Protein AF-0000000080758289 (afdb_homodimer)

Radius of gyration: 27.67 Å; Cα contacts (8 Å, |Δi|>4): 571; chains: 2; bounding box: 53×86×57 Å

Secondary structure (DSSP, 8-state):
-HHHHHHHHHHHHHHHTTTSGGGHHHHHHHHHHHHHHHHHHHIIIIITHHHHHHHHSSSS------SSHHHHHHHHHHHHHHHHHHHHHHHHHTTSTTHHHHHHHHHHHHHHHHHH-GGGGGGHHHHHHHHHHHHHHHHHT-HHHHHHHHHHHHHHHHHHHHIIIIIIIIIHHHHHHH--STT------HHHHHHHHHH---HHHHHHHHHHHHHHHHHHHHHHHHHGGG-/-HHHHHHHHHHHHHHHTTTSGGGHHHHHHHHHHHHHHHHHHHIIIIIHHHHHHHHHSSSS------SSHHHHHHHHHHHHHHHHHHHHHHHHHTTSTTHHHHHHHHHHHHHHHHHH-GGGGGGHHHHHHHHHHHHHHHHHT-HHHHHHHHHHHHHHHHHHHHIIIIIIIIIHHHHHHH--STT------HHHHHHHHHH---HHHHHHHHHHHHHHHHHHHHHHHHHGGG-

Sequence (462 aa):
MKTIGKYLAILIAVVLLWNQVILKPFRVLSMLFHKMGHAVVAFLFGYGSNAFEAAFGSMGDSMVGAQGWFPSFMISSGGYLGSILFFALIMFLKKTNAKKYLLGSLAIIYLFISISVPALRGTVLYAAVFTAIAILLYMIQRGGVEEIAIDVVAMSSVAYIIYETLVDTVLFKINQQFSIIKGWNTGIPLDMARLKNITGLPELLWAVVWIVIAVLVINAVVLKMGGTGKRMKTIGKYLAILIAVVLLWNQVILKPFRVLSMLFHKMGHAVVAFLFGYGSNAFEAAFGSMGDSMVGAQGWFPSFMISSGGYLGSILFFALIMFLKKTNAKKYLLGSLAIIYLFISISVPALRGTVLYAAVFTAIAILLYMIQRGGVEEIAIDVVAMSSVAYIIYETLVDTVLFKINQQFSIIKGWNTGIPLDMARLKNITGLPELLWAVVWIVIAVLVINAVVLKMGGTGKR

InterPro domains:
  IPR049500 Peptidase M50B-like [PF13398] (8-220)

Foldseek 3Di:
DVLLVVLVVLLVVCLVCVPPPVCLLLLLLLLVLLLVQLLVLLVVVPPNPQSNCQSLVASARGGDPDDDLPSLLRSLCSSLVSLLVLLLVLLVCCPDPCVLVRQQVSLVVLQCSLVVHPNNVVCNVSSVVSNVVNVVCVVVVDPVVSSVVSSSSSSSSLSNLCCLLVPVPVVVVVCVVVVPDPPPDPDHGPSLVSNCVSPVDHSNVVSVVSVVVSVVSSCVSSVVVVVVVVD/DVLLVVLVVLLVVCLVCVPPPVCLLLLLLLLVLLLVQLLVLLVVVPPNPQSNCQSLVASARGGDPDPDLPSLLRSLCSSLVSLLVLLLVLLVCCPDPCVLVRQQVSLVVLQCSLVVHPNNVVCNVSSVVSNVVNVVCVVVVDPVVSSVVSSSSSSSSLSNLCCLLVPVPVVVVVCVVVVPDPPPDPDHGPSLVSNCVSPVDHSNVVSVVSVVVSVVSSCVSSVVVVVVVVD

Organism: Acetivibrio thermocellus (strain ATCC 27405 / DSM 1237 / JCM 9322 / NBRC 103400 / NCIMB 10682 / NRRL B-4536 / VPI 7372) (NCBI:txid203119)

Solvent-accessible surface area (backbone atoms only — not comparable to full-atom values): 23716 Å² total; per-residue (Å²): 115,70,60,57,52,51,53,50,52,50,39,52,50,48,55,75,36,50,86,37,76,88,33,40,38,48,47,52,50,23,48,51,39,18,33,46,16,24,16,52,43,30,30,76,75,66,46,50,72,52,11,47,48,31,21,51,58,37,85,54,89,46,63,65,88,55,76,57,66,66,56,37,50,48,26,53,47,14,22,59,50,20,13,49,47,51,22,51,50,48,58,53,38,54,75,44,89,50,36,73,44,46,57,48,52,50,27,44,52,46,37,50,50,16,65,72,33,77,49,31,45,87,42,36,65,36,27,48,53,47,31,42,51,40,43,51,44,60,56,67,65,46,67,69,62,48,49,50,53,51,48,50,52,25,39,33,17,45,36,51,51,41,43,50,23,47,50,40,37,46,49,43,51,50,28,66,73,65,59,71,61,84,82,77,75,84,62,70,51,63,54,45,54,47,49,19,70,72,69,72,45,62,47,61,59,55,26,52,50,52,45,52,49,52,52,51,49,49,50,54,53,50,53,56,61,57,60,64,70,80,108,113,71,60,57,52,50,55,49,51,50,38,52,50,46,55,75,35,49,86,36,77,87,33,40,38,48,48,54,51,24,49,50,38,19,34,47,16,24,16,51,43,30,30,75,74,66,48,49,72,52,13,47,49,30,21,50,58,37,86,53,90,45,62,66,87,53,76,57,67,65,56,37,50,48,27,53,47,14,23,60,51,21,12,48,48,51,22,52,50,47,59,54,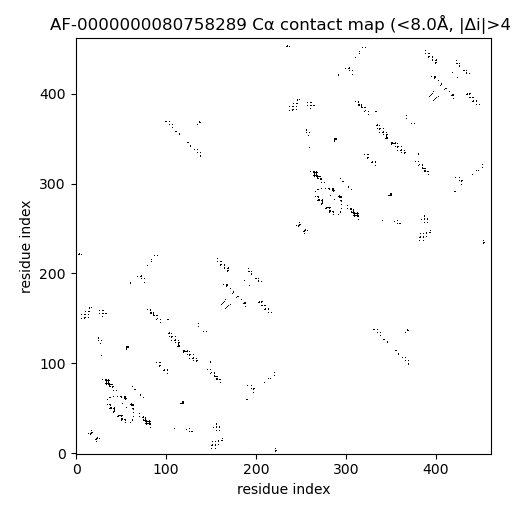38,56,76,42,88,50,36,74,45,46,58,47,51,50,27,44,51,46,38,50,50,17,65,72,33,76,49,33,47,86,43,36,64,35,27,47,51,48,31,43,52,41,44,52,45,59,56,67,65,46,69,69,61,48,51,51,52,51,48,49,53,26,38,33,18,46,36,50,50,42,43,49,21,47,50,41,36,45,51,40,50,51,29,68,74,66,58,70,61,82,82,78,75,82,62,71,51,62,53,43,54,48,49,20,70,72,69,72,45,62,47,62,59,55,26,51,51,53,45,51,50,50,51,51,50,49,51,55,54,51,52,56,62,56,60,64,71,79,110

pLDDT: mean 92.79, std 9.59, range [31.06, 98.81]

Structure (mmCIF, N/CA/C/O backbone):
data_AF-0000000080758289-model_v1
#
loop_
_entity.id
_entity.type
_entity.pdbx_description
1 polymer 'M50 family peptidase'
#
loop_
_atom_site.group_PDB
_atom_site.id
_atom_site.type_symbol
_atom_site.label_atom_id
_atom_site.label_alt_id
_atom_site.label_comp_id
_atom_site.label_asym_id
_atom_site.label_entity_id
_atom_site.label_seq_id
_atom_site.pdbx_PDB_ins_code
_atom_site.Cartn_x
_atom_site.Cartn_y
_atom_site.Cartn_z
_atom_site.occupancy
_atom_site.B_iso_or_equiv
_atom_site.auth_seq_id
_atom_site.auth_comp_id
_atom_site.auth_asym_id
_atom_site.auth_atom_id
_atom_site.pdbx_PDB_model_num
ATOM 1 N N . MET A 1 1 ? 26 -28.188 -3.705 1 53.75 1 MET A N 1
ATOM 2 C CA . MET A 1 1 ? 25.219 -28.922 -2.703 1 53.75 1 MET A CA 1
ATOM 3 C C . MET A 1 1 ? 24.625 -27.953 -1.674 1 53.75 1 MET A C 1
ATOM 5 O O . MET A 1 1 ? 23.453 -28.062 -1.32 1 53.75 1 MET A O 1
ATOM 9 N N . LYS A 1 2 ? 25.297 -26.797 -1.324 1 68.62 2 LYS A N 1
ATOM 10 C CA . LYS A 1 2 ? 24.875 -25.859 -0.283 1 68.62 2 LYS A CA 1
ATOM 11 C C . LYS A 1 2 ? 23.734 -24.984 -0.771 1 68.62 2 LYS A C 1
ATOM 13 O O . LYS A 1 2 ? 22.781 -24.703 -0.024 1 68.62 2 LYS A O 1
ATOM 18 N N . THR A 1 3 ? 23.75 -24.844 -2.027 1 80.5 3 THR A N 1
ATOM 19 C CA . THR A 1 3 ? 22.75 -23.953 -2.59 1 80.5 3 THR A CA 1
ATOM 20 C C . THR A 1 3 ? 21.391 -24.656 -2.691 1 80.5 3 THR A C 1
ATOM 22 O O . THR A 1 3 ? 20.359 -24.078 -2.344 1 80.5 3 THR A O 1
ATOM 25 N N . ILE A 1 4 ? 21.469 -25.906 -3.043 1 85.06 4 ILE A N 1
ATOM 26 C CA . ILE A 1 4 ? 20.25 -26.672 -3.17 1 85.06 4 ILE A CA 1
ATOM 27 C C . ILE A 1 4 ? 19.609 -26.844 -1.797 1 85.06 4 ILE A C 1
ATOM 29 O O . ILE A 1 4 ? 18.375 -26.781 -1.666 1 85.06 4 ILE A O 1
ATOM 33 N N . GLY A 1 5 ? 20.406 -27.078 -0.833 1 89.88 5 GLY A N 1
ATOM 34 C CA . GLY A 1 5 ? 19.906 -27.234 0.523 1 89.88 5 GLY A CA 1
ATOM 35 C C . GLY A 1 5 ? 19.156 -26.016 1.03 1 89.88 5 GLY A C 1
ATOM 36 O O . GLY A 1 5 ? 18.109 -26.141 1.671 1 89.88 5 GLY A O 1
ATOM 37 N N . LYS A 1 6 ? 19.688 -24.891 0.689 1 92.06 6 LYS A N 1
ATOM 38 C CA . LYS A 1 6 ? 19.047 -23.641 1.102 1 92.06 6 LYS A CA 1
ATOM 39 C C . LYS A 1 6 ? 17.656 -23.5 0.482 1 92.06 6 LYS A C 1
ATOM 41 O O . LYS A 1 6 ? 16.688 -23.172 1.178 1 92.06 6 LYS A O 1
ATOM 46 N N . TYR A 1 7 ? 17.547 -23.719 -0.762 1 93.88 7 TYR A N 1
ATOM 47 C CA . TYR A 1 7 ? 16.281 -23.547 -1.47 1 93.88 7 TYR A CA 1
ATOM 48 C C . TYR A 1 7 ? 15.273 -24.609 -1.053 1 93.88 7 TYR A C 1
ATOM 50 O O . TYR A 1 7 ? 14.078 -24.328 -0.951 1 93.88 7 TYR A O 1
ATOM 58 N N . LEU A 1 8 ? 15.789 -25.797 -0.771 1 92.94 8 LEU A N 1
ATOM 59 C CA . LEU A 1 8 ? 14.914 -26.844 -0.279 1 92.94 8 LEU A CA 1
ATOM 60 C C . LEU A 1 8 ? 14.383 -26.516 1.11 1 92.94 8 LEU A C 1
ATOM 62 O O . LEU A 1 8 ? 13.211 -26.766 1.411 1 92.94 8 LEU A O 1
ATOM 66 N N . ALA A 1 9 ? 15.234 -26.016 1.931 1 96 9 ALA A N 1
ATOM 67 C CA . ALA A 1 9 ? 14.82 -25.609 3.268 1 96 9 ALA A CA 1
ATOM 68 C C . ALA A 1 9 ? 13.742 -24.531 3.195 1 96 9 ALA A C 1
ATOM 70 O O . ALA A 1 9 ? 12.75 -24.578 3.932 1 96 9 ALA A O 1
ATOM 71 N N . ILE A 1 10 ? 13.914 -23.562 2.293 1 96.88 10 ILE A N 1
ATOM 72 C CA . ILE A 1 10 ? 12.93 -22.5 2.129 1 96.88 10 ILE A CA 1
ATOM 73 C C . ILE A 1 10 ? 11.617 -23.078 1.619 1 96.88 10 ILE A C 1
ATOM 75 O O . ILE A 1 10 ? 10.547 -22.734 2.121 1 96.88 10 ILE A O 1
ATOM 79 N N . LEU A 1 11 ? 11.727 -23.969 0.677 1 96.5 11 LEU A N 1
ATOM 80 C CA . LEU A 1 11 ? 10.531 -24.578 0.118 1 96.5 11 LEU A CA 1
ATOM 81 C C . LEU A 1 11 ? 9.758 -25.344 1.192 1 96.5 11 LEU A C 1
ATOM 83 O O . LEU A 1 11 ? 8.539 -25.188 1.31 1 96.5 11 LEU A O 1
ATOM 87 N N . ILE A 1 12 ? 10.445 -26.125 1.971 1 96.19 12 ILE A N 1
ATOM 88 C CA . ILE A 1 12 ? 9.82 -26.922 3.023 1 96.19 12 ILE A CA 1
ATOM 89 C C . ILE A 1 12 ? 9.18 -26 4.055 1 96.19 12 ILE A C 1
ATOM 91 O O . ILE A 1 12 ? 8.039 -26.219 4.473 1 96.19 12 ILE A O 1
ATOM 95 N N . ALA A 1 13 ? 9.875 -24.953 4.441 1 97.5 13 ALA A N 1
ATOM 96 C CA . ALA A 1 13 ? 9.336 -24 5.406 1 97.5 13 ALA A CA 1
ATOM 97 C C . ALA A 1 13 ? 8.07 -23.328 4.867 1 97.5 13 ALA A C 1
ATOM 99 O O . ALA A 1 13 ? 7.082 -23.188 5.59 1 97.5 13 ALA A O 1
ATOM 100 N N . VAL A 1 14 ? 8.078 -22.938 3.592 1 97.88 14 VAL A N 1
ATOM 101 C CA . VAL A 1 14 ? 6.949 -22.25 2.965 1 97.88 14 VAL A CA 1
ATOM 102 C C . VAL A 1 14 ? 5.742 -23.188 2.91 1 97.88 14 VAL A C 1
ATOM 104 O O . VAL A 1 14 ? 4.625 -22.797 3.246 1 97.88 14 VAL A O 1
ATOM 107 N N . VAL A 1 15 ? 5.969 -24.453 2.576 1 96.25 15 VAL A N 1
ATOM 108 C CA . VAL A 1 15 ? 4.875 -25.406 2.471 1 96.25 15 VAL A CA 1
ATOM 109 C C . VAL A 1 15 ? 4.312 -25.703 3.859 1 96.25 15 VAL A C 1
ATOM 111 O O . VAL A 1 15 ? 3.094 -25.75 4.043 1 96.25 15 VAL A O 1
ATOM 114 N N . LEU A 1 16 ? 5.156 -25.797 4.867 1 95.62 16 LEU A N 1
ATOM 115 C CA . LEU A 1 16 ? 4.727 -26.125 6.223 1 95.62 16 LEU A CA 1
ATOM 116 C C . LEU A 1 16 ? 3.945 -24.953 6.828 1 95.62 16 LEU A C 1
ATOM 118 O O . LEU A 1 16 ? 3 -25.172 7.594 1 95.62 16 LEU A O 1
ATOM 122 N N . LEU A 1 17 ? 4.305 -23.75 6.441 1 96.94 17 LEU A N 1
ATOM 123 C CA . LEU A 1 17 ? 3.688 -22.562 7.023 1 96.94 17 LEU A CA 1
ATOM 124 C C . LEU A 1 17 ? 2.627 -22 6.09 1 96.94 17 LEU A C 1
ATOM 126 O O . LEU A 1 17 ? 2.174 -20.859 6.281 1 96.94 17 LEU A O 1
ATOM 130 N N . TRP A 1 18 ? 2.24 -22.75 5.145 1 95.94 18 TRP A N 1
ATOM 131 C CA . TRP A 1 18 ? 1.401 -22.266 4.051 1 95.94 18 TRP A CA 1
ATOM 132 C C . TRP A 1 18 ? 0.104 -21.672 4.586 1 95.94 18 TRP A C 1
ATOM 134 O O . TRP A 1 18 ? -0.395 -20.688 4.055 1 95.94 18 TRP A O 1
ATOM 144 N N . ASN A 1 19 ? -0.439 -22.234 5.688 1 94 19 ASN A N 1
ATOM 145 C CA . ASN A 1 19 ? -1.738 -21.797 6.199 1 94 19 ASN A CA 1
ATOM 146 C C . ASN A 1 19 ? -1.593 -20.875 7.395 1 94 19 ASN A C 1
ATOM 148 O O . ASN A 1 19 ? -2.59 -20.438 7.977 1 94 19 ASN A O 1
ATOM 152 N N . GLN A 1 20 ? -0.356 -20.531 7.707 1 96.31 20 GLN A N 1
ATOM 153 C CA . GLN A 1 20 ? -0.116 -19.594 8.797 1 96.31 20 GLN A CA 1
ATOM 154 C C . GLN A 1 20 ? -0.242 -18.156 8.312 1 96.31 20 GLN A C 1
ATOM 156 O O . GLN A 1 20 ? 0.026 -17.859 7.145 1 96.31 20 GLN A O 1
ATOM 161 N N . VAL A 1 21 ? -0.592 -17.312 9.211 1 95.75 21 VAL A N 1
ATOM 162 C CA . VAL A 1 21 ? -0.869 -15.914 8.914 1 95.75 21 VAL A CA 1
ATOM 163 C C . VAL A 1 21 ? 0.384 -15.242 8.352 1 95.75 21 VAL A C 1
ATOM 165 O O . VAL A 1 21 ? 0.295 -14.398 7.453 1 95.75 21 VAL A O 1
ATOM 168 N N . ILE A 1 22 ? 1.494 -15.625 8.766 1 95 22 ILE A N 1
ATOM 169 C CA . ILE A 1 22 ? 2.756 -14.992 8.398 1 95 22 ILE A CA 1
ATOM 170 C C . ILE A 1 22 ? 3.023 -15.203 6.914 1 95 22 ILE A C 1
ATOM 172 O O . ILE A 1 22 ? 3.641 -14.352 6.266 1 95 22 ILE A O 1
ATOM 176 N N . LEU A 1 23 ? 2.496 -16.266 6.289 1 97.56 23 LEU A N 1
ATOM 177 C CA . LEU A 1 23 ? 2.789 -16.578 4.891 1 97.56 23 LEU A CA 1
ATOM 178 C C . LEU A 1 23 ? 1.652 -16.109 3.984 1 97.56 23 LEU A C 1
ATOM 180 O O . LEU A 1 23 ? 1.769 -16.172 2.76 1 97.56 23 LEU A O 1
ATOM 184 N N . LYS A 1 24 ? 0.592 -15.594 4.574 1 97.62 24 LYS A N 1
ATOM 185 C CA . LYS A 1 24 ? -0.604 -15.242 3.812 1 97.62 24 LYS A CA 1
ATOM 186 C C . LYS A 1 24 ? -0.288 -14.211 2.736 1 97.62 24 LYS A C 1
ATOM 188 O O . LYS A 1 24 ? -0.775 -14.312 1.609 1 97.62 24 LYS A O 1
ATOM 193 N N . PRO A 1 25 ? 0.542 -13.156 3.059 1 98.25 25 PRO A N 1
ATOM 194 C CA . PRO A 1 25 ? 0.876 -12.203 1.998 1 98.25 25 PRO A CA 1
ATOM 195 C C . PRO A 1 25 ? 1.569 -12.859 0.808 1 98.25 25 PRO A C 1
ATOM 197 O O . PRO A 1 25 ? 1.317 -12.492 -0.342 1 98.25 25 PRO A O 1
ATOM 200 N N . PHE A 1 26 ? 2.354 -13.852 1.006 1 98.62 26 PHE A N 1
ATOM 201 C CA . PHE A 1 26 ? 3.094 -14.539 -0.049 1 98.62 26 PHE A CA 1
ATOM 202 C C . PHE A 1 26 ? 2.209 -15.555 -0.764 1 98.62 26 PHE A C 1
ATOM 204 O O . PHE A 1 26 ? 2.311 -15.727 -1.979 1 98.62 26 PHE A O 1
ATOM 211 N N . ARG A 1 27 ? 1.371 -16.141 0.026 1 97.88 27 ARG A N 1
ATOM 212 C CA . ARG A 1 27 ? 0.43 -17.094 -0.556 1 97.88 27 ARG A CA 1
ATOM 213 C C . ARG A 1 27 ? -0.522 -16.391 -1.524 1 97.88 27 ARG A C 1
ATOM 215 O O . ARG A 1 27 ? -0.777 -16.906 -2.621 1 97.88 27 ARG A O 1
ATOM 222 N N . VAL A 1 28 ? -1.033 -15.281 -1.104 1 97.94 28 VAL A N 1
ATOM 223 C CA . VAL A 1 28 ? -1.97 -14.523 -1.933 1 97.94 28 VAL A CA 1
ATOM 224 C C . VAL A 1 28 ? -1.263 -14.031 -3.191 1 97.94 28 VAL A C 1
ATOM 226 O O . VAL A 1 28 ? -1.826 -14.078 -4.289 1 97.94 28 VAL A O 1
ATOM 229 N N . LEU A 1 29 ? -0.041 -13.578 -3.033 1 98.44 29 LEU A N 1
ATOM 230 C CA . LEU A 1 29 ? 0.733 -13.148 -4.191 1 98.44 29 LEU A CA 1
ATOM 231 C C . LEU A 1 29 ? 0.931 -14.305 -5.168 1 98.44 29 LEU A C 1
ATOM 233 O O . LEU A 1 29 ? 0.783 -14.133 -6.379 1 98.44 29 LEU A O 1
ATOM 237 N N . SER A 1 30 ? 1.23 -15.469 -4.699 1 98.25 30 SER A N 1
ATOM 238 C CA . SER A 1 30 ? 1.418 -16.656 -5.527 1 98.25 30 SER A CA 1
ATOM 239 C C . SER A 1 30 ? 0.126 -17.047 -6.242 1 98.25 30 SER A C 1
ATOM 241 O O . SER A 1 30 ? 0.156 -17.5 -7.383 1 98.25 30 SER A O 1
ATOM 243 N N . MET A 1 31 ? -0.974 -16.906 -5.488 1 97.19 31 MET A N 1
ATOM 244 C CA . MET A 1 31 ? -2.277 -17.141 -6.105 1 97.19 31 MET A CA 1
ATOM 245 C C . MET A 1 31 ? -2.486 -16.203 -7.297 1 97.19 31 MET A C 1
ATOM 247 O O . MET A 1 31 ? -2.998 -16.625 -8.336 1 97.19 31 MET A O 1
ATOM 251 N N . LEU A 1 32 ? -2.066 -14.984 -7.172 1 97.44 32 LEU A N 1
ATOM 252 C CA . LEU A 1 32 ? -2.197 -14.023 -8.266 1 97.44 32 LEU A CA 1
ATOM 253 C C . LEU A 1 32 ? -1.358 -14.453 -9.461 1 97.44 32 LEU A C 1
ATOM 255 O O . LEU A 1 32 ? -1.785 -14.297 -10.609 1 97.44 32 LEU A O 1
ATOM 259 N N . PHE A 1 33 ? -0.165 -14.969 -9.195 1 98 33 PHE A N 1
ATOM 260 C CA . PHE A 1 33 ? 0.671 -15.5 -10.266 1 98 33 PHE A CA 1
ATOM 261 C C . PHE A 1 33 ? -0.037 -16.625 -10.992 1 98 33 PHE A C 1
ATOM 263 O O . PHE A 1 33 ? -0.036 -16.688 -12.227 1 98 33 PHE A O 1
ATOM 270 N N . HIS A 1 34 ? -0.651 -17.5 -10.25 1 97.69 34 HIS A N 1
ATOM 271 C CA . HIS A 1 34 ? -1.398 -18.641 -10.766 1 97.69 34 HIS A CA 1
ATOM 272 C C . HIS A 1 34 ? -2.562 -18.172 -11.641 1 97.69 34 HIS A C 1
ATOM 274 O O . HIS A 1 34 ? -2.715 -18.641 -12.773 1 97.69 34 HIS A O 1
ATOM 280 N N . LYS A 1 35 ? -3.275 -17.219 -11.156 1 96.81 35 LYS A N 1
ATOM 281 C CA . LYS A 1 35 ? -4.422 -16.688 -11.883 1 96.81 35 LYS A CA 1
ATOM 282 C C . LYS A 1 35 ? -3.98 -15.984 -13.164 1 96.81 35 LYS A C 1
ATOM 284 O O . LYS A 1 35 ? -4.648 -16.078 -14.195 1 96.81 35 LYS A O 1
ATOM 289 N N . MET A 1 36 ? -2.875 -15.297 -13.016 1 96.81 36 MET A N 1
ATOM 290 C CA . MET A 1 36 ? -2.324 -14.641 -14.203 1 96.81 36 MET A CA 1
ATOM 291 C C . MET A 1 36 ? -2 -15.656 -15.289 1 96.81 36 MET A C 1
ATOM 293 O O . MET A 1 36 ? -2.184 -15.383 -16.469 1 96.81 36 MET A O 1
ATOM 297 N N . GLY A 1 37 ? -1.543 -16.766 -14.906 1 97.06 37 GLY A N 1
ATOM 298 C CA . GLY A 1 37 ? -1.274 -17.828 -15.852 1 97.06 37 GLY A CA 1
ATOM 299 C C . GLY A 1 37 ? -2.508 -18.281 -16.609 1 97.06 37 GLY A C 1
ATOM 300 O O . GLY A 1 37 ? -2.479 -18.406 -17.844 1 97.06 37 GLY A O 1
ATOM 301 N N . HIS A 1 38 ? -3.621 -18.531 -15.859 1 96.75 38 HIS A N 1
ATOM 302 C CA . HIS A 1 38 ? -4.879 -18.859 -16.531 1 96.75 38 HIS A CA 1
ATOM 303 C C . HIS A 1 38 ? -5.262 -17.781 -17.531 1 96.75 38 HIS A C 1
ATOM 305 O O . HIS A 1 38 ? -5.625 -18.078 -18.672 1 96.75 38 HIS A O 1
ATOM 311 N N . ALA A 1 39 ? -5.18 -16.531 -17.125 1 96.62 39 ALA A N 1
ATOM 312 C CA . ALA A 1 39 ? -5.633 -15.391 -17.922 1 96.62 39 ALA A CA 1
ATOM 313 C C . ALA A 1 39 ? -4.812 -15.25 -19.188 1 96.62 39 ALA A C 1
ATOM 315 O O . ALA A 1 39 ? -5.363 -15.031 -20.281 1 96.62 39 ALA A O 1
ATOM 316 N N . VAL A 1 40 ? -3.531 -15.383 -19.047 1 97.06 40 VAL A N 1
ATOM 317 C CA . VAL A 1 40 ? -2.645 -15.195 -20.188 1 97.06 40 VAL A CA 1
ATOM 318 C C . VAL A 1 40 ? -2.891 -16.297 -21.219 1 97.06 40 VAL A C 1
ATOM 320 O O . VAL A 1 40 ? -2.992 -16.031 -22.406 1 97.06 40 VAL A O 1
ATOM 323 N N . VAL A 1 41 ? -2.963 -17.547 -20.75 1 97 41 VAL A N 1
ATOM 324 C CA . VAL A 1 41 ? -3.211 -18.656 -21.672 1 97 41 VAL A CA 1
ATOM 325 C C . VAL A 1 41 ? -4.57 -18.469 -22.344 1 97 41 VAL A C 1
ATOM 327 O O . VAL A 1 41 ? -4.699 -18.641 -23.547 1 97 41 VAL A O 1
ATOM 330 N N . ALA A 1 42 ? -5.609 -18.094 -21.594 1 96.81 42 ALA A N 1
ATOM 331 C CA . ALA A 1 42 ? -6.93 -17.828 -22.156 1 96.81 42 ALA A CA 1
ATOM 332 C C . ALA A 1 42 ? -6.871 -16.703 -23.172 1 96.81 42 ALA A C 1
ATOM 334 O O . ALA A 1 42 ? -7.512 -16.766 -24.234 1 96.81 42 ALA A O 1
ATOM 335 N N . PHE A 1 43 ? -6.117 -15.703 -22.875 1 96.81 43 PHE A N 1
ATOM 336 C CA . PHE A 1 43 ? -5.953 -14.57 -23.781 1 96.81 43 PHE A CA 1
ATOM 337 C C . PHE A 1 43 ? -5.324 -15.016 -25.094 1 96.81 43 PHE A C 1
ATOM 339 O O . PHE A 1 43 ? -5.762 -14.602 -26.172 1 96.81 43 PHE A O 1
ATOM 346 N N . LEU A 1 44 ? -4.32 -15.844 -25.031 1 95.94 44 LEU A N 1
ATOM 347 C CA . LEU A 1 44 ? -3.617 -16.328 -26.203 1 95.94 44 LEU A CA 1
ATOM 348 C C . LEU A 1 44 ? -4.535 -17.203 -27.062 1 95.94 44 LEU A C 1
ATOM 350 O O . LEU A 1 44 ? -4.34 -17.297 -28.281 1 95.94 44 LEU A O 1
ATOM 354 N N . PHE A 1 45 ? -5.59 -17.766 -26.5 1 95.81 45 PHE A N 1
ATOM 355 C CA . PHE A 1 45 ? -6.523 -18.609 -27.234 1 95.81 45 PHE A CA 1
ATOM 356 C C . PHE A 1 45 ? -7.711 -17.797 -27.734 1 95.81 45 PHE A C 1
ATOM 358 O O . PHE A 1 45 ? -8.695 -18.359 -28.219 1 95.81 45 PHE A O 1
ATOM 365 N N . GLY A 1 46 ? -7.691 -16.422 -27.453 1 94.38 46 GLY A N 1
ATOM 366 C CA . GLY A 1 46 ? -8.617 -15.555 -28.156 1 94.38 46 GLY A CA 1
ATOM 367 C C . GLY A 1 46 ? -9.727 -15.016 -27.266 1 94.38 46 GLY A C 1
ATOM 368 O O . GLY A 1 46 ? -10.688 -14.422 -27.75 1 94.38 46 GLY A O 1
ATOM 369 N N . TYR A 1 47 ? -9.625 -15.156 -26 1 94.94 47 TYR A N 1
ATOM 370 C CA . TYR A 1 47 ? -10.727 -14.734 -25.141 1 94.94 47 TYR A CA 1
ATOM 371 C C . TYR A 1 47 ? -10.547 -13.289 -24.703 1 94.94 47 TYR A C 1
ATOM 373 O O . TYR A 1 47 ? -11.383 -12.75 -23.969 1 94.94 47 TYR A O 1
ATOM 381 N N . GLY A 1 48 ? -9.484 -12.641 -25.125 1 93.06 48 GLY A N 1
ATOM 382 C CA . GLY A 1 48 ? -9.289 -11.211 -24.938 1 93.06 48 GLY A CA 1
ATOM 383 C C . GLY A 1 48 ? -9.383 -10.789 -23.484 1 93.06 48 GLY A C 1
ATOM 384 O O . GLY A 1 48 ? -8.805 -11.43 -22.609 1 93.06 48 GLY A O 1
ATOM 385 N N . SER A 1 49 ? -10.133 -9.641 -23.25 1 89.06 49 SER A N 1
ATOM 386 C CA . SER A 1 49 ? -10.25 -9.07 -21.922 1 89.06 49 SER A CA 1
ATOM 387 C C . SER A 1 49 ? -11.07 -9.969 -21 1 89.06 49 SER A C 1
ATOM 389 O O . SER A 1 49 ? -10.891 -9.945 -19.781 1 89.06 49 SER A O 1
ATOM 391 N N . ASN A 1 50 ? -11.867 -10.789 -21.531 1 91.94 50 ASN A N 1
ATOM 392 C CA . ASN A 1 50 ? -12.672 -11.727 -20.75 1 91.94 50 ASN A CA 1
ATOM 393 C C . ASN A 1 50 ? -11.805 -12.711 -19.984 1 91.94 50 ASN A C 1
ATOM 395 O O . ASN A 1 50 ? -12.203 -13.195 -18.922 1 91.94 50 ASN A O 1
ATOM 399 N N . ALA A 1 51 ? -10.609 -12.969 -20.531 1 94 51 ALA A N 1
ATOM 400 C CA . ALA A 1 51 ? -9.664 -13.875 -19.875 1 94 51 ALA A CA 1
ATOM 401 C C . ALA A 1 51 ? -9.25 -13.336 -18.516 1 94 51 ALA A C 1
ATOM 403 O O . ALA A 1 51 ? -9.266 -14.07 -17.516 1 94 51 ALA A O 1
ATOM 404 N N . PHE A 1 52 ? -9.078 -12.047 -18.469 1 94.31 52 PHE A N 1
ATOM 405 C CA . PHE A 1 52 ? -8.617 -11.43 -17.219 1 94.31 52 PHE A CA 1
ATOM 406 C C . PHE A 1 52 ? -9.781 -11.219 -16.266 1 94.31 52 PHE A C 1
ATOM 408 O O . PHE A 1 52 ? -9.648 -11.445 -15.055 1 94.31 52 PHE A O 1
ATOM 415 N N . GLU A 1 53 ? -10.867 -10.875 -16.812 1 94.19 53 GLU A N 1
ATOM 416 C CA . GLU A 1 53 ? -12.055 -10.664 -15.984 1 94.19 53 GLU A CA 1
ATOM 417 C C . GLU A 1 53 ? -12.492 -11.961 -15.312 1 94.19 53 GLU A C 1
ATOM 419 O O . GLU A 1 53 ? -12.883 -11.953 -14.141 1 94.19 53 GLU A O 1
ATOM 424 N N . ALA A 1 54 ? -12.406 -12.977 -16.047 1 93.06 54 ALA A N 1
ATOM 425 C CA . ALA A 1 54 ? -12.805 -14.273 -15.508 1 93.06 54 ALA A CA 1
ATOM 426 C C . ALA A 1 54 ? -11.82 -14.758 -14.438 1 93.06 54 ALA A C 1
ATOM 428 O O . ALA A 1 54 ? -12.227 -15.188 -13.359 1 93.06 54 ALA A O 1
ATOM 429 N N . ALA A 1 55 ? -10.578 -14.641 -14.68 1 93.56 55 ALA A N 1
ATOM 430 C CA . ALA A 1 55 ? -9.547 -15.164 -13.789 1 93.56 55 ALA A CA 1
ATOM 431 C C . ALA A 1 55 ? -9.484 -14.359 -12.492 1 93.56 55 ALA A C 1
ATOM 433 O O . ALA A 1 55 ? -9.266 -14.93 -11.414 1 93.56 55 ALA A O 1
ATOM 434 N N . PHE A 1 56 ? -9.75 -13.031 -12.594 1 94.06 56 PHE A N 1
ATOM 435 C CA . PHE A 1 56 ? -9.57 -12.164 -11.438 1 94.06 56 PHE A CA 1
ATOM 436 C C . PHE A 1 56 ? -10.922 -11.727 -10.875 1 94.06 56 PHE A C 1
ATOM 438 O O . PHE A 1 56 ? -10.984 -10.961 -9.914 1 94.06 56 PHE A O 1
ATOM 445 N N . GLY A 1 57 ? -11.984 -12.242 -11.5 1 91.5 57 GLY A N 1
ATOM 446 C CA . GLY A 1 57 ? -13.32 -11.828 -11.109 1 91.5 57 GLY A CA 1
ATOM 447 C C . GLY A 1 57 ? -13.773 -12.445 -9.797 1 91.5 57 GLY A C 1
ATOM 448 O O . GLY A 1 57 ? -14.852 -12.133 -9.297 1 91.5 57 GLY A O 1
ATOM 449 N N . SER A 1 58 ? -12.969 -13.352 -9.25 1 88.44 58 SER A N 1
ATOM 450 C CA . SER A 1 58 ? -13.258 -13.977 -7.965 1 88.44 58 SER A CA 1
ATOM 451 C C . SER A 1 58 ? -11.977 -14.43 -7.27 1 88.44 58 SER A C 1
ATOM 453 O O . SER A 1 58 ? -10.906 -14.477 -7.891 1 88.44 58 SER A O 1
ATOM 455 N N . MET A 1 59 ? -12.133 -14.695 -5.992 1 85.62 59 MET A N 1
ATOM 456 C CA . MET A 1 59 ? -10.992 -15.227 -5.25 1 85.62 59 MET A CA 1
ATOM 457 C C . MET A 1 59 ? -10.75 -16.688 -5.605 1 85.62 59 MET A C 1
ATOM 459 O O . MET A 1 59 ? -9.648 -17.203 -5.402 1 85.62 59 MET A O 1
ATOM 463 N N . GLY A 1 60 ? -11.789 -17.266 -6.164 1 82.31 60 GLY A N 1
ATOM 464 C CA . GLY A 1 60 ? -11.664 -18.656 -6.586 1 82.31 60 GLY A CA 1
ATOM 465 C C . GLY A 1 60 ? -11.078 -18.797 -7.98 1 82.31 60 GLY A C 1
ATOM 466 O O . GLY A 1 60 ? -10.75 -17.812 -8.633 1 82.31 60 GLY A O 1
ATOM 467 N N . ASP A 1 61 ? -10.797 -20 -8.414 1 79.5 61 ASP A N 1
ATOM 468 C CA . ASP A 1 61 ? -10.18 -20.281 -9.703 1 79.5 61 ASP A CA 1
ATOM 469 C C . ASP A 1 61 ? -11.227 -20.375 -10.812 1 79.5 61 ASP A C 1
ATOM 471 O O . ASP A 1 61 ? -11.383 -21.406 -11.445 1 79.5 61 ASP A O 1
ATOM 475 N N . SER A 1 62 ? -11.945 -19.219 -11.07 1 80.81 62 SER A N 1
ATOM 476 C CA . SER A 1 62 ? -12.875 -19.125 -12.188 1 80.81 62 SER A CA 1
ATOM 477 C C . SER A 1 62 ? -12.148 -18.812 -13.492 1 80.81 62 SER A C 1
ATOM 479 O O . SER A 1 62 ? -11.133 -18.109 -13.492 1 80.81 62 SER A O 1
ATOM 481 N N . MET A 1 63 ? -12.57 -19.406 -14.562 1 85.81 63 MET A N 1
ATOM 482 C CA . MET A 1 63 ? -11.953 -19.188 -15.867 1 85.81 63 MET A CA 1
ATOM 483 C C . MET A 1 63 ? -13.008 -19.125 -16.969 1 85.81 63 MET A C 1
ATOM 485 O O . MET A 1 63 ? -14.18 -19.406 -16.719 1 85.81 63 MET A O 1
ATOM 489 N N . VAL A 1 64 ? -12.539 -18.703 -18.031 1 88.69 64 VAL A N 1
ATOM 490 C CA . VAL A 1 64 ? -13.406 -18.656 -19.203 1 88.69 64 VAL A CA 1
ATOM 491 C C . VAL A 1 64 ? -13.82 -20.078 -19.609 1 88.69 64 VAL A C 1
ATOM 493 O O . VAL A 1 64 ? -13.055 -21.016 -19.438 1 88.69 64 VAL A O 1
ATOM 496 N N . GLY A 1 65 ? -15.117 -20.219 -20.047 1 88.31 65 GLY A N 1
ATOM 497 C CA . GLY A 1 65 ? -15.555 -21.469 -20.641 1 88.31 65 GLY A CA 1
ATOM 498 C C . GLY A 1 65 ? -15.008 -21.672 -22.047 1 88.31 65 GLY A C 1
ATOM 499 O O . GLY A 1 65 ? -15.594 -21.203 -23.016 1 88.31 65 GLY A O 1
ATOM 500 N N . ALA A 1 66 ? -13.875 -22.328 -22.031 1 87.81 66 ALA A N 1
ATOM 501 C CA . ALA A 1 66 ? -13.219 -22.531 -23.328 1 87.81 66 ALA A CA 1
ATOM 502 C C . ALA A 1 66 ? -13.953 -23.562 -24.172 1 87.81 66 ALA A C 1
ATOM 504 O O . ALA A 1 66 ? -14.5 -24.531 -23.641 1 87.81 66 ALA A O 1
ATOM 505 N N . GLN A 1 67 ? -13.945 -23.188 -25.438 1 88.56 67 GLN A N 1
ATOM 506 C CA . GLN A 1 67 ? -14.508 -24.141 -26.391 1 88.56 67 GLN A CA 1
ATOM 507 C C . GLN A 1 67 ? -13.445 -25.094 -26.906 1 88.56 67 GLN A C 1
ATOM 509 O O . GLN A 1 67 ? -12.391 -24.672 -27.375 1 88.56 67 GLN A O 1
ATOM 514 N N . GLY A 1 68 ? -13.773 -26.391 -26.734 1 92.12 68 GLY A N 1
ATOM 515 C CA . GLY A 1 68 ? -12.859 -27.391 -27.25 1 92.12 68 GLY A CA 1
ATOM 516 C C . GLY A 1 68 ? -11.953 -27.984 -26.188 1 92.12 68 GLY A C 1
ATOM 517 O O . GLY A 1 68 ? -11.719 -27.359 -25.141 1 92.12 68 GLY A O 1
ATOM 518 N N . TRP A 1 69 ? -11.477 -29.109 -26.5 1 93.75 69 TRP A N 1
ATOM 519 C CA . TRP A 1 69 ? -10.664 -29.891 -25.578 1 93.75 69 TRP A CA 1
ATOM 520 C C . TRP A 1 69 ? -9.312 -29.234 -25.344 1 93.75 69 TRP A C 1
ATOM 522 O O . TRP A 1 69 ? -8.914 -29 -24.203 1 93.75 69 TRP A O 1
ATOM 532 N N . PHE A 1 70 ? -8.664 -28.859 -26.391 1 95.62 70 PHE A N 1
ATOM 533 C CA . PHE A 1 70 ? -7.289 -28.391 -26.312 1 95.62 70 PHE A CA 1
ATOM 534 C C . PHE A 1 70 ? -7.219 -27.047 -25.594 1 95.62 70 PHE A C 1
ATOM 536 O O . PHE A 1 70 ? -6.469 -26.891 -24.641 1 95.62 70 PHE A O 1
ATOM 543 N N . PRO A 1 71 ? -8.039 -26.047 -26.016 1 95.5 71 PRO A N 1
ATOM 544 C CA . PRO A 1 71 ? -8.008 -24.781 -25.266 1 95.5 71 PRO A CA 1
ATOM 545 C C . PRO A 1 71 ? -8.367 -24.953 -23.797 1 95.5 71 PRO A C 1
ATOM 547 O O . PRO A 1 71 ? -7.754 -24.312 -22.938 1 95.5 71 PRO A O 1
ATOM 550 N N . SER A 1 72 ? -9.367 -25.812 -23.5 1 95.62 72 SER A N 1
ATOM 551 C CA . SER A 1 72 ? -9.773 -26.062 -22.125 1 95.62 72 SER A CA 1
ATOM 552 C C . SER A 1 72 ? -8.625 -26.656 -21.297 1 95.62 72 SER A C 1
ATOM 554 O O . SER A 1 72 ? -8.391 -26.234 -20.172 1 95.62 72 SER A O 1
ATOM 556 N N . PHE A 1 73 ? -7.926 -27.547 -22.016 1 96.75 73 PHE A N 1
ATOM 557 C CA . PHE A 1 73 ? -6.793 -28.203 -21.359 1 96.75 73 PHE A CA 1
ATOM 558 C C . PHE A 1 73 ? -5.68 -27.188 -21.094 1 96.75 73 PHE A C 1
ATOM 560 O O . PHE A 1 73 ? -5.129 -27.156 -19.984 1 96.75 73 PHE A O 1
ATOM 567 N N . MET A 1 74 ? -5.398 -26.359 -21.984 1 96.88 74 MET A N 1
ATOM 568 C CA . MET A 1 74 ? -4.305 -25.406 -21.875 1 96.88 74 MET A CA 1
ATOM 569 C C . MET A 1 74 ? -4.629 -24.328 -20.859 1 96.88 74 MET A C 1
ATOM 571 O O . MET A 1 74 ? -3.777 -23.953 -20.047 1 96.88 74 MET A O 1
ATOM 575 N N . ILE A 1 75 ? -5.84 -23.859 -20.844 1 96.31 75 ILE A N 1
ATOM 576 C CA . ILE A 1 75 ? -6.258 -22.812 -19.922 1 96.31 75 ILE A CA 1
ATOM 577 C C . ILE A 1 75 ? -6.266 -23.344 -18.5 1 96.31 75 ILE A C 1
ATOM 579 O O . ILE A 1 75 ? -5.785 -22.688 -17.578 1 96.31 75 ILE A O 1
ATOM 583 N N . SER A 1 76 ? -6.762 -24.578 -18.344 1 95.19 76 SER A N 1
ATOM 584 C CA . SER A 1 76 ? -6.77 -25.203 -17.016 1 95.19 76 SER A CA 1
ATOM 585 C C . SER A 1 76 ? -5.352 -25.422 -16.5 1 95.19 76 SER A C 1
ATOM 587 O O . SER A 1 76 ? -5.09 -25.266 -15.312 1 95.19 76 SER A O 1
ATOM 589 N N . SER A 1 77 ? -4.41 -25.734 -17.406 1 96.5 77 SER A N 1
ATOM 590 C CA . SER A 1 77 ? -3.014 -25.953 -17.047 1 96.5 77 SER A CA 1
ATOM 591 C C . SER A 1 77 ? -2.266 -24.641 -16.875 1 96.5 77 SER A C 1
ATOM 593 O O . SER A 1 77 ? -1.162 -24.609 -16.328 1 96.5 77 SER A O 1
ATOM 595 N N . GLY A 1 78 ? -2.885 -23.562 -17.375 1 96.75 78 GLY A N 1
ATOM 596 C CA . GLY A 1 78 ? -2.242 -22.266 -17.406 1 96.75 78 GLY A CA 1
ATOM 597 C C . GLY A 1 78 ? -1.888 -21.734 -16.031 1 96.75 78 GLY A C 1
ATOM 598 O O . GLY A 1 78 ? -0.886 -21.047 -15.867 1 96.75 78 GLY A O 1
ATOM 599 N N . GLY A 1 79 ? -2.682 -22.078 -15.039 1 96.81 79 GLY A N 1
ATOM 600 C CA . GLY A 1 79 ? -2.373 -21.656 -13.688 1 96.81 79 GLY A CA 1
ATOM 601 C C . GLY A 1 79 ? -1.057 -22.203 -13.172 1 96.81 79 GLY A C 1
ATOM 602 O O . GLY A 1 79 ? -0.226 -21.453 -12.648 1 96.81 79 GLY A O 1
ATOM 603 N N . TYR A 1 80 ? -0.839 -23.484 -13.359 1 97.5 80 TYR A N 1
ATOM 604 C CA . TYR A 1 80 ? 0.396 -24.125 -12.914 1 97.5 80 TYR A CA 1
ATOM 605 C C . TYR A 1 80 ? 1.583 -23.641 -13.742 1 97.5 80 TYR A C 1
ATOM 607 O O . TYR A 1 80 ? 2.67 -23.406 -13.211 1 97.5 80 TYR A O 1
ATOM 615 N N . LEU A 1 81 ? 1.32 -23.422 -14.992 1 97.5 81 LEU A N 1
ATOM 616 C CA . LEU A 1 81 ? 2.361 -22.875 -15.852 1 97.5 81 LEU A CA 1
ATOM 617 C C . LEU A 1 81 ? 2.76 -21.469 -15.406 1 97.5 81 LEU A C 1
ATOM 619 O O . LEU A 1 81 ? 3.943 -21.125 -15.422 1 97.5 81 LEU A O 1
ATOM 623 N N . GLY A 1 82 ? 1.76 -20.719 -15.062 1 97.81 82 GLY A N 1
ATOM 624 C CA . GLY A 1 82 ? 2.033 -19.375 -14.57 1 97.81 82 GLY A CA 1
ATOM 625 C C . GLY A 1 82 ? 2.879 -19.375 -13.312 1 97.81 82 GLY A C 1
ATOM 626 O O . GLY A 1 82 ? 3.83 -18.594 -13.195 1 97.81 82 GLY A O 1
ATOM 627 N N . SER A 1 83 ? 2.576 -20.203 -12.359 1 98.31 83 SER A N 1
ATOM 628 C CA . SER A 1 83 ? 3.342 -20.312 -11.125 1 98.31 83 SER A CA 1
ATOM 629 C C . SER A 1 83 ? 4.797 -20.672 -11.406 1 98.31 83 SER A C 1
ATOM 631 O O . SER A 1 83 ? 5.711 -20.078 -10.836 1 98.31 83 SER A O 1
ATOM 633 N N . ILE A 1 84 ? 5.023 -21.547 -12.328 1 98.19 84 ILE A N 1
ATOM 634 C CA . ILE A 1 84 ? 6.363 -21.984 -12.711 1 98.19 84 ILE A CA 1
ATOM 635 C C . ILE A 1 84 ? 7.102 -20.844 -13.406 1 98.19 84 ILE A C 1
ATOM 637 O O . ILE A 1 84 ? 8.281 -20.609 -13.133 1 98.19 84 ILE A O 1
ATOM 641 N N . LEU A 1 85 ? 6.406 -20.203 -14.234 1 98.12 85 LEU A N 1
ATOM 642 C CA . LEU A 1 85 ? 7.004 -19.109 -14.984 1 98.12 85 LEU A CA 1
ATOM 643 C C . LEU A 1 85 ? 7.477 -18 -14.047 1 98.12 85 LEU A C 1
ATOM 645 O O . LEU A 1 85 ? 8.602 -17.5 -14.18 1 98.12 85 LEU A O 1
ATOM 649 N N . PHE A 1 86 ? 6.648 -17.625 -13.133 1 98.5 86 PHE A N 1
ATOM 650 C CA . PHE A 1 86 ? 7.023 -16.547 -12.219 1 98.5 86 PHE A CA 1
ATOM 651 C C . PHE A 1 86 ? 8.164 -16.984 -11.305 1 98.5 86 PHE A C 1
ATOM 653 O O . PHE A 1 86 ? 9.039 -16.188 -10.977 1 98.5 86 PHE A O 1
ATOM 660 N N . PHE A 1 87 ? 8.102 -18.25 -10.867 1 98.62 87 PHE A N 1
ATOM 661 C CA . PHE A 1 87 ? 9.227 -18.797 -10.109 1 98.62 87 PHE A CA 1
ATOM 662 C C . PHE A 1 87 ? 10.523 -18.641 -10.891 1 98.62 87 PHE A C 1
ATOM 664 O O . PHE A 1 87 ? 11.484 -18.047 -10.391 1 98.62 87 PHE A O 1
ATOM 671 N N . ALA A 1 88 ? 10.547 -19.062 -12.086 1 97.94 88 ALA A N 1
ATOM 672 C CA . ALA A 1 88 ? 11.75 -19.062 -12.922 1 97.94 88 ALA A CA 1
ATOM 673 C C . ALA A 1 88 ? 12.188 -17.625 -13.234 1 97.94 88 ALA A C 1
ATOM 675 O O . ALA A 1 88 ? 13.375 -17.312 -13.188 1 97.94 88 ALA A O 1
ATOM 676 N N . LEU A 1 89 ? 11.211 -16.781 -13.539 1 98 89 LEU A N 1
ATOM 677 C CA . LEU A 1 89 ? 11.5 -15.398 -13.891 1 98 89 LEU A CA 1
ATOM 678 C C . LEU A 1 89 ? 12.133 -14.664 -12.711 1 98 89 LEU A C 1
ATOM 680 O O . LEU A 1 89 ? 13.117 -13.945 -12.883 1 98 89 LEU A O 1
ATOM 684 N N . ILE A 1 90 ? 11.578 -14.828 -11.516 1 98.38 90 ILE A N 1
ATOM 685 C CA . ILE A 1 90 ? 12.094 -14.148 -10.328 1 98.38 90 ILE A CA 1
ATOM 686 C C . ILE A 1 90 ? 13.508 -14.648 -10.031 1 98.38 90 ILE A C 1
ATOM 688 O O . ILE A 1 90 ? 14.406 -13.852 -9.758 1 98.38 90 ILE A O 1
ATOM 692 N N . MET A 1 91 ? 13.719 -15.961 -10.172 1 97.38 91 MET A N 1
ATOM 693 C CA . MET A 1 91 ? 15.031 -16.531 -9.906 1 97.38 91 MET A CA 1
ATOM 694 C C . MET A 1 91 ? 16.062 -16.047 -10.93 1 97.38 91 MET A C 1
ATOM 696 O O . MET A 1 91 ? 17.203 -15.773 -10.586 1 97.38 91 MET A O 1
ATOM 700 N N . PHE A 1 92 ? 15.633 -15.867 -12.117 1 96.62 92 PHE A N 1
ATOM 701 C CA . PHE A 1 92 ? 16.516 -15.367 -13.172 1 96.62 92 PHE A CA 1
ATOM 702 C C . PHE A 1 92 ? 16.875 -13.906 -12.93 1 96.62 92 PHE A C 1
ATOM 704 O O . PHE A 1 92 ? 18.047 -13.539 -12.977 1 96.62 92 PHE A O 1
ATOM 711 N N . LEU A 1 93 ? 15.875 -13.094 -12.656 1 96.88 93 LEU A N 1
ATOM 712 C CA . LEU A 1 93 ? 16.078 -11.656 -12.484 1 96.88 93 LEU A CA 1
ATOM 713 C C . LEU A 1 93 ? 16.906 -11.375 -11.234 1 96.88 93 LEU A C 1
ATOM 715 O O . LEU A 1 93 ? 17.625 -10.375 -11.172 1 96.88 93 LEU A O 1
ATOM 719 N N . LYS A 1 94 ? 16.75 -12.281 -10.289 1 95.75 94 LYS A N 1
ATOM 720 C CA . LYS A 1 94 ? 17.531 -12.141 -9.055 1 95.75 94 LYS A CA 1
ATOM 721 C C . LYS A 1 94 ? 19.031 -12.117 -9.352 1 95.75 94 LYS A C 1
ATOM 723 O O . LYS A 1 94 ? 19.797 -11.516 -8.602 1 95.75 94 LYS A O 1
ATOM 728 N N . LYS A 1 95 ? 19.469 -12.633 -10.469 1 94.5 95 LYS A N 1
ATOM 729 C CA . LYS A 1 95 ? 20.891 -12.75 -10.82 1 94.5 95 LYS A CA 1
ATOM 730 C C . LYS A 1 95 ? 21.328 -11.578 -11.695 1 94.5 95 LYS A C 1
ATOM 732 O O . LYS A 1 95 ? 22.484 -11.531 -12.133 1 94.5 95 LYS A O 1
ATOM 737 N N . THR A 1 96 ? 20.453 -10.711 -11.961 1 95.81 96 THR A N 1
ATOM 738 C CA . THR A 1 96 ? 20.766 -9.57 -12.812 1 95.81 96 THR A CA 1
ATOM 739 C C . THR A 1 96 ? 20.703 -8.266 -12.023 1 95.81 96 THR A C 1
ATOM 741 O O . THR A 1 96 ? 20.469 -8.281 -10.812 1 95.81 96 THR A O 1
ATOM 744 N N . ASN A 1 97 ? 20.906 -7.164 -12.773 1 94.5 97 ASN A N 1
ATOM 745 C CA . ASN A 1 97 ? 20.844 -5.844 -12.156 1 94.5 97 ASN A CA 1
ATOM 746 C C . ASN A 1 97 ? 19.406 -5.48 -11.781 1 94.5 97 ASN A C 1
ATOM 748 O O . ASN A 1 97 ? 19.172 -4.523 -11.039 1 94.5 97 ASN A O 1
ATOM 752 N N . ALA A 1 98 ? 18.5 -6.324 -12.195 1 95.44 98 ALA A N 1
ATOM 753 C CA . ALA A 1 98 ? 17.094 -6.062 -11.914 1 95.44 98 ALA A CA 1
ATOM 754 C C . ALA A 1 98 ? 16.719 -6.496 -10.5 1 95.44 98 ALA A C 1
ATOM 756 O O . ALA A 1 98 ? 15.617 -6.223 -10.023 1 95.44 98 ALA A O 1
ATOM 757 N N . LYS A 1 99 ? 17.641 -7.062 -9.805 1 95.5 99 LYS A N 1
ATOM 758 C CA . LYS A 1 99 ? 17.391 -7.598 -8.469 1 95.5 99 LYS A CA 1
ATOM 759 C C . LYS A 1 99 ? 16.828 -6.52 -7.543 1 95.5 99 LYS A C 1
ATOM 761 O O . LYS A 1 99 ? 15.852 -6.754 -6.836 1 95.5 99 LYS A O 1
ATOM 766 N N . LYS A 1 100 ? 17.422 -5.332 -7.668 1 93.56 100 LYS A N 1
ATOM 767 C CA . LYS A 1 100 ? 17.078 -4.262 -6.734 1 93.56 100 LYS A CA 1
ATOM 768 C C . LYS A 1 100 ? 15.664 -3.744 -7.004 1 93.56 100 LYS A C 1
ATOM 770 O O . LYS A 1 100 ? 15.086 -3.039 -6.172 1 93.56 100 LYS A O 1
ATOM 775 N N . TYR A 1 101 ? 15.031 -4.129 -8.109 1 96.12 101 TYR A N 1
ATOM 776 C CA . TYR A 1 101 ? 13.711 -3.623 -8.484 1 96.12 101 TYR A CA 1
ATOM 777 C C . TYR A 1 101 ? 12.641 -4.676 -8.25 1 96.12 101 TYR A C 1
ATOM 779 O O . TYR A 1 101 ? 11.445 -4.391 -8.359 1 96.12 101 TYR A O 1
ATOM 787 N N . LEU A 1 102 ? 13.023 -5.867 -7.93 1 97.44 102 LEU A N 1
ATOM 788 C CA . LEU A 1 102 ? 12.117 -7.008 -7.965 1 97.44 102 LEU A CA 1
ATOM 789 C C . LEU A 1 102 ? 11.039 -6.879 -6.891 1 97.44 102 LEU A C 1
ATOM 791 O O . LEU A 1 102 ? 9.844 -6.84 -7.199 1 97.44 102 LEU A O 1
ATOM 795 N N . LEU A 1 103 ? 11.461 -6.727 -5.648 1 97.88 103 LEU A N 1
ATOM 796 C CA . LEU A 1 103 ? 10.508 -6.727 -4.547 1 97.88 103 LEU A CA 1
ATOM 797 C C . LEU A 1 103 ? 9.594 -5.504 -4.613 1 97.88 103 LEU A C 1
ATOM 799 O O . LEU A 1 103 ? 8.391 -5.609 -4.391 1 97.88 103 LEU A O 1
ATOM 803 N N . GLY A 1 104 ? 10.219 -4.391 -4.918 1 98.12 104 GLY A N 1
ATOM 804 C CA . GLY A 1 104 ? 9.43 -3.17 -5.004 1 98.12 104 GLY A CA 1
ATOM 805 C C . GLY A 1 104 ? 8.406 -3.199 -6.121 1 98.12 104 GLY A C 1
ATOM 806 O O . GLY A 1 104 ? 7.262 -2.779 -5.93 1 98.12 104 GLY A O 1
ATOM 807 N N . SER A 1 105 ? 8.797 -3.686 -7.281 1 98.44 105 SER A N 1
ATOM 808 C CA . SER A 1 105 ? 7.871 -3.768 -8.406 1 98.44 105 SER A CA 1
ATOM 809 C C . SER A 1 105 ? 6.715 -4.715 -8.102 1 98.44 105 SER A C 1
ATOM 811 O O . SER A 1 105 ? 5.562 -4.41 -8.406 1 98.44 105 SER A O 1
ATOM 813 N N . LEU A 1 106 ? 7.062 -5.809 -7.488 1 98.75 106 LEU A N 1
ATOM 814 C CA . LEU A 1 106 ? 6.027 -6.766 -7.109 1 98.75 106 LEU A CA 1
ATOM 815 C C . LEU A 1 106 ? 5.07 -6.156 -6.09 1 98.75 106 LEU A C 1
ATOM 817 O O . LEU A 1 106 ? 3.857 -6.359 -6.172 1 98.75 106 LEU A O 1
ATOM 821 N N . ALA A 1 107 ? 5.633 -5.406 -5.141 1 98.81 107 ALA A N 1
ATOM 822 C CA . ALA A 1 107 ? 4.812 -4.758 -4.121 1 98.81 107 ALA A CA 1
ATOM 823 C C . ALA A 1 107 ? 3.838 -3.768 -4.746 1 98.81 107 ALA A C 1
ATOM 825 O O . ALA A 1 107 ? 2.65 -3.756 -4.41 1 98.81 107 ALA A O 1
ATOM 826 N N . ILE A 1 108 ? 4.32 -2.971 -5.695 1 98.75 108 ILE A N 1
ATOM 827 C CA . ILE A 1 108 ? 3.502 -1.954 -6.348 1 98.75 108 ILE A CA 1
ATOM 828 C C . ILE A 1 108 ? 2.395 -2.627 -7.16 1 98.75 108 ILE A C 1
ATOM 830 O O . ILE A 1 108 ? 1.22 -2.281 -7.02 1 98.75 108 ILE A O 1
ATOM 834 N N . ILE A 1 109 ? 2.732 -3.623 -7.93 1 98.5 109 ILE A N 1
ATOM 835 C CA . ILE A 1 109 ? 1.767 -4.32 -8.773 1 98.5 109 ILE A CA 1
ATOM 836 C C . ILE A 1 109 ? 0.729 -5.02 -7.898 1 98.5 109 ILE A C 1
ATOM 838 O O . ILE A 1 109 ? -0.474 -4.922 -8.156 1 98.5 109 ILE A O 1
ATOM 842 N N . TYR A 1 110 ? 1.245 -5.742 -6.863 1 98.62 110 TYR A N 1
ATOM 843 C CA . TYR A 1 110 ? 0.394 -6.445 -5.91 1 98.62 110 TYR A CA 1
ATOM 844 C C . TYR A 1 110 ? -0.615 -5.496 -5.277 1 98.62 110 TYR A C 1
ATOM 846 O O . TYR A 1 110 ? -1.815 -5.781 -5.258 1 98.62 110 TYR A O 1
ATOM 854 N N . LEU A 1 111 ? -0.154 -4.34 -4.879 1 98.38 111 LEU A N 1
ATOM 855 C CA . LEU A 1 111 ? -0.991 -3.352 -4.207 1 98.38 111 LEU A CA 1
ATOM 856 C C . LEU A 1 111 ? -2.049 -2.801 -5.16 1 98.38 111 LEU A C 1
ATOM 858 O O . LEU A 1 111 ? -3.234 -2.771 -4.828 1 98.38 111 LEU A O 1
ATOM 862 N N . PHE A 1 112 ? -1.753 -2.494 -6.355 1 98.38 112 PHE A N 1
ATOM 863 C CA . PHE A 1 112 ? -2.674 -1.847 -7.281 1 98.38 112 PHE A CA 1
ATOM 864 C C . PHE A 1 112 ? -3.684 -2.848 -7.828 1 98.38 112 PHE A C 1
ATOM 866 O O . PHE A 1 112 ? -4.852 -2.508 -8.039 1 98.38 112 PHE A O 1
ATOM 873 N N . ILE A 1 113 ? -3.254 -4.098 -8.023 1 97.31 113 ILE A N 1
ATOM 874 C CA . ILE A 1 113 ? -4.203 -5.109 -8.461 1 97.31 113 ILE A CA 1
ATOM 875 C C . ILE A 1 113 ? -5.234 -5.367 -7.371 1 97.31 113 ILE A C 1
ATOM 877 O O . ILE A 1 113 ? -6.434 -5.445 -7.645 1 97.31 113 ILE A O 1
ATOM 881 N N . SER A 1 114 ? -4.766 -5.414 -6.113 1 97.44 114 SER A N 1
ATOM 882 C CA . SER A 1 114 ? -5.656 -5.672 -4.988 1 97.44 114 SER A CA 1
ATOM 883 C C . SER A 1 114 ? -6.668 -4.543 -4.812 1 97.44 114 SER A C 1
ATOM 885 O O . SER A 1 114 ? -7.82 -4.785 -4.453 1 97.44 114 SER A O 1
ATOM 887 N N . ILE A 1 115 ? -6.227 -3.326 -5.168 1 97.25 115 ILE A N 1
ATOM 888 C CA . ILE A 1 115 ? -7.082 -2.162 -4.969 1 97.25 115 ILE A CA 1
ATOM 889 C C . ILE A 1 115 ? -8.031 -2.014 -6.152 1 97.25 115 ILE A C 1
ATOM 891 O O . ILE A 1 115 ? -9.219 -1.72 -5.973 1 97.25 115 ILE A O 1
ATOM 895 N N . SER A 1 116 ? -7.645 -2.242 -7.352 1 95.62 116 SER A N 1
ATOM 896 C CA . SER A 1 116 ? -8.375 -1.901 -8.57 1 95.62 116 SER A CA 1
ATOM 897 C C . SER A 1 116 ? -9.414 -2.965 -8.914 1 95.62 116 SER A C 1
ATOM 899 O O . SER A 1 116 ? -10.422 -2.67 -9.547 1 95.62 116 SER A O 1
ATOM 901 N N . VAL A 1 117 ? -9.133 -4.215 -8.523 1 95.69 117 VAL A N 1
ATOM 902 C CA . VAL A 1 117 ? -10.039 -5.312 -8.859 1 95.69 117 VAL A CA 1
ATOM 903 C C . VAL A 1 117 ? -10.992 -5.566 -7.691 1 95.69 117 VAL A C 1
ATOM 905 O O . VAL A 1 117 ? -10.57 -6.027 -6.625 1 95.69 117 VAL A O 1
ATOM 908 N N . PRO A 1 118 ? -12.234 -5.32 -7.922 1 94.94 118 PRO A N 1
ATOM 909 C CA . PRO A 1 118 ? -13.211 -5.41 -6.836 1 94.94 118 PRO A CA 1
ATOM 910 C C . PRO A 1 118 ? -13.188 -6.766 -6.129 1 94.94 118 PRO A C 1
ATOM 912 O O . PRO A 1 118 ? -13.188 -6.824 -4.898 1 94.94 118 PRO A O 1
ATOM 915 N N . ALA A 1 119 ? -13.031 -7.828 -6.844 1 95.75 119 ALA A N 1
ATOM 916 C CA . ALA A 1 119 ? -13.078 -9.18 -6.285 1 95.75 119 ALA A CA 1
ATOM 917 C C . ALA A 1 119 ? -11.852 -9.453 -5.418 1 95.75 119 ALA A C 1
ATOM 919 O O . ALA A 1 119 ? -11.828 -10.414 -4.645 1 95.75 119 ALA A O 1
ATOM 920 N N . LEU A 1 120 ? -10.844 -8.578 -5.504 1 96.38 120 LEU A N 1
ATOM 921 C CA . LEU A 1 120 ? -9.586 -8.82 -4.805 1 96.38 120 LEU A CA 1
ATOM 922 C C . LEU A 1 120 ? -9.391 -7.82 -3.672 1 96.38 120 LEU A C 1
ATOM 924 O O . LEU A 1 120 ? -8.344 -7.801 -3.027 1 96.38 120 LEU A O 1
ATOM 928 N N . ARG A 1 121 ? -10.344 -6.996 -3.342 1 94.88 121 ARG A N 1
ATOM 929 C CA . ARG A 1 121 ? -10.203 -5.945 -2.34 1 94.88 121 ARG A CA 1
ATOM 930 C C . ARG A 1 121 ? -10 -6.535 -0.949 1 94.88 121 ARG A C 1
ATOM 932 O O . ARG A 1 121 ? -9.398 -5.898 -0.08 1 94.88 121 ARG A O 1
ATOM 939 N N . GLY A 1 122 ? -10.43 -7.832 -0.788 1 94.56 122 GLY A N 1
ATOM 940 C CA . GLY A 1 122 ? -10.164 -8.523 0.464 1 94.56 122 GLY A CA 1
ATOM 941 C C . GLY A 1 122 ? -8.695 -8.828 0.684 1 94.56 122 GLY A C 1
ATOM 942 O O . GLY A 1 122 ? -8.289 -9.156 1.799 1 94.56 122 GLY A O 1
ATOM 943 N N . THR A 1 123 ? -7.859 -8.641 -0.317 1 96.75 123 THR A N 1
ATOM 944 C CA . THR A 1 123 ? -6.445 -8.992 -0.231 1 96.75 123 THR A CA 1
ATOM 945 C C . THR A 1 123 ? -5.594 -7.75 -0.009 1 96.75 123 THR A C 1
ATOM 947 O O . THR A 1 123 ? -4.367 -7.84 0.085 1 96.75 123 THR A O 1
ATOM 950 N N . VAL A 1 124 ? -6.195 -6.613 0.125 1 97.69 124 VAL A N 1
ATOM 951 C CA . VAL A 1 124 ? -5.469 -5.348 0.204 1 97.69 124 VAL A CA 1
ATOM 952 C C . VAL A 1 124 ? -4.586 -5.34 1.448 1 97.69 124 VAL A C 1
ATOM 954 O O . VAL A 1 124 ? -3.451 -4.855 1.407 1 97.69 124 VAL A O 1
ATOM 957 N N . LEU A 1 125 ? -5.082 -5.852 2.531 1 97.5 125 LEU A N 1
ATOM 958 C CA . LEU A 1 125 ? -4.301 -5.891 3.762 1 97.5 125 LEU A CA 1
ATOM 959 C C . LEU A 1 125 ? -3.033 -6.723 3.572 1 97.5 125 LEU A C 1
ATOM 961 O O . LEU A 1 125 ? -1.954 -6.324 4.016 1 97.5 125 LEU A O 1
ATOM 965 N N . TYR A 1 126 ? -3.121 -7.844 2.928 1 98.12 126 TYR A N 1
ATOM 966 C CA . TYR A 1 126 ? -1.971 -8.711 2.699 1 98.12 126 TYR A CA 1
ATOM 967 C C . TYR A 1 126 ? -0.976 -8.055 1.747 1 98.12 126 TYR A C 1
ATOM 969 O O . TYR A 1 126 ? 0.237 -8.156 1.941 1 98.12 126 TYR A O 1
ATOM 977 N N . ALA A 1 127 ? -1.562 -7.398 0.711 1 98.62 127 ALA A N 1
ATOM 978 C CA . ALA A 1 127 ? -0.701 -6.637 -0.189 1 98.62 127 ALA A CA 1
ATOM 979 C C . ALA A 1 127 ? 0.043 -5.535 0.563 1 98.62 127 ALA A C 1
ATOM 981 O O . ALA A 1 127 ? 1.22 -5.281 0.298 1 98.62 127 ALA A O 1
ATOM 982 N N . ALA A 1 128 ? -0.652 -4.895 1.496 1 98.69 128 ALA A N 1
ATOM 983 C CA . ALA A 1 128 ? -0.05 -3.83 2.295 1 98.69 128 ALA A CA 1
ATOM 984 C C . ALA A 1 128 ? 1.063 -4.375 3.186 1 98.69 128 ALA A C 1
ATOM 986 O O . ALA A 1 128 ? 2.111 -3.744 3.336 1 98.69 128 ALA A O 1
ATOM 987 N N . VAL A 1 129 ? 0.823 -5.492 3.787 1 98.75 129 VAL A N 1
ATOM 988 C CA . VAL A 1 129 ? 1.834 -6.113 4.637 1 98.75 129 VAL A CA 1
ATOM 989 C C . VAL A 1 129 ? 3.062 -6.469 3.803 1 98.75 129 VAL A C 1
ATOM 991 O O . VAL A 1 129 ? 4.195 -6.195 4.207 1 98.75 129 VAL A O 1
ATOM 994 N N . PHE A 1 130 ? 2.893 -7.07 2.625 1 98.75 130 PHE A N 1
ATOM 995 C CA . PHE A 1 130 ? 3.994 -7.371 1.719 1 98.75 130 PHE A CA 1
ATOM 996 C C . PHE A 1 130 ? 4.75 -6.102 1.349 1 98.75 130 PHE A C 1
ATOM 998 O O . PHE A 1 130 ? 5.984 -6.09 1.338 1 98.75 130 PHE A O 1
ATOM 1005 N N . THR A 1 131 ? 3.988 -5.055 1.06 1 98.75 131 THR A N 1
ATOM 1006 C CA . THR A 1 131 ? 4.559 -3.766 0.691 1 98.75 131 THR A CA 1
ATOM 1007 C C . THR A 1 131 ? 5.379 -3.189 1.842 1 98.75 131 THR A C 1
ATOM 1009 O O . THR A 1 131 ? 6.484 -2.684 1.632 1 98.75 131 THR A O 1
ATOM 1012 N N . ALA A 1 132 ? 4.859 -3.25 3.053 1 98.69 132 ALA A N 1
ATOM 1013 C CA . ALA A 1 132 ? 5.59 -2.783 4.227 1 98.69 132 ALA A CA 1
ATOM 1014 C C . ALA A 1 132 ? 6.902 -3.539 4.395 1 98.69 132 ALA A C 1
ATOM 1016 O O . ALA A 1 132 ? 7.938 -2.939 4.703 1 98.69 132 ALA A O 1
ATOM 1017 N N . ILE A 1 133 ? 6.891 -4.836 4.164 1 98.19 133 ILE A N 1
ATOM 1018 C CA . ILE A 1 133 ? 8.094 -5.652 4.246 1 98.19 133 ILE A CA 1
ATOM 1019 C C . ILE A 1 133 ? 9.109 -5.172 3.209 1 98.19 133 ILE A C 1
ATOM 1021 O O . ILE A 1 133 ? 10.289 -4.98 3.523 1 98.19 133 ILE A O 1
ATOM 1025 N N . ALA A 1 134 ? 8.625 -4.973 1.971 1 98 134 ALA A N 1
ATOM 1026 C CA . ALA A 1 134 ? 9.508 -4.504 0.907 1 98 134 ALA A CA 1
ATOM 1027 C C . ALA A 1 134 ? 10.148 -3.168 1.275 1 98 134 ALA A C 1
ATOM 1029 O O . ALA A 1 134 ? 11.359 -2.99 1.125 1 98 134 ALA A O 1
ATOM 1030 N N . ILE A 1 135 ? 9.344 -2.266 1.813 1 98.19 135 ILE A N 1
ATOM 1031 C CA . ILE A 1 135 ? 9.836 -0.942 2.18 1 98.19 135 ILE A CA 1
ATOM 1032 C C . ILE A 1 135 ? 10.867 -1.065 3.299 1 98.19 135 ILE A C 1
ATOM 1034 O O . ILE A 1 135 ? 11.93 -0.431 3.248 1 98.19 135 ILE A O 1
ATOM 1038 N N . LEU A 1 136 ? 10.602 -1.87 4.297 1 97.5 136 LEU A N 1
ATOM 1039 C CA . LEU A 1 136 ? 11.523 -2.064 5.41 1 97.5 136 LEU A CA 1
ATOM 1040 C C . LEU A 1 136 ? 12.859 -2.617 4.922 1 97.5 136 LEU A C 1
ATOM 1042 O O . LEU A 1 136 ? 13.914 -2.213 5.41 1 97.5 136 LEU A O 1
ATOM 1046 N N . LEU A 1 137 ? 12.836 -3.473 3.965 1 96.69 137 LEU A N 1
ATOM 1047 C CA . LEU A 1 137 ? 14.062 -4.047 3.424 1 96.69 137 LEU A CA 1
ATOM 1048 C C . LEU A 1 137 ? 14.867 -2.992 2.664 1 96.69 137 LEU A C 1
ATOM 1050 O O . LEU A 1 137 ? 16.094 -2.977 2.732 1 96.69 137 LEU A O 1
ATOM 1054 N N . TYR A 1 138 ? 14.117 -2.133 1.95 1 94.12 138 TYR A N 1
ATOM 1055 C CA . TYR A 1 138 ? 14.789 -1.04 1.258 1 94.12 138 TYR A CA 1
ATOM 1056 C C . TYR A 1 138 ? 15.43 -0.077 2.25 1 94.12 138 TYR A C 1
ATOM 1058 O O . TYR A 1 138 ? 16.5 0.472 1.989 1 94.12 138 TYR A O 1
ATOM 1066 N N . MET A 1 139 ? 14.773 0.093 3.387 1 93.88 139 MET A N 1
ATOM 1067 C CA . MET A 1 139 ? 15.273 1.003 4.414 1 93.88 139 MET A CA 1
ATOM 1068 C C . MET A 1 139 ? 16.531 0.45 5.062 1 93.88 139 MET A C 1
ATOM 1070 O O . MET A 1 139 ? 17.484 1.197 5.332 1 93.88 139 MET A O 1
ATOM 1074 N N . ILE A 1 140 ? 16.578 -0.775 5.289 1 90.56 140 ILE A N 1
ATOM 1075 C CA . ILE A 1 140 ? 17.688 -1.404 6.008 1 90.56 140 ILE A CA 1
ATOM 1076 C C . ILE A 1 140 ? 18.859 -1.619 5.059 1 90.56 140 ILE A C 1
ATOM 1078 O O . ILE A 1 140 ? 20.016 -1.55 5.473 1 90.56 140 ILE A O 1
ATOM 1082 N N . GLN A 1 141 ? 18.625 -1.84 3.773 1 86.25 141 GLN A N 1
ATOM 1083 C CA . GLN A 1 141 ? 19.625 -1.972 2.719 1 86.25 141 GLN A CA 1
ATOM 1084 C C . GLN A 1 141 ? 20.609 -3.09 3.035 1 86.25 141 GLN A C 1
ATOM 1086 O O . GLN A 1 141 ? 21.828 -2.891 2.961 1 86.25 141 GLN A O 1
ATOM 1091 N N . ARG A 1 142 ? 20.125 -4.207 3.527 1 85 142 ARG A N 1
ATOM 1092 C CA . ARG A 1 142 ? 20.938 -5.398 3.723 1 85 142 ARG A CA 1
ATOM 1093 C C . ARG A 1 142 ? 20.703 -6.414 2.611 1 85 142 ARG A C 1
ATOM 1095 O O . ARG A 1 142 ? 19.656 -7.062 2.568 1 85 142 ARG A O 1
ATOM 1102 N N . GLY A 1 143 ? 21.625 -6.605 1.827 1 84.94 143 GLY A N 1
ATOM 1103 C CA . GLY A 1 143 ? 21.516 -7.418 0.626 1 84.94 143 GLY A CA 1
ATOM 1104 C C . GLY A 1 143 ? 21.141 -8.859 0.912 1 84.94 143 GLY A C 1
ATOM 1105 O O . GLY A 1 143 ? 20.312 -9.438 0.198 1 84.94 143 GLY A O 1
ATOM 1106 N N . GLY A 1 144 ? 21.625 -9.422 1.943 1 90 144 GLY A N 1
ATOM 1107 C CA . GLY A 1 144 ? 21.359 -10.812 2.285 1 90 144 GLY A CA 1
ATOM 1108 C C . GLY A 1 144 ? 19.891 -11.07 2.617 1 90 144 GLY A C 1
ATOM 1109 O O . GLY A 1 144 ? 19.312 -12.07 2.17 1 90 144 GLY A O 1
ATOM 1110 N N . VAL A 1 145 ? 19.359 -10.156 3.412 1 92.56 145 VAL A N 1
ATOM 1111 C CA . VAL A 1 145 ? 17.969 -10.328 3.828 1 92.56 145 VAL A CA 1
ATOM 1112 C C . VAL A 1 145 ? 17.047 -10.117 2.633 1 92.56 145 VAL A C 1
ATOM 1114 O O . VAL A 1 145 ? 16.047 -10.82 2.49 1 92.56 145 VAL A O 1
ATOM 1117 N N . GLU A 1 146 ? 17.406 -9.18 1.812 1 94.25 146 GLU A N 1
ATOM 1118 C CA . GLU A 1 146 ? 16.641 -8.938 0.596 1 94.25 146 GLU A CA 1
ATOM 1119 C C . GLU A 1 146 ? 16.625 -10.172 -0.303 1 94.25 146 GLU A C 1
ATOM 1121 O O . GLU A 1 146 ? 15.578 -10.523 -0.86 1 94.25 146 GLU A O 1
ATOM 1126 N N . GLU A 1 147 ? 17.719 -10.852 -0.406 1 95 147 GLU A N 1
ATOM 1127 C CA . GLU A 1 147 ? 17.812 -12.047 -1.239 1 95 147 GLU A CA 1
ATOM 1128 C C . GLU A 1 147 ? 16.938 -13.172 -0.701 1 95 147 GLU A C 1
ATOM 1130 O O . GLU A 1 147 ? 16.312 -13.898 -1.473 1 95 147 GLU A O 1
ATOM 1135 N N . ILE A 1 148 ? 16.953 -13.273 0.547 1 95.12 148 ILE A N 1
ATOM 1136 C CA . ILE A 1 148 ? 16.125 -14.305 1.165 1 95.12 148 ILE A CA 1
ATOM 1137 C C . ILE A 1 148 ? 14.656 -14.023 0.88 1 95.12 148 ILE A C 1
ATOM 1139 O O . ILE A 1 148 ? 13.891 -14.945 0.581 1 95.12 148 ILE A O 1
ATOM 1143 N N . ALA A 1 149 ? 14.312 -12.734 0.999 1 97.12 149 ALA A N 1
ATOM 1144 C CA . ALA A 1 149 ? 12.922 -12.359 0.724 1 97.12 149 ALA A CA 1
ATOM 1145 C C . ALA A 1 149 ? 12.539 -12.695 -0.716 1 97.12 149 ALA A C 1
ATOM 1147 O O . ALA A 1 149 ? 11.445 -13.188 -0.974 1 97.12 149 ALA A O 1
ATOM 1148 N N . ILE A 1 150 ? 13.438 -12.461 -1.613 1 97.88 150 ILE A N 1
ATOM 1149 C CA . ILE A 1 150 ? 13.203 -12.773 -3.02 1 97.88 150 ILE A CA 1
ATOM 1150 C C . ILE A 1 150 ? 13.047 -14.281 -3.193 1 97.88 150 ILE A C 1
ATOM 1152 O O . ILE A 1 150 ? 12.156 -14.742 -3.912 1 97.88 150 ILE A O 1
ATOM 1156 N N . ASP A 1 151 ? 13.867 -15.031 -2.49 1 97.44 151 ASP A N 1
ATOM 1157 C CA . ASP A 1 151 ? 13.781 -16.484 -2.551 1 97.44 151 ASP A CA 1
ATOM 1158 C C . ASP A 1 151 ? 12.438 -16.984 -2.025 1 97.44 151 ASP A C 1
ATOM 1160 O O . ASP A 1 151 ? 11.859 -17.922 -2.578 1 97.44 151 ASP A O 1
ATOM 1164 N N . VAL A 1 152 ? 11.984 -16.375 -0.997 1 98.12 152 VAL A N 1
ATOM 1165 C CA . VAL A 1 152 ? 10.711 -16.781 -0.403 1 98.12 152 VAL A CA 1
ATOM 1166 C C . VAL A 1 152 ? 9.578 -16.531 -1.393 1 98.12 152 VAL A C 1
ATOM 1168 O O . VAL A 1 152 ? 8.688 -17.359 -1.549 1 98.12 152 VAL A O 1
ATOM 1171 N N . VAL A 1 153 ? 9.617 -15.383 -2.064 1 98.62 153 VAL A N 1
ATOM 1172 C CA . VAL A 1 153 ? 8.594 -15.062 -3.053 1 98.62 153 VAL A CA 1
ATOM 1173 C C . VAL A 1 153 ? 8.633 -16.094 -4.184 1 98.62 153 VAL A C 1
ATOM 1175 O O . VAL A 1 153 ? 7.594 -16.641 -4.559 1 98.62 153 VAL A O 1
ATOM 1178 N N . ALA A 1 154 ? 9.828 -16.328 -4.684 1 98.38 154 ALA A N 1
ATOM 1179 C CA . ALA A 1 154 ? 9.984 -17.281 -5.789 1 98.38 154 ALA A CA 1
ATOM 1180 C C . ALA A 1 154 ? 9.523 -18.672 -5.383 1 98.38 154 ALA A C 1
ATOM 1182 O O . ALA A 1 154 ? 8.734 -19.312 -6.094 1 98.38 154 ALA A O 1
ATOM 1183 N N . MET A 1 155 ? 9.93 -19.094 -4.227 1 98 155 MET A N 1
ATOM 1184 C CA . MET A 1 155 ? 9.609 -20.438 -3.762 1 98 155 MET A CA 1
ATOM 1185 C C . MET A 1 155 ? 8.125 -20.562 -3.422 1 98 155 MET A C 1
ATOM 1187 O O . MET A 1 155 ? 7.539 -21.625 -3.561 1 98 155 MET A O 1
ATOM 1191 N N . SER A 1 156 ? 7.547 -19.5 -2.977 1 98.62 156 SER A N 1
ATOM 1192 C CA . SER A 1 156 ? 6.113 -19.516 -2.705 1 98.62 156 SER A CA 1
ATOM 1193 C C . SER A 1 156 ? 5.312 -19.766 -3.979 1 98.62 156 SER A C 1
ATOM 1195 O O . SER A 1 156 ? 4.258 -20.406 -3.943 1 98.62 156 SER A O 1
ATOM 1197 N N . SER A 1 157 ? 5.812 -19.266 -5.074 1 98.44 157 SER A N 1
ATOM 1198 C CA . SER A 1 157 ? 5.133 -19.484 -6.348 1 98.44 157 SER A CA 1
ATOM 1199 C C . SER A 1 157 ? 5.047 -20.969 -6.695 1 98.44 157 SER A C 1
ATOM 1201 O O . SER A 1 157 ? 3.982 -21.453 -7.066 1 98.44 157 SER A O 1
ATOM 1203 N N . VAL A 1 158 ? 6.129 -21.656 -6.508 1 97.62 158 VAL A N 1
ATOM 1204 C CA . VAL A 1 158 ? 6.129 -23.078 -6.836 1 97.62 158 VAL A CA 1
ATOM 1205 C C . VAL A 1 158 ? 5.484 -23.875 -5.703 1 97.62 158 VAL A C 1
ATOM 1207 O O . VAL A 1 158 ? 4.844 -24.906 -5.945 1 97.62 158 VAL A O 1
ATOM 1210 N N . ALA A 1 159 ? 5.621 -23.375 -4.5 1 97.81 159 ALA A N 1
ATOM 1211 C CA . ALA A 1 159 ? 4.953 -24 -3.361 1 97.81 159 ALA A CA 1
ATOM 1212 C C . ALA A 1 159 ? 3.441 -24.031 -3.568 1 97.81 159 ALA A C 1
ATOM 1214 O O . ALA A 1 159 ? 2.764 -24.953 -3.086 1 97.81 159 ALA A O 1
ATOM 1215 N N . TYR A 1 160 ? 2.91 -23.062 -4.258 1 97.75 160 TYR A N 1
ATOM 1216 C CA . TYR A 1 160 ? 1.488 -23.047 -4.582 1 97.75 160 TYR A CA 1
ATOM 1217 C C . TYR A 1 160 ? 1.08 -24.312 -5.312 1 97.75 160 TYR A C 1
ATOM 1219 O O . TYR A 1 160 ? 0.058 -24.922 -4.988 1 97.75 160 TYR A O 1
ATOM 1227 N N . ILE A 1 161 ? 1.888 -24.734 -6.234 1 97.44 161 ILE A N 1
ATOM 1228 C CA . ILE A 1 161 ? 1.646 -25.969 -6.984 1 97.44 161 ILE A CA 1
ATOM 1229 C C . ILE A 1 161 ? 1.744 -27.172 -6.055 1 97.44 161 ILE A C 1
ATOM 1231 O O . ILE A 1 161 ? 0.845 -28.016 -6.023 1 97.44 161 ILE A O 1
ATOM 1235 N N . ILE A 1 162 ? 2.781 -27.188 -5.301 1 97.12 162 ILE A N 1
ATOM 1236 C CA . ILE A 1 162 ? 3.062 -28.328 -4.438 1 97.12 162 ILE A CA 1
ATOM 1237 C C . ILE A 1 162 ? 1.94 -28.484 -3.412 1 97.12 162 ILE A C 1
ATOM 1239 O O . ILE A 1 162 ? 1.465 -29.594 -3.172 1 97.12 162 ILE A O 1
ATOM 1243 N N . TYR A 1 163 ? 1.516 -27.438 -2.9 1 96.62 163 TYR A N 1
ATOM 1244 C CA . TYR A 1 163 ? 0.471 -27.5 -1.885 1 96.62 163 TYR A CA 1
ATOM 1245 C C . TYR A 1 163 ? -0.844 -27.984 -2.488 1 96.62 163 TYR A C 1
ATOM 1247 O O . TYR A 1 163 ? -1.5 -28.875 -1.938 1 96.62 163 TYR A O 1
ATOM 1255 N N . GLU A 1 164 ? -1.208 -27.484 -3.59 1 95.25 164 GLU A N 1
ATOM 1256 C CA . GLU A 1 164 ? -2.465 -27.859 -4.234 1 95.25 164 GLU A CA 1
ATOM 1257 C C . GLU A 1 164 ? -2.436 -29.297 -4.711 1 95.25 164 GLU A C 1
ATOM 1259 O O . GLU A 1 164 ? -3.438 -30.016 -4.613 1 95.25 164 GLU A O 1
ATOM 1264 N N . THR A 1 165 ? -1.371 -29.734 -5.176 1 96.38 165 THR A N 1
ATOM 1265 C CA . THR A 1 165 ? -1.279 -31.062 -5.77 1 96.38 165 THR A CA 1
ATOM 1266 C C . THR A 1 165 ? -0.953 -32.094 -4.707 1 96.38 165 THR A C 1
ATOM 1268 O O . THR A 1 165 ? -1.692 -33.094 -4.539 1 96.38 165 THR A O 1
ATOM 1271 N N . LEU A 1 166 ? 0.011 -31.875 -3.943 1 95.19 166 LEU A N 1
ATOM 1272 C CA . LEU A 1 166 ? 0.446 -32.844 -2.959 1 95.19 166 LEU A CA 1
ATOM 1273 C C . LEU A 1 166 ? -0.484 -32.875 -1.75 1 95.19 166 LEU A C 1
ATOM 1275 O O . LEU A 1 166 ? -1.027 -33.906 -1.385 1 95.19 166 LEU A O 1
ATOM 1279 N N . VAL A 1 167 ? -0.734 -31.688 -1.226 1 94.06 167 VAL A N 1
ATOM 1280 C CA . VAL A 1 167 ? -1.472 -31.609 0.031 1 94.06 167 VAL A CA 1
ATOM 1281 C C . VAL A 1 167 ? -2.971 -31.688 -0.242 1 94.06 167 VAL A C 1
ATOM 1283 O O . VAL A 1 167 ? -3.639 -32.625 0.205 1 94.06 167 VAL A O 1
ATOM 1286 N N . ASP A 1 168 ? -3.473 -30.906 -1.124 1 94.5 168 ASP A N 1
ATOM 1287 C CA . ASP A 1 168 ? -4.918 -30.766 -1.292 1 94.5 168 ASP A CA 1
ATOM 1288 C C . ASP A 1 168 ? -5.469 -31.859 -2.201 1 94.5 168 ASP A C 1
ATOM 1290 O O . ASP A 1 168 ? -6.688 -32.031 -2.309 1 94.5 168 ASP A O 1
ATOM 1294 N N . THR A 1 169 ? -4.566 -32.625 -2.859 1 94.62 169 THR A N 1
ATOM 1295 C CA . THR A 1 169 ? -5.074 -33.656 -3.758 1 94.62 169 THR A CA 1
ATOM 1296 C C . THR A 1 169 ? -4.559 -35.031 -3.346 1 94.62 169 THR A C 1
ATOM 1298 O O . THR A 1 169 ? -5.328 -35.875 -2.875 1 94.62 169 THR A O 1
ATOM 1301 N N . VAL A 1 170 ? -3.283 -35.219 -3.35 1 94.44 170 VAL A N 1
ATOM 1302 C CA . VAL A 1 170 ? -2.715 -36.562 -3.098 1 94.44 170 VAL A CA 1
ATOM 1303 C C . VAL A 1 170 ? -2.967 -36.969 -1.646 1 94.44 170 VAL A C 1
ATOM 1305 O O . VAL A 1 170 ? -3.613 -37.969 -1.381 1 94.44 170 VAL A O 1
ATOM 1308 N N . LEU A 1 171 ? -2.533 -36.156 -0.752 1 92.88 171 LEU A N 1
ATOM 1309 C CA . LEU A 1 171 ? -2.676 -36.5 0.661 1 92.88 171 LEU A CA 1
ATOM 1310 C C . LEU A 1 171 ? -4.145 -36.5 1.074 1 92.88 171 LEU A C 1
ATOM 1312 O O . LEU A 1 171 ? -4.555 -37.281 1.919 1 92.88 171 LEU A O 1
ATOM 1316 N N . PHE A 1 172 ? -4.883 -35.625 0.51 1 92 172 PHE A N 1
ATOM 1317 C CA . PHE A 1 172 ? -6.312 -35.562 0.802 1 92 172 PHE A CA 1
ATOM 1318 C C . PHE A 1 172 ? -7.008 -36.844 0.377 1 92 172 PHE A C 1
ATOM 1320 O O . PHE A 1 172 ? -7.801 -37.406 1.137 1 92 172 PHE A O 1
ATOM 1327 N N . LYS A 1 173 ? -6.723 -37.344 -0.775 1 90.62 173 LYS A N 1
ATOM 1328 C CA . LYS A 1 173 ? -7.34 -38.562 -1.278 1 90.62 173 LYS A CA 1
ATOM 1329 C C . LYS A 1 173 ? -6.883 -39.781 -0.481 1 90.62 173 LYS A C 1
ATOM 1331 O O . LYS A 1 173 ? -7.676 -40.688 -0.207 1 90.62 173 LYS A O 1
ATOM 1336 N N . ILE A 1 174 ? -5.66 -39.75 -0.189 1 90.38 174 ILE A N 1
ATOM 1337 C CA . ILE A 1 174 ? -5.148 -40.812 0.654 1 90.38 174 ILE A CA 1
ATOM 1338 C C . ILE A 1 174 ? -5.859 -40.812 2.004 1 90.38 174 ILE A C 1
ATOM 1340 O O . ILE A 1 174 ? -6.254 -41.844 2.521 1 90.38 174 ILE A O 1
ATOM 1344 N N . ASN A 1 175 ? -6.047 -39.656 2.51 1 90.88 175 ASN A N 1
ATOM 1345 C CA . ASN A 1 175 ? -6.75 -39.531 3.779 1 90.88 175 ASN A CA 1
ATOM 1346 C C . ASN A 1 175 ? -8.203 -39.969 3.666 1 90.88 175 ASN A C 1
ATOM 1348 O O . ASN A 1 175 ? -8.766 -40.531 4.613 1 90.88 175 ASN A O 1
ATOM 1352 N N . GLN A 1 176 ? -8.781 -39.625 2.541 1 86.69 176 GLN A N 1
ATOM 1353 C CA . GLN A 1 176 ? -10.164 -40.062 2.316 1 86.69 176 GLN A CA 1
ATOM 1354 C C . GLN A 1 176 ? -10.273 -41.562 2.27 1 86.69 176 GLN A C 1
ATOM 1356 O O . GLN A 1 176 ? -11.258 -42.156 2.738 1 86.69 176 GLN A O 1
ATOM 1361 N N . GLN A 1 177 ? -9.32 -42.156 1.762 1 86.88 177 GLN A N 1
ATOM 1362 C CA . GLN A 1 177 ? -9.32 -43.625 1.609 1 86.88 177 GLN A CA 1
ATOM 1363 C C . GLN A 1 177 ? -9.016 -44.312 2.934 1 86.88 177 GLN A C 1
ATOM 1365 O O . GLN A 1 177 ? -9.609 -45.344 3.256 1 86.88 177 GLN A O 1
ATOM 1370 N N . PHE A 1 178 ? -8.172 -43.688 3.707 1 90.19 178 PHE A N 1
ATOM 1371 C CA . PHE A 1 178 ? -7.68 -44.406 4.883 1 90.19 178 PHE A CA 1
ATOM 1372 C C . PHE A 1 178 ? -8.172 -43.719 6.16 1 90.19 178 PHE A C 1
ATOM 1374 O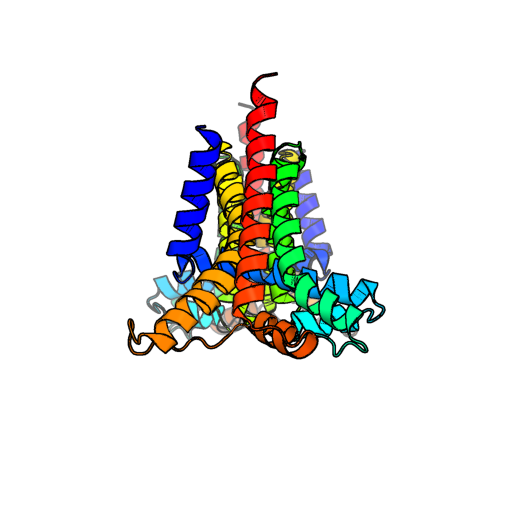 O . PHE A 1 178 ? -7.953 -44.25 7.258 1 90.19 178 PHE A O 1
ATOM 1381 N N . SER A 1 179 ? -8.82 -42.562 6.074 1 85.94 179 SER A N 1
ATOM 1382 C CA . SER A 1 179 ? -9.406 -41.844 7.18 1 85.94 179 SER A CA 1
ATOM 1383 C C . SER A 1 179 ? -8.391 -41.562 8.281 1 85.94 179 SER A C 1
ATOM 1385 O O . SER A 1 179 ? -8.648 -41.844 9.453 1 85.94 179 SER A O 1
ATOM 1387 N N . ILE A 1 180 ? -7.348 -41.125 7.879 1 84.69 180 ILE A N 1
ATOM 1388 C CA . ILE A 1 180 ? -6.246 -40.906 8.805 1 84.69 180 ILE A CA 1
ATOM 1389 C C . ILE A 1 180 ? -6.535 -39.688 9.664 1 84.69 180 ILE A C 1
ATOM 1391 O O . ILE A 1 180 ? -6.465 -39.75 10.898 1 84.69 180 ILE A O 1
ATOM 1395 N N . ILE A 1 181 ? -6.824 -38.5 9.094 1 84.44 181 ILE A N 1
ATOM 1396 C CA . ILE A 1 181 ? -7.176 -37.25 9.781 1 84.44 181 ILE A CA 1
ATOM 1397 C C . ILE A 1 181 ? -8.672 -37 9.633 1 84.44 181 ILE A C 1
ATOM 1399 O O . ILE A 1 181 ? -9.156 -36.719 8.539 1 84.44 181 ILE A O 1
ATOM 1403 N N . LYS A 1 182 ? -9.336 -37.031 10.797 1 78.31 182 LYS A N 1
ATOM 1404 C CA . LYS A 1 182 ? -10.781 -36.812 10.844 1 78.31 182 LYS A CA 1
ATOM 1405 C C . LYS A 1 182 ? -11.125 -35.344 10.633 1 78.31 182 LYS A C 1
ATOM 1407 O O . LYS A 1 182 ? -10.461 -34.469 11.188 1 78.31 182 LYS A O 1
ATOM 1412 N N . GLY A 1 183 ? -11.883 -35.094 9.734 1 77.88 183 GLY A N 1
ATOM 1413 C CA . GLY A 1 183 ? -12.414 -33.75 9.586 1 77.88 183 GLY A CA 1
ATOM 1414 C C . GLY A 1 183 ? -11.703 -32.938 8.523 1 77.88 183 GLY A C 1
ATOM 1415 O O . GLY A 1 183 ? -12.078 -31.797 8.25 1 77.88 183 GLY A O 1
ATOM 1416 N N . TRP A 1 184 ? -10.672 -33.531 7.965 1 80.19 184 TRP A N 1
ATOM 1417 C CA . TRP A 1 184 ? -9.984 -32.844 6.875 1 80.19 184 TRP A CA 1
ATOM 1418 C C . TRP A 1 184 ? -10.859 -32.781 5.629 1 80.19 184 TRP A C 1
ATOM 1420 O O . TRP A 1 184 ? -11.117 -33.812 4.992 1 80.19 184 TRP A O 1
ATOM 1430 N N . ASN A 1 185 ? -11.539 -31.516 5.461 1 76.25 185 ASN A N 1
ATOM 1431 C CA . ASN A 1 185 ? -12.422 -31.359 4.309 1 76.25 185 ASN A CA 1
ATOM 1432 C C . ASN A 1 185 ? -12.117 -30.094 3.529 1 76.25 185 ASN A C 1
ATOM 1434 O O . ASN A 1 185 ? -12.766 -29.062 3.727 1 76.25 185 ASN A O 1
ATOM 1438 N N . THR A 1 186 ? -11.086 -30.047 2.748 1 76.25 186 THR A N 1
ATOM 1439 C CA . THR A 1 186 ? -10.734 -28.859 1.979 1 76.25 186 THR A CA 1
ATOM 1440 C C . THR A 1 186 ? -11.273 -28.953 0.554 1 76.25 186 THR A C 1
ATOM 1442 O O . THR A 1 186 ? -11.383 -27.953 -0.147 1 76.25 186 THR A O 1
ATOM 1445 N N . GLY A 1 187 ? -11.75 -30.047 0.167 1 78.81 187 GLY A N 1
ATOM 1446 C CA . GLY A 1 187 ? -12.227 -30.234 -1.196 1 78.81 187 GLY A CA 1
ATOM 1447 C C . GLY A 1 187 ? -11.102 -30.281 -2.217 1 78.81 187 GLY A C 1
ATOM 1448 O O . GLY A 1 187 ? -9.961 -29.922 -1.914 1 78.81 187 GLY A O 1
ATOM 1449 N N . ILE A 1 188 ? -11.305 -30.812 -3.424 1 86.31 188 ILE A N 1
ATOM 1450 C CA . ILE A 1 188 ? -10.344 -30.922 -4.516 1 86.31 188 ILE A CA 1
ATOM 1451 C C . ILE A 1 188 ? -10.219 -29.578 -5.227 1 86.31 188 ILE A C 1
ATOM 1453 O O . ILE A 1 188 ? -11.219 -28.906 -5.48 1 86.31 188 ILE A O 1
ATOM 1457 N N . PRO A 1 189 ? -8.945 -29.156 -5.488 1 91.69 189 PRO A N 1
ATOM 1458 C CA . PRO A 1 189 ? -8.758 -27.906 -6.238 1 91.69 189 PRO A CA 1
ATOM 1459 C C . PRO A 1 189 ? -9.484 -27.906 -7.578 1 91.69 189 PRO A C 1
ATOM 1461 O O . PRO A 1 189 ? -9.523 -28.938 -8.266 1 91.69 189 PRO A O 1
ATOM 1464 N N . LEU A 1 190 ? -10.055 -26.797 -7.902 1 91.12 190 LEU A N 1
ATOM 1465 C CA . LEU A 1 190 ? -10.891 -26.672 -9.094 1 91.12 190 LEU A CA 1
ATOM 1466 C C . LEU A 1 190 ? -10.102 -27 -10.352 1 91.12 190 LEU A C 1
ATOM 1468 O O . LEU A 1 190 ? -10.648 -27.562 -11.305 1 91.12 190 LEU A O 1
ATOM 1472 N N . ASP A 1 191 ? -8.844 -26.672 -10.336 1 92.81 191 ASP A N 1
ATOM 1473 C CA . ASP A 1 191 ? -8.016 -26.953 -11.5 1 92.81 191 ASP A CA 1
ATOM 1474 C C . ASP A 1 191 ? -7.863 -28.453 -11.727 1 92.81 191 ASP A C 1
ATOM 1476 O O . ASP A 1 191 ? -7.891 -28.922 -12.867 1 92.81 191 ASP A O 1
ATOM 1480 N N . MET A 1 192 ? -7.723 -29.172 -10.68 1 93.38 192 MET A N 1
ATOM 1481 C CA . MET A 1 192 ? -7.602 -30.625 -10.766 1 93.38 192 MET A CA 1
ATOM 1482 C C . MET A 1 192 ? -8.898 -31.25 -11.258 1 93.38 192 MET A C 1
ATOM 1484 O O . MET A 1 192 ? -8.875 -32.156 -12.078 1 93.38 192 MET A O 1
ATOM 1488 N N . ALA A 1 193 ? -10.031 -30.734 -10.758 1 93.06 193 ALA A N 1
ATOM 1489 C CA . ALA A 1 193 ? -11.344 -31.219 -11.188 1 93.06 193 ALA A CA 1
ATOM 1490 C C . ALA A 1 193 ? -11.562 -30.953 -12.672 1 93.06 193 ALA A C 1
ATOM 1492 O O . ALA A 1 193 ? -12.117 -31.797 -13.391 1 93.06 193 ALA A O 1
ATOM 1493 N N . ARG A 1 194 ? -11.109 -29.844 -13.133 1 94.19 194 ARG A N 1
ATOM 1494 C CA . ARG A 1 194 ? -11.266 -29.5 -14.539 1 94.19 194 ARG A CA 1
ATOM 1495 C C . ARG A 1 194 ? -10.43 -30.406 -15.438 1 94.19 194 ARG A C 1
ATOM 1497 O O . ARG A 1 194 ? -10.898 -30.859 -16.484 1 94.19 194 ARG A O 1
ATOM 1504 N N . LEU A 1 195 ? -9.242 -30.641 -14.992 1 95.5 195 LEU A N 1
ATOM 1505 C CA . LEU A 1 195 ? -8.367 -31.5 -15.773 1 95.5 195 LEU A CA 1
ATOM 1506 C C . LEU A 1 195 ? -8.953 -32.906 -15.875 1 95.5 195 LEU A C 1
ATOM 1508 O O . LEU A 1 195 ? -8.898 -33.531 -16.938 1 95.5 195 LEU A O 1
ATOM 1512 N N . LYS A 1 196 ? -9.547 -33.344 -14.773 1 95.88 196 LYS A N 1
ATOM 1513 C CA . LYS A 1 196 ? -10.234 -34.625 -14.797 1 95.88 196 LYS A CA 1
ATOM 1514 C C . LYS A 1 196 ? -11.391 -34.625 -15.789 1 95.88 196 LYS A C 1
ATOM 1516 O O . LYS A 1 196 ? -11.516 -35.531 -16.609 1 95.88 196 LYS A O 1
ATOM 1521 N N . ASN A 1 197 ? -12.156 -33.594 -15.75 1 94.5 197 ASN A N 1
ATOM 1522 C CA . ASN A 1 197 ? -13.359 -33.531 -16.578 1 94.5 197 ASN A CA 1
ATOM 1523 C C . ASN A 1 197 ? -13.008 -33.406 -18.062 1 94.5 197 ASN A C 1
ATOM 1525 O O . ASN A 1 197 ? -13.695 -33.969 -18.906 1 94.5 197 ASN A O 1
ATOM 1529 N N . ILE A 1 198 ? -11.93 -32.75 -18.344 1 95.31 198 ILE A N 1
ATOM 1530 C CA . ILE A 1 198 ? -11.523 -32.531 -19.719 1 95.31 198 ILE A CA 1
ATOM 1531 C C . ILE A 1 198 ? -10.875 -33.781 -20.297 1 95.31 198 ILE A C 1
ATOM 1533 O O . ILE A 1 198 ? -11.141 -34.156 -21.438 1 95.31 198 ILE A O 1
ATOM 1537 N N . THR A 1 199 ? -10.094 -34.5 -19.484 1 96.06 199 THR A N 1
ATOM 1538 C CA . THR A 1 199 ? -9.25 -35.562 -20.031 1 96.06 199 THR A CA 1
ATOM 1539 C C . THR A 1 199 ? -9.828 -36.938 -19.703 1 96.06 199 THR A C 1
ATOM 1541 O O . THR A 1 199 ? -9.445 -37.938 -20.312 1 96.06 199 THR A O 1
ATOM 1544 N N . GLY A 1 200 ? -10.641 -37 -18.672 1 96.5 200 GLY A N 1
ATOM 1545 C CA . GLY A 1 200 ? -11.172 -38.281 -18.219 1 96.5 200 GLY A CA 1
ATOM 1546 C C . GLY A 1 200 ? -10.219 -39.031 -17.312 1 96.5 200 GLY A C 1
ATOM 1547 O O . GLY A 1 200 ? -10.539 -40.125 -16.844 1 96.5 200 GLY A O 1
ATOM 1548 N N . LEU A 1 201 ? -9.094 -38.469 -17.078 1 96.81 201 LEU A N 1
ATOM 1549 C CA . LEU A 1 201 ? -8.102 -39.094 -16.219 1 96.81 201 LEU A CA 1
ATOM 1550 C C . LEU A 1 201 ? -8.273 -38.656 -14.766 1 96.81 201 LEU A C 1
ATOM 1552 O O . LEU A 1 201 ? -8.711 -37.531 -14.516 1 96.81 201 LEU A O 1
ATOM 1556 N N . PRO A 1 202 ? -7.938 -39.531 -13.844 1 96.06 202 PRO A N 1
ATOM 1557 C CA . PRO A 1 202 ? -8.156 -39.219 -12.438 1 96.06 202 PRO A CA 1
ATOM 1558 C C . PRO A 1 202 ? -7.328 -38 -11.992 1 96.06 202 PRO A C 1
ATOM 1560 O O . PRO A 1 202 ? -6.242 -37.75 -12.516 1 96.06 202 PRO A O 1
ATOM 1563 N N . GLU A 1 203 ? -7.797 -37.281 -10.992 1 95.94 203 GLU A N 1
ATOM 1564 C CA . GLU A 1 203 ? -7.133 -36.125 -10.422 1 95.94 203 GLU A CA 1
ATOM 1565 C C . GLU A 1 203 ? -5.742 -36.469 -9.898 1 95.94 203 GLU A C 1
ATOM 1567 O O . GLU A 1 203 ? -4.809 -35.688 -10.008 1 95.94 203 GLU A O 1
ATOM 1572 N N . LEU A 1 204 ? -5.617 -37.688 -9.359 1 95.81 204 LEU A N 1
ATOM 1573 C CA . LEU A 1 204 ? -4.367 -38.125 -8.766 1 95.81 204 LEU A CA 1
ATOM 1574 C C . LEU A 1 204 ? -3.248 -38.156 -9.805 1 95.81 204 LEU A C 1
ATOM 1576 O O . LEU A 1 204 ? -2.104 -37.812 -9.5 1 95.81 204 LEU A O 1
ATOM 1580 N N . LEU A 1 205 ? -3.549 -38.594 -10.922 1 97 205 LEU A N 1
ATOM 1581 C CA . LEU A 1 205 ? -2.557 -38.656 -11.984 1 97 205 LEU A CA 1
ATOM 1582 C C . LEU A 1 205 ? -2.049 -37.281 -12.336 1 97 205 LEU A C 1
ATOM 1584 O O . LEU A 1 205 ? -0.839 -37.062 -12.438 1 97 205 LEU A O 1
ATOM 1588 N N . TRP A 1 206 ? -2.918 -36.312 -12.484 1 97.19 206 TRP A N 1
ATOM 1589 C CA . TRP A 1 206 ? -2.531 -34.938 -12.844 1 97.19 206 TRP A CA 1
ATOM 1590 C C . TRP A 1 206 ? -1.767 -34.281 -11.703 1 97.19 206 TRP A C 1
ATOM 1592 O O . TRP A 1 206 ? -0.855 -33.5 -11.938 1 97.19 206 TRP A O 1
ATOM 1602 N N . ALA A 1 207 ? -2.197 -34.594 -10.469 1 97.81 207 ALA A N 1
ATOM 1603 C CA . ALA A 1 207 ? -1.449 -34.094 -9.32 1 97.81 207 ALA A CA 1
ATOM 1604 C C . ALA A 1 207 ? 0.004 -34.531 -9.367 1 97.81 207 ALA A C 1
ATOM 1606 O O . ALA A 1 207 ? 0.923 -33.75 -9.188 1 97.81 207 ALA A O 1
ATOM 1607 N N . VAL A 1 208 ? 0.198 -35.812 -9.648 1 97.5 208 VAL A N 1
ATOM 1608 C CA . VAL A 1 208 ? 1.543 -36.375 -9.695 1 97.5 208 VAL A CA 1
ATOM 1609 C C . VAL A 1 208 ? 2.33 -35.75 -10.844 1 97.5 208 VAL A C 1
ATOM 1611 O O . VAL A 1 208 ? 3.502 -35.406 -10.68 1 97.5 208 VAL A O 1
ATOM 1614 N N . VAL A 1 209 ? 1.714 -35.562 -11.945 1 98 209 VAL A N 1
ATOM 1615 C CA . VAL A 1 209 ? 2.359 -34.969 -13.109 1 98 209 VAL A CA 1
ATOM 1616 C C . VAL A 1 209 ? 2.865 -33.562 -12.758 1 9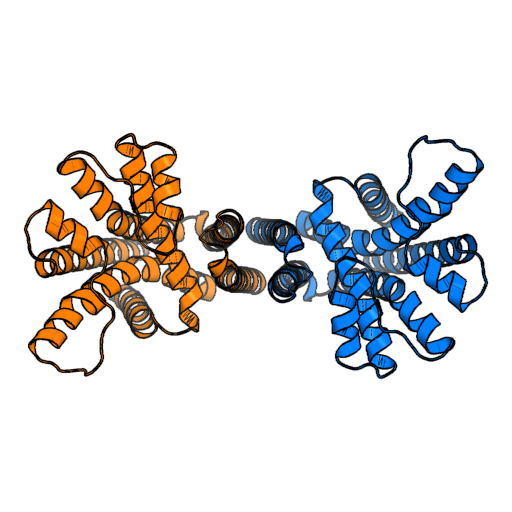8 209 VAL A C 1
ATOM 1618 O O . VAL A 1 209 ? 4.027 -33.25 -13.008 1 98 209 VAL A O 1
ATOM 1621 N N . TRP A 1 210 ? 2.076 -32.75 -12.188 1 98 210 TRP A N 1
ATOM 1622 C CA . TRP A 1 210 ? 2.445 -31.359 -11.914 1 98 210 TRP A CA 1
ATOM 1623 C C . TRP A 1 210 ? 3.438 -31.281 -10.758 1 98 210 TRP A C 1
ATOM 1625 O O . TRP A 1 210 ? 4.27 -30.359 -10.711 1 98 210 TRP A O 1
ATOM 1635 N N . ILE A 1 211 ? 3.381 -32.219 -9.812 1 97.62 211 ILE A N 1
ATOM 1636 C CA . ILE A 1 211 ? 4.418 -32.312 -8.797 1 97.62 211 ILE A CA 1
ATOM 1637 C C . ILE A 1 211 ? 5.77 -32.562 -9.445 1 97.62 211 ILE A C 1
ATOM 1639 O O . ILE A 1 211 ? 6.758 -31.906 -9.148 1 97.62 211 ILE A O 1
ATOM 1643 N N . VAL A 1 212 ? 5.801 -33.562 -10.312 1 97.69 212 VAL A N 1
ATOM 1644 C CA . VAL A 1 212 ? 7.035 -33.938 -10.977 1 97.69 212 VAL A CA 1
ATOM 1645 C C . VAL A 1 212 ? 7.582 -32.781 -11.789 1 97.69 212 VAL A C 1
ATOM 1647 O O . VAL A 1 212 ? 8.773 -32.469 -11.727 1 97.69 212 VAL A O 1
ATOM 1650 N N . ILE A 1 213 ? 6.707 -32.062 -12.5 1 97.88 213 ILE A N 1
ATOM 1651 C CA . ILE A 1 213 ? 7.129 -30.922 -13.297 1 97.88 213 ILE A CA 1
ATOM 1652 C C . ILE A 1 213 ? 7.691 -29.844 -12.375 1 97.88 213 ILE A C 1
ATOM 1654 O O . ILE A 1 213 ? 8.742 -29.266 -12.656 1 97.88 213 ILE A O 1
ATOM 1658 N N . ALA A 1 214 ? 7 -29.562 -11.305 1 97.38 214 ALA A N 1
ATOM 1659 C CA . ALA A 1 214 ? 7.457 -28.547 -10.359 1 97.38 214 ALA A CA 1
ATOM 1660 C C . ALA A 1 214 ? 8.844 -28.875 -9.82 1 97.38 214 ALA A C 1
ATOM 1662 O O . ALA A 1 214 ? 9.727 -28.016 -9.773 1 97.38 214 ALA A O 1
ATOM 1663 N N . VAL A 1 215 ? 9.062 -30.125 -9.445 1 95.12 215 VAL A N 1
ATOM 1664 C CA . VAL A 1 215 ? 10.336 -30.562 -8.875 1 95.12 215 VAL A CA 1
ATOM 1665 C C . VAL A 1 215 ? 11.438 -30.469 -9.93 1 95.12 215 VAL A C 1
ATOM 1667 O O . VAL A 1 215 ? 12.547 -30.016 -9.633 1 95.12 215 VAL A O 1
ATOM 1670 N N . LEU A 1 216 ? 11.148 -30.875 -11.133 1 96.44 216 LEU A N 1
ATOM 1671 C CA . LEU A 1 216 ? 12.125 -30.797 -12.211 1 96.44 216 LEU A CA 1
ATOM 1672 C C . LEU A 1 216 ? 12.523 -29.344 -12.484 1 96.44 216 LEU A C 1
ATOM 1674 O O . LEU A 1 216 ? 13.703 -29.062 -12.688 1 96.44 216 LEU A O 1
ATOM 1678 N N . VAL A 1 217 ? 11.555 -28.484 -12.492 1 96.56 217 VAL A N 1
ATOM 1679 C CA . VAL A 1 217 ? 11.828 -27.078 -12.773 1 96.56 217 VAL A CA 1
ATOM 1680 C C . VAL A 1 217 ? 12.648 -26.469 -11.641 1 96.56 217 VAL A C 1
ATOM 1682 O O . VAL A 1 217 ? 13.602 -25.719 -11.883 1 96.56 217 VAL A O 1
ATOM 1685 N N . ILE A 1 218 ? 12.242 -26.797 -10.398 1 95.75 218 ILE A N 1
ATOM 1686 C CA . ILE A 1 218 ? 13.016 -26.312 -9.266 1 95.75 218 ILE A CA 1
ATOM 1687 C C . ILE A 1 218 ? 14.469 -26.766 -9.398 1 95.75 218 ILE A C 1
ATOM 1689 O O . ILE A 1 218 ? 15.391 -25.953 -9.25 1 95.75 218 ILE A O 1
ATOM 1693 N N . ASN A 1 219 ? 14.672 -28.031 -9.711 1 93.56 219 ASN A N 1
ATOM 1694 C CA . ASN A 1 219 ? 16.016 -28.578 -9.859 1 93.56 219 ASN A CA 1
ATOM 1695 C C . ASN A 1 219 ? 16.781 -27.891 -10.992 1 93.56 219 ASN A C 1
ATOM 1697 O O . ASN A 1 219 ? 17.938 -27.516 -10.82 1 93.56 219 ASN A O 1
ATOM 1701 N N . ALA A 1 220 ? 16.141 -27.703 -12.047 1 94.44 220 ALA A N 1
ATOM 1702 C CA . ALA A 1 220 ? 16.781 -27.078 -13.203 1 94.44 220 ALA A CA 1
ATOM 1703 C C . ALA A 1 220 ? 17.188 -25.641 -12.906 1 94.44 220 ALA A C 1
ATOM 1705 O O . ALA A 1 220 ? 18.281 -25.219 -13.242 1 94.44 220 ALA A O 1
ATOM 1706 N N . VAL A 1 221 ? 16.312 -24.922 -12.273 1 93.94 221 VAL A N 1
ATOM 1707 C CA . VAL A 1 221 ? 16.531 -23.5 -12.023 1 93.94 221 VAL A CA 1
ATOM 1708 C C . VAL A 1 221 ? 17.562 -23.328 -10.914 1 93.94 221 VAL A C 1
ATOM 1710 O O . VAL A 1 221 ? 18.484 -22.5 -11.031 1 93.94 221 VAL A O 1
ATOM 1713 N N . VAL A 1 222 ? 17.453 -24.109 -9.836 1 89.94 222 VAL A N 1
ATOM 1714 C CA . VAL A 1 222 ? 18.359 -23.984 -8.695 1 89.94 222 VAL A CA 1
ATOM 1715 C C . VAL A 1 222 ? 19.75 -24.484 -9.07 1 89.94 222 VAL A C 1
ATOM 1717 O O . VAL A 1 222 ? 20.75 -23.906 -8.641 1 89.94 222 VAL A O 1
ATOM 1720 N N . LEU A 1 223 ? 19.906 -25.625 -9.836 1 83.19 223 LEU A N 1
ATOM 1721 C CA . LEU A 1 223 ? 21.188 -26.125 -10.305 1 83.19 223 LEU A CA 1
ATOM 1722 C C . LEU A 1 223 ? 21.891 -25.078 -11.172 1 83.19 223 LEU A C 1
ATOM 1724 O O . LEU A 1 223 ? 23.109 -24.906 -11.094 1 83.19 223 LEU A O 1
ATOM 1728 N N . LYS A 1 224 ? 21.109 -24.453 -12 1 78.75 224 LYS A N 1
ATOM 1729 C CA . LYS A 1 224 ? 21.672 -23.406 -12.844 1 78.75 224 LYS A CA 1
ATOM 1730 C C . LYS A 1 224 ? 22.141 -22.219 -12.008 1 78.75 224 LYS A C 1
ATOM 1732 O O . LYS A 1 224 ? 23.094 -21.531 -12.375 1 78.75 224 LYS A O 1
ATOM 1737 N N . MET A 1 225 ? 21.5 -21.938 -10.961 1 75.19 225 MET A N 1
ATOM 1738 C CA . MET A 1 225 ? 21.891 -20.859 -10.062 1 75.19 225 MET A CA 1
ATOM 1739 C C . MET A 1 225 ? 23.203 -21.188 -9.359 1 75.19 225 MET A C 1
ATOM 1741 O O . MET A 1 225 ? 24.016 -20.297 -9.102 1 75.19 225 MET A O 1
ATOM 1745 N N . GLY A 1 226 ? 23.438 -22.375 -8.898 1 64.44 226 GLY A N 1
ATOM 1746 C CA . GLY A 1 226 ? 24.656 -22.812 -8.242 1 64.44 226 GLY A CA 1
ATOM 1747 C C . GLY A 1 226 ? 25.828 -22.953 -9.188 1 64.44 226 GLY A C 1
ATOM 1748 O O . GLY A 1 226 ? 26.984 -22.828 -8.773 1 64.44 226 GLY A O 1
ATOM 1749 N N . GLY A 1 227 ? 25.734 -23.344 -10.43 1 57.88 227 GLY A N 1
ATOM 1750 C CA . GLY A 1 227 ? 26.812 -23.547 -11.375 1 57.88 227 GLY A CA 1
ATOM 1751 C C . GLY A 1 227 ? 27.484 -22.266 -11.805 1 57.88 227 GLY A C 1
ATOM 1752 O O . GLY A 1 227 ? 28.609 -22.266 -12.305 1 57.88 227 GLY A O 1
ATOM 1753 N N . THR A 1 228 ? 26.922 -21.125 -11.883 1 49.22 228 THR A N 1
ATOM 1754 C CA . THR A 1 228 ? 27.547 -19.906 -12.375 1 49.22 228 THR A CA 1
ATOM 1755 C C . THR A 1 228 ? 28.516 -19.328 -11.336 1 49.22 228 THR A C 1
ATOM 1757 O O . THR A 1 228 ? 29.234 -18.375 -11.609 1 49.22 228 THR A O 1
ATOM 1760 N N . GLY A 1 229 ? 28.594 -19.641 -10.094 1 41.84 229 GLY A N 1
ATOM 1761 C CA . GLY A 1 229 ? 29.562 -19.109 -9.164 1 41.84 229 GLY A CA 1
ATOM 1762 C C . GLY A 1 229 ? 30.953 -19.688 -9.344 1 41.84 229 GLY A C 1
ATOM 1763 O O . GLY A 1 229 ? 31.891 -19.297 -8.656 1 41.84 229 GLY A O 1
ATOM 1764 N N . LYS A 1 230 ? 31.172 -20.875 -9.828 1 42.41 230 LYS A N 1
ATOM 1765 C CA . LYS A 1 230 ? 32.531 -21.359 -9.984 1 42.41 230 LYS A CA 1
ATOM 1766 C C . LYS A 1 230 ? 33.188 -20.781 -11.242 1 42.41 230 LYS A C 1
ATOM 1768 O O . LYS A 1 230 ? 34.312 -21.172 -11.609 1 42.41 230 LYS A O 1
ATOM 1773 N N . ARG A 1 231 ? 32.5 -19.891 -12.016 1 32 231 ARG A N 1
ATOM 1774 C CA . ARG A 1 231 ? 33.469 -19.406 -12.984 1 32 231 ARG A CA 1
ATOM 1775 C C . ARG A 1 231 ? 34.219 -18.203 -12.438 1 32 231 ARG A C 1
ATOM 1777 O O . ARG A 1 231 ?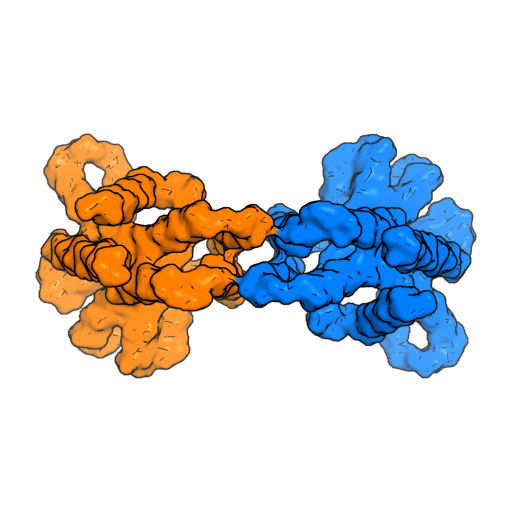 33.625 -17.312 -11.836 1 32 231 ARG A O 1
ATOM 1784 N N . MET B 1 1 ? 20.391 32.438 1.238 1 53.03 1 MET B N 1
ATOM 1785 C CA . MET B 1 1 ? 19.406 33 0.321 1 53.03 1 MET B CA 1
ATOM 1786 C C . MET B 1 1 ? 18.906 31.938 -0.648 1 53.03 1 MET B C 1
ATOM 1788 O O . MET B 1 1 ? 17.703 31.812 -0.89 1 53.03 1 MET B O 1
ATOM 1792 N N . LYS B 1 2 ? 19.734 30.906 -1.06 1 69.5 2 LYS B N 1
ATOM 1793 C CA . LYS B 1 2 ? 19.406 29.906 -2.061 1 69.5 2 LYS B CA 1
ATOM 1794 C C . LYS B 1 2 ? 18.516 28.828 -1.474 1 69.5 2 LYS B C 1
ATOM 1796 O O . LYS B 1 2 ? 17.578 28.359 -2.131 1 69.5 2 LYS B O 1
ATOM 1801 N N . THR B 1 3 ? 18.672 28.719 -0.224 1 80.5 3 THR B N 1
ATOM 1802 C CA . THR B 1 3 ? 17.922 27.656 0.423 1 80.5 3 THR B CA 1
ATOM 1803 C C . THR B 1 3 ? 16.469 28.078 0.653 1 80.5 3 THR B C 1
ATOM 1805 O O . THR B 1 3 ? 15.539 27.312 0.391 1 80.5 3 THR B O 1
ATOM 1808 N N . ILE B 1 4 ? 16.344 29.328 1.012 1 85.06 4 ILE B N 1
ATOM 1809 C CA . ILE B 1 4 ? 15 29.859 1.256 1 85.06 4 ILE B CA 1
ATOM 1810 C C . ILE B 1 4 ? 14.211 29.891 -0.052 1 85.06 4 ILE B C 1
ATOM 1812 O O . ILE B 1 4 ? 13.016 29.594 -0.073 1 85.06 4 ILE B O 1
ATOM 1816 N N . GLY B 1 5 ? 14.859 30.266 -1.085 1 89.81 5 GLY B N 1
ATOM 1817 C CA . GLY B 1 5 ? 14.219 30.297 -2.389 1 89.81 5 GLY B CA 1
ATOM 1818 C C . GLY B 1 5 ? 13.68 28.953 -2.838 1 89.81 5 GLY B C 1
ATOM 1819 O O . GLY B 1 5 ? 12.578 28.875 -3.381 1 89.81 5 GLY B O 1
ATOM 1820 N N . LYS B 1 6 ? 14.438 27.953 -2.543 1 92.06 6 LYS B N 1
ATOM 1821 C CA . LYS B 1 6 ? 14.023 26.609 -2.906 1 92.06 6 LYS B CA 1
ATOM 1822 C C . LYS B 1 6 ? 12.75 26.203 -2.166 1 92.06 6 LYS B C 1
ATOM 1824 O O . LYS B 1 6 ? 11.805 25.703 -2.775 1 92.06 6 LYS B O 1
ATOM 1829 N N . TYR B 1 7 ? 12.695 26.406 -0.924 1 93.88 7 TYR B N 1
ATOM 1830 C CA . TYR B 1 7 ? 11.555 26 -0.107 1 93.88 7 TYR B CA 1
ATOM 1831 C C . TYR B 1 7 ? 10.336 26.859 -0.421 1 93.88 7 TYR B C 1
ATOM 1833 O O . TYR B 1 7 ? 9.203 26.359 -0.415 1 93.88 7 TYR B O 1
ATOM 1841 N N . LEU B 1 8 ? 10.586 28.109 -0.747 1 92.88 8 LEU B N 1
ATOM 1842 C CA . LEU B 1 8 ? 9.484 28.984 -1.15 1 92.88 8 LEU B CA 1
ATOM 1843 C C . LEU B 1 8 ? 8.898 28.531 -2.486 1 92.88 8 LEU B C 1
ATOM 1845 O O . LEU B 1 8 ? 7.684 28.547 -2.678 1 92.88 8 LEU B O 1
ATOM 1849 N N . ALA B 1 9 ? 9.766 28.203 -3.381 1 96 9 ALA B N 1
ATOM 1850 C CA . ALA B 1 9 ? 9.312 27.703 -4.676 1 96 9 ALA B CA 1
ATOM 1851 C C . ALA B 1 9 ? 8.469 26.438 -4.512 1 96 9 ALA B C 1
ATOM 1853 O O . ALA B 1 9 ? 7.43 26.297 -5.156 1 96 9 ALA B O 1
ATOM 1854 N N . ILE B 1 10 ? 8.906 25.547 -3.641 1 96.88 10 ILE B N 1
ATOM 1855 C CA . ILE B 1 10 ? 8.172 24.297 -3.395 1 96.88 10 ILE B CA 1
ATOM 1856 C C . ILE B 1 10 ? 6.816 24.625 -2.764 1 96.88 10 ILE B C 1
ATOM 1858 O O . ILE B 1 10 ? 5.789 24.078 -3.172 1 96.88 10 ILE B O 1
ATOM 1862 N N . LEU B 1 11 ? 6.84 25.547 -1.834 1 96.44 11 LEU B N 1
ATOM 1863 C CA . LEU B 1 11 ? 5.602 25.922 -1.164 1 96.44 11 LEU B CA 1
ATOM 1864 C C . LEU B 1 11 ? 4.602 26.5 -2.156 1 96.44 11 LEU B C 1
ATOM 1866 O O . LEU B 1 11 ? 3.432 26.125 -2.166 1 96.44 11 LEU B O 1
ATOM 1870 N N . ILE B 1 12 ? 5.059 27.391 -2.988 1 96.12 12 ILE B N 1
ATOM 1871 C CA . ILE B 1 12 ? 4.203 28.047 -3.975 1 96.12 12 ILE B CA 1
ATOM 1872 C C . ILE B 1 12 ? 3.656 27 -4.949 1 96.12 12 ILE B C 1
ATOM 1874 O O . ILE B 1 12 ? 2.461 27 -5.258 1 96.12 12 ILE B O 1
ATOM 1878 N N . ALA B 1 13 ? 4.496 26.109 -5.398 1 97.5 13 ALA B N 1
ATOM 1879 C CA . ALA B 1 13 ? 4.066 25.062 -6.32 1 97.5 13 ALA B CA 1
ATOM 1880 C C . ALA B 1 13 ? 3.012 24.172 -5.676 1 97.5 13 ALA B C 1
ATOM 1882 O O . ALA B 1 13 ? 2.006 23.828 -6.305 1 97.5 13 ALA B O 1
ATOM 1883 N N . VAL B 1 14 ? 3.205 23.797 -4.406 1 97.88 14 VAL B N 1
ATOM 1884 C CA . VAL B 1 14 ? 2.293 22.922 -3.684 1 97.88 14 VAL B CA 1
ATOM 1885 C C . VAL B 1 14 ? 0.94 23.609 -3.512 1 97.88 14 VAL B C 1
ATOM 1887 O O . VAL B 1 14 ? -0.107 23 -3.748 1 97.88 14 VAL B O 1
ATOM 1890 N N . VAL B 1 15 ? 0.947 24.891 -3.191 1 96.12 15 VAL B N 1
ATOM 1891 C CA . VAL B 1 15 ? -0.296 25.625 -2.979 1 96.12 15 VAL B CA 1
ATOM 1892 C C . VAL B 1 15 ? -1.03 25.797 -4.305 1 96.12 15 VAL B C 1
ATOM 1894 O O . VAL B 1 15 ? -2.248 25.609 -4.379 1 96.12 15 VAL B O 1
ATOM 1897 N N . LEU B 1 16 ? -0.319 26.031 -5.391 1 95.56 16 LEU B N 1
ATOM 1898 C CA . LEU B 1 16 ? -0.924 26.25 -6.699 1 95.56 16 LEU B CA 1
ATOM 1899 C C . LEU B 1 16 ? -1.521 24.953 -7.242 1 95.56 16 LEU B C 1
ATOM 1901 O O . LEU B 1 16 ? -2.553 24.984 -7.914 1 95.56 16 LEU B O 1
ATOM 1905 N N . LEU B 1 17 ? -0.904 23.859 -6.883 1 97 17 LEU B N 1
ATOM 1906 C CA . LEU B 1 17 ? -1.335 22.562 -7.418 1 97 17 LEU B CA 1
ATOM 1907 C C . LEU B 1 17 ? -2.176 21.812 -6.395 1 97 17 LEU B C 1
ATOM 1909 O O . LEU B 1 17 ? -2.424 20.609 -6.555 1 97 17 LEU B O 1
ATOM 1913 N N . TRP B 1 18 ? -2.611 22.484 -5.414 1 95.88 18 TRP B N 1
ATOM 1914 C CA . TRP B 1 18 ? -3.24 21.859 -4.254 1 95.88 18 TRP B CA 1
ATOM 1915 C C . TRP B 1 18 ? -4.441 21.016 -4.672 1 95.88 18 TRP B C 1
ATOM 1917 O O . TRP B 1 18 ? -4.691 19.953 -4.105 1 95.88 18 TRP B O 1
ATOM 1927 N N . ASN B 1 19 ? -5.172 21.469 -5.707 1 94 19 ASN B N 1
ATOM 1928 C CA . ASN B 1 19 ? -6.406 20.797 -6.102 1 94 19 ASN B CA 1
ATOM 1929 C C . ASN B 1 19 ? -6.195 19.891 -7.316 1 94 19 ASN B C 1
ATOM 1931 O O . ASN B 1 19 ? -7.137 19.281 -7.805 1 94 19 ASN B O 1
ATOM 1935 N N . GLN B 1 20 ? -4.957 19.797 -7.738 1 96.31 20 GLN B N 1
ATOM 1936 C CA . GLN B 1 20 ? -4.641 18.906 -8.852 1 96.31 20 GLN B CA 1
ATOM 1937 C C . GLN B 1 20 ? -4.445 17.484 -8.375 1 96.31 20 GLN B C 1
ATOM 1939 O O . GLN B 1 20 ? -4.016 17.25 -7.242 1 96.31 20 GLN B O 1
ATOM 1944 N N . VAL B 1 21 ? -4.711 16.578 -9.258 1 95.69 21 VAL B N 1
ATOM 1945 C CA . VAL B 1 21 ? -4.688 15.148 -8.953 1 95.69 21 VAL B CA 1
ATOM 1946 C C . VAL B 1 21 ? -3.285 14.742 -8.5 1 95.69 21 VAL B C 1
ATOM 1948 O O . VAL B 1 21 ? -3.131 13.898 -7.613 1 95.69 21 VAL B O 1
ATOM 1951 N N . ILE B 1 22 ? -2.312 15.32 -9.008 1 95 22 ILE B N 1
ATOM 1952 C CA . ILE B 1 22 ? -0.924 14.945 -8.766 1 95 22 ILE B CA 1
ATOM 1953 C C . ILE B 1 22 ? -0.567 15.211 -7.305 1 95 22 ILE B C 1
ATOM 1955 O O . ILE B 1 22 ? 0.259 14.508 -6.723 1 95 22 ILE B O 1
ATOM 1959 N N . LEU B 1 23 ? -1.23 16.172 -6.637 1 97.56 23 LEU B N 1
ATOM 1960 C CA . LEU B 1 23 ? -0.875 16.531 -5.27 1 97.56 23 LEU B CA 1
ATOM 1961 C C . LEU B 1 23 ? -1.816 15.875 -4.266 1 97.56 23 LEU B C 1
ATOM 1963 O O . LEU B 1 23 ? -1.604 15.969 -3.055 1 97.56 23 LEU B O 1
ATOM 1967 N N . LYS B 1 24 ? -2.803 15.156 -4.758 1 97.62 24 LYS B N 1
ATOM 1968 C CA . LYS B 1 24 ? -3.834 14.594 -3.891 1 97.62 24 LYS B CA 1
ATOM 1969 C C . LYS B 1 24 ? -3.229 13.648 -2.857 1 97.62 24 LYS B C 1
ATOM 1971 O O . LYS B 1 24 ? -3.617 13.664 -1.688 1 97.62 24 LYS B O 1
ATOM 1976 N N . PRO B 1 25 ? -2.248 12.766 -3.266 1 98.25 25 PRO B N 1
ATOM 1977 C CA . PRO B 1 25 ? -1.641 11.906 -2.25 1 98.25 25 PRO B CA 1
ATOM 1978 C C . PRO B 1 25 ? -0.982 12.695 -1.122 1 98.25 25 PRO B C 1
ATOM 1980 O O . PRO B 1 25 ? -1.055 12.297 0.043 1 98.25 25 PRO B O 1
ATOM 1983 N N . PHE B 1 26 ? -0.417 13.82 -1.378 1 98.62 26 PHE B N 1
ATOM 1984 C CA . PHE B 1 26 ? 0.271 14.641 -0.388 1 98.62 26 PHE B CA 1
ATOM 1985 C C . PHE B 1 26 ? -0.725 15.477 0.412 1 98.62 26 PHE B C 1
ATOM 1987 O O . PHE B 1 26 ? -0.547 15.68 1.614 1 98.62 26 PHE B O 1
ATOM 1994 N N . ARG B 1 27 ? -1.732 15.891 -0.295 1 97.88 27 ARG B N 1
ATOM 1995 C CA . ARG B 1 27 ? -2.781 16.641 0.377 1 97.88 27 ARG B CA 1
ATOM 1996 C C . ARG B 1 27 ? -3.492 15.789 1.422 1 97.88 27 ARG B C 1
ATOM 1998 O O . ARG B 1 27 ? -3.738 16.25 2.541 1 97.88 27 ARG B O 1
ATOM 2005 N N . VAL B 1 28 ? -3.811 14.594 1.042 1 97.94 28 VAL B N 1
ATOM 2006 C CA . VAL B 1 28 ? -4.508 13.68 1.946 1 97.94 28 VAL B CA 1
ATOM 2007 C C . VAL B 1 28 ? -3.605 13.336 3.131 1 97.94 28 VAL B C 1
ATOM 2009 O O . VAL B 1 28 ? -4.066 13.289 4.273 1 97.94 28 VAL B O 1
ATOM 2012 N N . LEU B 1 29 ? -2.348 13.133 2.861 1 98.44 29 LEU B N 1
ATOM 2013 C CA . LEU B 1 29 ? -1.403 12.867 3.943 1 98.44 29 LEU B CA 1
ATOM 2014 C C . LEU B 1 29 ? -1.343 14.055 4.906 1 98.44 29 LEU B C 1
ATOM 2016 O O . LEU B 1 29 ? -1.344 13.867 6.125 1 98.44 29 LEU B O 1
ATOM 2020 N N . SER B 1 30 ? -1.314 15.25 4.414 1 98.19 30 SER B N 1
ATOM 2021 C CA . SER B 1 30 ? -1.283 16.453 5.23 1 98.19 30 SER B CA 1
ATOM 2022 C C . SER B 1 30 ? -2.555 16.594 6.062 1 98.19 30 SER B C 1
ATOM 2024 O O . SER B 1 30 ? -2.512 17.062 7.199 1 98.19 30 SER B O 1
ATOM 2026 N N . MET B 1 31 ? -3.668 16.234 5.418 1 97.19 31 MET B N 1
ATOM 2027 C CA . MET B 1 31 ? -4.93 16.219 6.148 1 97.19 31 MET B CA 1
ATOM 2028 C C . MET B 1 31 ? -4.852 15.281 7.348 1 97.19 31 MET B C 1
ATOM 2030 O O . MET B 1 31 ? -5.332 15.609 8.438 1 97.19 31 MET B O 1
ATOM 2034 N N . LEU B 1 32 ? -4.215 14.156 7.172 1 97.44 32 LEU B N 1
ATOM 2035 C CA . LEU B 1 32 ? -4.062 13.203 8.266 1 97.44 32 LEU B CA 1
ATOM 2036 C C . LEU B 1 32 ? -3.215 13.789 9.391 1 97.44 32 LEU B C 1
ATOM 2038 O O . LEU B 1 32 ? -3.498 13.57 10.57 1 97.44 32 LEU B O 1
ATOM 2042 N N . PHE B 1 33 ? -2.168 14.523 9.023 1 98 33 PHE B N 1
ATOM 2043 C CA . PHE B 1 33 ? -1.354 15.211 10.016 1 98 33 PHE B CA 1
ATOM 2044 C C . PHE B 1 33 ? -2.197 16.203 10.812 1 98 33 PHE B C 1
ATOM 2046 O O . PHE B 1 33 ? -2.094 16.266 12.039 1 98 33 PHE B O 1
ATOM 2053 N N . HIS B 1 34 ? -3.031 16.922 10.133 1 97.62 34 HIS B N 1
ATOM 2054 C CA . HIS B 1 34 ? -3.934 17.891 10.734 1 97.62 34 HIS B CA 1
ATOM 2055 C C . HIS B 1 34 ? -4.906 17.234 11.703 1 97.62 34 HIS B C 1
ATOM 2057 O O . HIS B 1 34 ? -5.043 17.672 12.844 1 97.62 34 HIS B O 1
ATOM 2063 N N . LYS B 1 35 ? -5.457 16.156 11.281 1 96.75 35 LYS B N 1
ATOM 2064 C CA . LYS B 1 35 ? -6.406 15.414 12.102 1 96.75 35 LYS B CA 1
ATOM 2065 C C . LYS B 1 35 ? -5.727 14.82 13.336 1 96.75 35 LYS B C 1
ATOM 2067 O O . LYS B 1 35 ? -6.305 14.797 14.422 1 96.75 35 LYS B O 1
ATOM 2072 N N . MET B 1 36 ? -4.531 14.359 13.086 1 96.81 36 MET B N 1
ATOM 2073 C CA . MET B 1 36 ? -3.758 13.828 14.203 1 96.81 36 MET B CA 1
ATOM 2074 C C . MET B 1 36 ? -3.535 14.906 15.266 1 96.81 36 MET B C 1
ATOM 2076 O O . MET B 1 36 ? -3.555 14.617 16.469 1 96.81 36 MET B O 1
ATOM 2080 N N . GLY B 1 37 ? -3.328 16.062 14.852 1 97 37 GLY B N 1
ATOM 2081 C CA . GLY B 1 37 ? -3.18 17.188 15.773 1 97 37 GLY B CA 1
ATOM 2082 C C . GLY B 1 37 ? -4.398 17.391 16.656 1 97 37 GLY B C 1
ATOM 2083 O O . GLY B 1 37 ? -4.281 17.531 17.875 1 97 37 GLY B O 1
ATOM 2084 N N . HIS B 1 38 ? -5.602 17.422 16.016 1 96.75 38 HIS B N 1
ATOM 2085 C CA . HIS B 1 38 ? -6.832 17.516 16.797 1 96.75 38 HIS B CA 1
ATOM 2086 C C . HIS B 1 38 ? -6.91 16.391 17.812 1 96.75 38 HIS B C 1
ATOM 2088 O O . HIS B 1 38 ? -7.219 16.641 18.984 1 96.75 38 HIS B O 1
ATOM 2094 N N . ALA B 1 39 ? -6.641 15.18 17.391 1 96.62 39 ALA B N 1
ATOM 2095 C CA . ALA B 1 39 ? -6.797 13.984 18.219 1 96.62 39 ALA B CA 1
ATOM 2096 C C . ALA B 1 39 ? -5.852 14.008 19.406 1 96.62 39 ALA B C 1
ATOM 2098 O O . ALA B 1 39 ? -6.25 13.695 20.531 1 96.62 39 ALA B O 1
ATOM 2099 N N . VAL B 1 40 ? -4.648 14.383 19.141 1 97.06 40 VAL B N 1
ATOM 2100 C CA . VAL B 1 40 ? -3.643 14.383 20.203 1 97.06 40 VAL B CA 1
ATOM 2101 C C . VAL B 1 40 ? -3.998 15.43 21.25 1 97.06 40 VAL B C 1
ATOM 2103 O O . VAL B 1 40 ? -3.936 15.156 22.453 1 97.06 40 VAL B O 1
ATOM 2106 N N . VAL B 1 41 ? -4.34 16.641 20.812 1 96.94 41 VAL B N 1
ATOM 2107 C CA . VAL B 1 41 ? -4.707 17.688 21.75 1 96.94 41 VAL B CA 1
ATOM 2108 C C . VAL B 1 41 ? -5.938 17.25 22.547 1 96.94 41 VAL B C 1
ATOM 2110 O O . VAL B 1 41 ? -5.984 17.406 23.766 1 96.94 41 VAL B O 1
ATOM 2113 N N . ALA B 1 42 ? -6.953 16.688 21.891 1 96.88 42 ALA B N 1
ATOM 2114 C CA . ALA B 1 42 ? -8.141 16.188 22.578 1 96.88 42 ALA B CA 1
ATOM 2115 C C . ALA B 1 42 ? -7.777 15.086 23.578 1 96.88 42 ALA B C 1
ATOM 2117 O O . ALA B 1 42 ? -8.312 15.047 24.688 1 96.88 42 ALA B O 1
ATOM 2118 N N . PHE B 1 43 ? -6.883 14.25 23.203 1 96.75 43 PHE B N 1
ATOM 2119 C CA . PHE B 1 43 ? -6.422 13.18 24.078 1 96.75 43 PHE B CA 1
ATOM 2120 C C . PHE B 1 43 ? -5.777 13.75 25.344 1 96.75 43 PHE B C 1
ATOM 2122 O O . PHE B 1 43 ? -6.023 13.266 26.453 1 96.75 43 PHE B O 1
ATOM 2129 N N . LEU B 1 44 ? -4.969 14.75 25.188 1 95.88 44 LEU B N 1
ATOM 2130 C CA . LEU B 1 44 ? -4.266 15.383 26.297 1 95.88 44 LEU B CA 1
ATOM 2131 C C . LEU B 1 44 ? -5.246 16.062 27.234 1 95.88 44 LEU B C 1
ATOM 2133 O O . LEU B 1 44 ? -4.961 16.203 28.438 1 95.88 44 LEU B O 1
ATOM 2137 N N . PHE B 1 45 ? -6.438 16.406 26.766 1 95.75 45 PHE B N 1
ATOM 2138 C CA . PHE B 1 45 ? -7.445 17.062 27.609 1 95.75 45 PHE B CA 1
ATOM 2139 C C . PHE B 1 45 ? -8.406 16.031 28.188 1 95.75 45 PHE B C 1
ATOM 2141 O O . PHE B 1 45 ? -9.43 16.406 28.766 1 95.75 45 PHE B O 1
ATOM 2148 N N . GLY B 1 46 ? -8.148 14.695 27.906 1 94.31 46 GLY B N 1
ATOM 2149 C CA . GLY B 1 46 ? -8.828 13.664 28.688 1 94.31 46 GLY B CA 1
ATOM 2150 C C . GLY B 1 46 ? -9.883 12.922 27.891 1 94.31 46 GLY B C 1
ATOM 2151 O O . GLY B 1 46 ? -10.656 12.148 28.453 1 94.31 46 GLY B O 1
ATOM 2152 N N . TYR B 1 47 ? -9.922 13.055 26.625 1 94.94 47 TYR B N 1
ATOM 2153 C CA . TYR B 1 47 ? -10.992 12.422 25.859 1 94.94 47 TYR B CA 1
ATOM 2154 C C . TYR B 1 47 ? -10.578 11.031 25.391 1 94.94 47 TYR B C 1
ATOM 2156 O O . TYR B 1 47 ? -11.359 10.336 24.734 1 94.94 47 TYR B O 1
ATOM 2164 N N . GLY B 1 48 ? -9.375 10.617 25.719 1 93.12 48 GLY B N 1
ATOM 2165 C CA . GLY B 1 48 ? -8.93 9.25 25.5 1 93.12 48 GLY B CA 1
ATOM 2166 C C . GLY B 1 48 ? -9.062 8.797 24.062 1 93.12 48 GLY B C 1
ATOM 2167 O O . GLY B 1 48 ? -8.703 9.539 23.141 1 93.12 48 GLY B O 1
ATOM 2168 N N . SER B 1 49 ? -9.602 7.52 23.875 1 89.25 49 SER B N 1
ATOM 2169 C CA . SER B 1 49 ? -9.719 6.926 22.547 1 89.25 49 SER B CA 1
ATOM 2170 C C . SER B 1 49 ? -10.781 7.637 21.719 1 89.25 49 SER B C 1
ATOM 2172 O O . SER B 1 49 ? -10.711 7.637 20.484 1 89.25 49 SER B O 1
ATOM 2174 N N . ASN B 1 50 ? -11.68 8.297 22.344 1 92.06 50 ASN B N 1
ATOM 2175 C CA . ASN B 1 50 ? -12.719 9.047 21.656 1 92.06 50 ASN B CA 1
ATOM 2176 C C . ASN B 1 50 ? -12.133 10.172 20.812 1 92.06 50 ASN B C 1
ATOM 2178 O O . ASN B 1 50 ? -12.711 10.57 19.797 1 92.06 50 ASN B O 1
ATOM 2182 N N . ALA B 1 51 ? -10.969 10.664 21.25 1 94 51 ALA B N 1
ATOM 2183 C CA . ALA B 1 51 ? -10.281 11.727 20.516 1 94 51 ALA B CA 1
ATOM 2184 C C . ALA B 1 51 ? -9.898 11.266 19.109 1 94 51 ALA B C 1
ATOM 2186 O O . ALA B 1 51 ? -10.148 11.977 18.141 1 94 51 ALA B O 1
ATOM 2187 N N . PHE B 1 52 ? -9.477 10.047 19.047 1 94.31 52 PHE B N 1
ATOM 2188 C CA . PHE B 1 52 ? -9.023 9.516 17.766 1 94.31 52 PHE B CA 1
ATOM 2189 C C . PHE B 1 52 ? -10.203 9.078 16.906 1 94.31 52 PHE B C 1
ATOM 2191 O O . PHE B 1 52 ? -10.227 9.32 15.695 1 94.31 52 PHE B O 1
ATOM 2198 N N . GLU B 1 53 ? -11.148 8.531 17.547 1 94.06 53 GLU B N 1
ATOM 2199 C CA . GLU B 1 53 ? -12.344 8.086 16.828 1 94.06 53 GLU B CA 1
ATOM 2200 C C . GLU B 1 53 ? -13.086 9.266 16.219 1 94.06 53 GLU B C 1
ATOM 2202 O O . GLU B 1 53 ? -13.562 9.188 15.086 1 94.06 53 GLU B O 1
ATOM 2207 N N . ALA B 1 54 ? -13.125 10.289 16.953 1 92.94 54 ALA B N 1
ATOM 2208 C CA . ALA B 1 54 ? -13.812 11.477 16.469 1 92.94 54 ALA B CA 1
ATOM 2209 C C . ALA B 1 54 ? -13.047 12.125 15.32 1 92.94 54 ALA B C 1
ATOM 2211 O O . ALA B 1 54 ? -13.625 12.477 14.289 1 92.94 54 ALA B O 1
ATOM 2212 N N . ALA B 1 55 ? -11.789 12.25 15.438 1 93.5 55 ALA B N 1
ATOM 2213 C CA . ALA B 1 55 ? -10.961 12.961 14.461 1 93.5 55 ALA B CA 1
ATOM 2214 C C . ALA B 1 55 ? -10.867 12.18 13.156 1 93.5 55 ALA B C 1
ATOM 2216 O O . ALA B 1 55 ? -10.859 12.766 12.07 1 93.5 55 ALA B O 1
ATOM 2217 N N . PHE B 1 56 ? -10.859 10.828 13.266 1 94.06 56 PHE B N 1
ATOM 2218 C CA . PHE B 1 56 ? -10.625 10.008 12.086 1 94.06 56 PHE B CA 1
ATOM 2219 C C . PHE B 1 56 ? -11.914 9.312 11.648 1 94.06 56 PHE B C 1
ATOM 2221 O O . PHE B 1 56 ? -11.914 8.547 10.68 1 94.06 56 PHE B O 1
ATOM 2228 N N . GLY B 1 57 ? -12.984 9.625 12.359 1 91.31 57 GLY B N 1
ATOM 2229 C CA . GLY B 1 57 ? -14.25 8.961 12.078 1 91.31 57 GLY B CA 1
ATOM 2230 C C . GLY B 1 57 ? -14.922 9.469 10.812 1 91.31 57 GLY B C 1
ATOM 2231 O O . GLY B 1 57 ? -15.961 8.945 10.406 1 91.31 57 GLY B O 1
ATOM 2232 N N . SER B 1 58 ? -14.359 10.492 10.219 1 88 58 SER B N 1
ATOM 2233 C CA . SER B 1 58 ? -14.875 11.047 8.969 1 88 58 SER B CA 1
ATOM 2234 C C . SER B 1 58 ? -13.766 11.727 8.164 1 88 58 SER B C 1
ATOM 2236 O O . SER B 1 58 ? -12.68 11.969 8.688 1 88 58 SER B O 1
ATOM 2238 N N . MET B 1 59 ? -14.102 11.961 6.902 1 85 59 MET B N 1
ATOM 2239 C CA . MET B 1 59 ? -13.148 12.695 6.066 1 85 59 MET B CA 1
ATOM 2240 C C . MET B 1 59 ? -13.156 14.18 6.41 1 85 59 MET B C 1
ATOM 2242 O O . MET B 1 59 ? -12.203 14.891 6.102 1 85 59 MET B O 1
ATOM 2246 N N . GLY B 1 60 ? -14.227 14.555 7.086 1 81.56 60 GLY B N 1
ATOM 2247 C CA . GLY B 1 60 ? -14.328 15.938 7.512 1 81.56 60 GLY B CA 1
ATOM 2248 C C . GLY B 1 60 ? -13.664 16.203 8.852 1 81.56 60 GLY B C 1
ATOM 2249 O O . GLY B 1 60 ? -13.047 15.305 9.43 1 81.56 60 GLY B O 1
ATOM 2250 N N . ASP B 1 61 ? -13.617 17.422 9.297 1 78.75 61 ASP B N 1
ATOM 2251 C CA . ASP B 1 61 ? -12.945 17.828 10.531 1 78.75 61 ASP B CA 1
ATOM 2252 C C . ASP B 1 61 ? -13.883 17.719 11.727 1 78.75 61 ASP B C 1
ATOM 2254 O O . ASP B 1 61 ? -14.141 18.703 12.414 1 78.75 61 ASP B O 1
ATOM 2258 N N . SER B 1 62 ? -14.383 16.453 11.992 1 80.25 62 SER B N 1
ATOM 2259 C CA . SER B 1 62 ? -15.172 16.203 13.195 1 80.25 62 SER B CA 1
ATOM 2260 C C . SER B 1 62 ? -14.273 16.047 14.414 1 80.25 62 SER B C 1
ATOM 2262 O O . SER B 1 62 ? -13.148 15.547 14.312 1 80.25 62 SER B O 1
ATOM 2264 N N . MET B 1 63 ? -14.711 16.547 15.531 1 85.88 63 MET B N 1
ATOM 2265 C CA . MET B 1 63 ? -13.938 16.469 16.766 1 85.88 63 MET B CA 1
ATOM 2266 C C . MET B 1 63 ? -14.844 16.219 17.969 1 85.88 63 MET B C 1
ATOM 2268 O O . MET B 1 63 ? -16.078 16.25 17.828 1 85.88 63 MET B O 1
ATOM 2272 N N . VAL B 1 64 ? -14.203 15.906 18.984 1 88.56 64 VAL B N 1
ATOM 2273 C CA . VAL B 1 64 ? -14.922 15.703 20.234 1 88.56 64 VAL B CA 1
ATOM 2274 C C . VAL B 1 64 ? -15.555 17.016 20.688 1 88.56 64 VAL B C 1
ATOM 2276 O O . VAL B 1 64 ? -15.008 18.094 20.453 1 88.56 64 VAL B O 1
ATOM 2279 N N . GLY B 1 65 ? -16.812 16.906 21.25 1 88.31 65 GLY B N 1
ATOM 2280 C CA . GLY B 1 65 ? -17.406 18.062 21.906 1 88.31 65 GLY B CA 1
ATOM 2281 C C . GLY B 1 65 ? -16.781 18.391 23.25 1 88.31 65 GLY B C 1
ATOM 2282 O O . GLY B 1 65 ? -17.172 17.828 24.266 1 88.31 65 GLY B O 1
ATOM 2283 N N . ALA B 1 66 ? -15.797 19.234 23.141 1 87.75 66 ALA B N 1
ATOM 2284 C CA . ALA B 1 66 ? -15.07 19.562 24.359 1 87.75 66 ALA B CA 1
ATOM 2285 C C . ALA B 1 66 ? -15.914 20.453 25.281 1 87.75 66 ALA B C 1
ATOM 2287 O O . ALA B 1 66 ? -16.672 21.297 24.812 1 87.75 66 ALA B O 1
ATOM 2288 N N . GLN B 1 67 ? -15.719 20.109 26.531 1 88.5 67 GLN B N 1
ATOM 2289 C CA . GLN B 1 67 ? -16.359 20.953 27.547 1 88.5 67 GLN B CA 1
ATOM 2290 C C . GLN B 1 67 ? -15.453 22.094 27.969 1 88.5 67 GLN B C 1
ATOM 2292 O O . GLN B 1 67 ? -14.297 21.875 28.344 1 88.5 67 GLN B O 1
ATOM 2297 N N . GLY B 1 68 ? -16.047 23.297 27.828 1 92.06 68 GLY B N 1
ATOM 2298 C CA . GLY B 1 68 ? -15.289 24.469 28.266 1 92.06 68 GLY B CA 1
ATOM 2299 C C . GLY B 1 68 ? -14.617 25.219 27.125 1 92.06 68 GLY B C 1
ATOM 2300 O O . GLY B 1 68 ? -14.359 24.641 26.078 1 92.06 68 GLY B O 1
ATOM 2301 N N . TRP B 1 69 ? -14.344 26.406 27.422 1 93.75 69 TRP B N 1
ATOM 2302 C CA . TRP B 1 69 ? -13.797 27.312 26.422 1 93.75 69 TRP B CA 1
ATOM 2303 C C . TRP B 1 69 ? -12.359 26.938 26.062 1 93.75 69 TRP B C 1
ATOM 2305 O O . TRP B 1 69 ? -12.031 26.766 24.875 1 93.75 69 TRP B O 1
ATOM 2315 N N 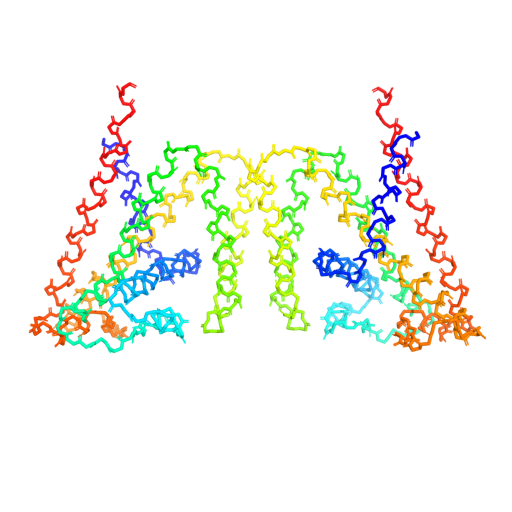. PHE B 1 70 ? -11.555 26.703 27.031 1 95.62 70 PHE B N 1
ATOM 2316 C CA . PHE B 1 70 ? -10.125 26.516 26.812 1 95.62 70 PHE B CA 1
ATOM 2317 C C . PHE B 1 70 ? -9.867 25.188 26.094 1 95.62 70 PHE B C 1
ATOM 2319 O O . PHE B 1 70 ? -9.188 25.156 25.062 1 95.62 70 PHE B O 1
ATOM 2326 N N . PRO B 1 71 ? -10.438 24.062 26.562 1 95.5 71 PRO B N 1
ATOM 2327 C CA . PRO B 1 71 ? -10.234 22.812 25.828 1 95.5 71 PRO B CA 1
ATOM 2328 C C . PRO B 1 71 ? -10.758 22.891 24.391 1 95.5 71 PRO B C 1
ATOM 2330 O O . PRO B 1 71 ? -10.117 22.375 23.469 1 95.5 71 PRO B O 1
ATOM 2333 N N . SER B 1 72 ? -11.922 23.547 24.203 1 95.56 72 SER B N 1
ATOM 2334 C CA . SER B 1 72 ? -12.484 23.688 22.875 1 95.56 72 SER B CA 1
ATOM 2335 C C . SER B 1 72 ? -11.555 24.484 21.953 1 95.56 72 SER B C 1
ATOM 2337 O O . SER B 1 72 ? -11.359 24.109 20.797 1 95.56 72 SER B O 1
ATOM 2339 N N . PHE B 1 73 ? -10.992 25.516 22.594 1 96.69 73 PHE B N 1
ATOM 2340 C CA . PHE B 1 73 ? -10.07 26.359 21.844 1 96.69 73 PHE B CA 1
ATOM 2341 C C . PHE B 1 73 ? -8.812 25.594 21.469 1 96.69 73 PHE B C 1
ATOM 2343 O O . PHE B 1 73 ? -8.367 25.641 20.312 1 96.69 73 PHE B O 1
ATOM 2350 N N . MET B 1 74 ? -8.297 24.844 22.328 1 96.88 74 MET B N 1
ATOM 2351 C CA . MET B 1 74 ? -7.051 24.094 22.109 1 96.88 74 MET B CA 1
ATOM 2352 C C . MET B 1 74 ? -7.262 22.969 21.109 1 96.88 74 MET B C 1
ATOM 2354 O O . MET B 1 74 ? -6.434 22.766 20.219 1 96.88 74 MET B O 1
ATOM 2358 N N . ILE B 1 75 ? -8.352 22.281 21.219 1 96.31 75 ILE B N 1
ATOM 2359 C CA . ILE B 1 75 ? -8.641 21.156 20.328 1 96.31 75 ILE B CA 1
ATOM 2360 C C . ILE B 1 75 ? -8.891 21.688 18.906 1 96.31 75 ILE B C 1
ATOM 2362 O O . ILE B 1 75 ? -8.383 21.125 17.938 1 96.31 75 ILE B O 1
ATOM 2366 N N . SER B 1 76 ? -9.617 22.797 18.812 1 95.12 76 SER B N 1
ATOM 2367 C CA . SER B 1 76 ? -9.867 23.391 17.516 1 95.12 76 SER B CA 1
ATOM 2368 C C . SER B 1 76 ? -8.57 23.875 16.859 1 95.12 76 SER B C 1
ATOM 2370 O O . SER B 1 76 ? -8.398 23.766 15.648 1 95.12 76 SER B O 1
ATOM 2372 N N . SER B 1 77 ? -7.629 24.359 17.688 1 96.5 77 SER B N 1
ATOM 2373 C CA . SER B 1 77 ? -6.34 24.844 17.188 1 96.5 77 SER B CA 1
ATOM 2374 C C . SER B 1 77 ? -5.375 23.703 16.938 1 96.5 77 SER B C 1
ATOM 2376 O O . SER B 1 77 ? -4.34 23.875 16.297 1 96.5 77 SER B O 1
ATOM 2378 N N . GLY B 1 78 ? -5.727 22.531 17.484 1 96.69 78 GLY B N 1
ATOM 2379 C CA . GLY B 1 78 ? -4.848 21.375 17.453 1 96.69 78 GLY B CA 1
ATOM 2380 C C . GLY B 1 78 ? -4.523 20.922 16.047 1 96.69 78 GLY B C 1
ATOM 2381 O O . GLY B 1 78 ? -3.426 20.422 15.781 1 96.69 78 GLY B O 1
ATOM 2382 N N . GLY B 1 79 ? -5.441 21.078 15.133 1 96.75 79 GLY B N 1
ATOM 2383 C CA . GLY B 1 79 ? -5.184 20.703 13.758 1 96.75 79 GLY B CA 1
ATOM 2384 C C . GLY B 1 79 ? -4.051 21.5 13.125 1 96.75 79 GLY B C 1
ATOM 2385 O O . GLY B 1 79 ? -3.143 20.922 12.523 1 96.75 79 GLY B O 1
ATOM 2386 N N . TYR B 1 80 ? -4.074 22.781 13.297 1 97.5 80 TYR B N 1
ATOM 2387 C CA . TYR B 1 80 ? -3.029 23.641 12.75 1 97.5 80 TYR B CA 1
ATOM 2388 C C . TYR B 1 80 ? -1.703 23.422 13.461 1 97.5 80 TYR B C 1
ATOM 2390 O O . TYR B 1 80 ? -0.646 23.391 12.828 1 97.5 80 TYR B O 1
ATOM 2398 N N . LEU B 1 81 ? -1.804 23.172 14.727 1 97.5 81 LEU B N 1
ATOM 2399 C CA . LEU B 1 81 ? -0.604 22.844 15.484 1 97.5 81 LEU B CA 1
ATOM 2400 C C . LEU B 1 81 ? 0.012 21.531 14.992 1 97.5 81 LEU B C 1
ATOM 2402 O O . LEU B 1 81 ? 1.235 21.406 14.898 1 97.5 81 LEU B O 1
ATOM 2406 N N . GLY B 1 82 ? -0.854 20.594 14.734 1 97.81 82 GLY B N 1
ATOM 2407 C CA . GLY B 1 82 ? -0.377 19.328 14.203 1 97.81 82 GLY B CA 1
ATOM 2408 C C . GLY B 1 82 ? 0.339 19.469 12.875 1 97.81 82 GLY B C 1
ATOM 2409 O O . GLY B 1 82 ? 1.406 18.891 12.672 1 97.81 82 GLY B O 1
ATOM 2410 N N . SER B 1 83 ? -0.194 20.219 11.969 1 98.31 83 SER B N 1
ATOM 2411 C CA . SER B 1 83 ? 0.425 20.453 10.664 1 98.31 83 SER B CA 1
ATOM 2412 C C . SER B 1 83 ? 1.804 21.078 10.82 1 98.31 83 SER B C 1
ATOM 2414 O O . SER B 1 83 ? 2.76 20.672 10.164 1 98.31 83 SER B O 1
ATOM 2416 N N . ILE B 1 84 ? 1.936 22 11.719 1 98.19 84 ILE B N 1
ATOM 2417 C CA . ILE B 1 84 ? 3.197 22.688 11.984 1 98.19 84 ILE B CA 1
ATOM 2418 C C . ILE B 1 84 ? 4.199 21.703 12.594 1 98.19 84 ILE B C 1
ATOM 2420 O O . ILE B 1 84 ? 5.371 21.688 12.211 1 98.19 84 ILE B O 1
ATOM 2424 N N . LEU B 1 85 ? 3.711 20.953 13.484 1 98.06 85 LEU B N 1
ATOM 2425 C CA . LEU B 1 85 ? 4.574 20 14.164 1 98.06 85 LEU B CA 1
ATOM 2426 C C . LEU B 1 85 ? 5.16 18.984 13.188 1 98.06 85 LEU B C 1
ATOM 2428 O O . LEU B 1 85 ? 6.363 18.719 13.211 1 98.06 85 LEU B O 1
ATOM 2432 N N . PHE B 1 86 ? 4.348 18.453 12.344 1 98.5 86 PHE B N 1
ATOM 2433 C CA . PHE B 1 86 ? 4.832 17.469 11.391 1 98.5 86 PHE B CA 1
ATOM 2434 C C . PHE B 1 86 ? 5.781 18.109 10.383 1 98.5 86 PHE B C 1
ATOM 2436 O O . PHE B 1 86 ? 6.762 17.484 9.969 1 98.5 86 PHE B O 1
ATOM 2443 N N . PHE B 1 87 ? 5.438 19.328 9.969 1 98.62 87 PHE B N 1
ATOM 2444 C CA . PHE B 1 87 ? 6.367 20.078 9.117 1 98.62 87 PHE B CA 1
ATOM 2445 C C . PHE B 1 87 ? 7.738 20.172 9.773 1 98.62 87 PHE B C 1
ATOM 2447 O O . PHE B 1 87 ? 8.742 19.781 9.188 1 98.62 87 PHE B O 1
ATOM 2454 N N . ALA B 1 88 ? 7.781 20.609 10.969 1 97.94 88 ALA B N 1
ATOM 2455 C CA . ALA B 1 88 ? 9.031 20.828 11.688 1 97.94 88 ALA B CA 1
ATOM 2456 C C . ALA B 1 88 ? 9.758 19.516 11.945 1 97.94 88 ALA B C 1
ATOM 2458 O O . ALA B 1 88 ? 10.977 19.422 11.797 1 97.94 88 ALA B O 1
ATOM 2459 N N . LEU B 1 89 ? 8.992 18.516 12.328 1 98 89 LEU B N 1
ATOM 2460 C CA . LEU B 1 89 ? 9.57 17.203 12.633 1 98 89 LEU B CA 1
ATOM 2461 C C . LEU B 1 89 ? 10.219 16.594 11.398 1 98 89 LEU B C 1
ATOM 2463 O O . LEU B 1 89 ? 11.344 16.078 11.477 1 98 89 LEU B O 1
ATOM 2467 N N . ILE B 1 90 ? 9.547 16.641 10.273 1 98.38 90 ILE B N 1
ATOM 2468 C CA . ILE B 1 90 ? 10.07 16.062 9.039 1 98.38 90 ILE B CA 1
ATOM 2469 C C . ILE B 1 90 ? 11.336 16.812 8.617 1 98.38 90 ILE B C 1
ATOM 2471 O O . ILE B 1 90 ? 12.344 16.203 8.258 1 98.38 90 ILE B O 1
ATOM 2475 N N . MET B 1 91 ? 11.297 18.156 8.742 1 97.38 91 MET B N 1
ATOM 2476 C CA . MET B 1 91 ? 12.453 18.969 8.367 1 97.38 91 MET B CA 1
ATOM 2477 C C . MET B 1 91 ? 13.633 18.688 9.289 1 97.38 91 MET B C 1
ATOM 2479 O O . MET B 1 91 ? 14.781 18.625 8.836 1 97.38 91 MET B O 1
ATOM 2483 N N . PHE B 1 92 ? 13.359 18.438 10.508 1 96.56 92 PHE B N 1
ATOM 2484 C CA . PHE B 1 92 ? 14.406 18.125 11.477 1 96.56 92 PHE B CA 1
ATOM 2485 C C . PHE B 1 92 ? 15.016 16.766 11.188 1 96.56 92 PHE B C 1
ATOM 2487 O O . PHE B 1 92 ? 16.25 16.625 11.125 1 96.56 92 PHE B O 1
ATOM 2494 N N . LEU B 1 93 ? 14.188 15.773 10.992 1 96.81 93 LEU B N 1
ATOM 2495 C CA . LEU B 1 93 ? 14.641 14.406 10.789 1 96.81 93 LEU B CA 1
ATOM 2496 C C . LEU B 1 93 ? 15.383 14.273 9.461 1 96.81 93 LEU B C 1
ATOM 2498 O O . LEU B 1 93 ? 16.266 13.422 9.328 1 96.81 93 LEU B O 1
ATOM 2502 N N . LYS B 1 94 ? 14.977 15.117 8.547 1 95.81 94 LYS B N 1
ATOM 2503 C CA . LYS B 1 94 ? 15.648 15.125 7.246 1 95.81 94 LYS B CA 1
ATOM 2504 C C . LYS B 1 94 ? 17.141 15.375 7.406 1 95.81 94 LYS B C 1
ATOM 2506 O O . LYS B 1 94 ? 17.938 14.93 6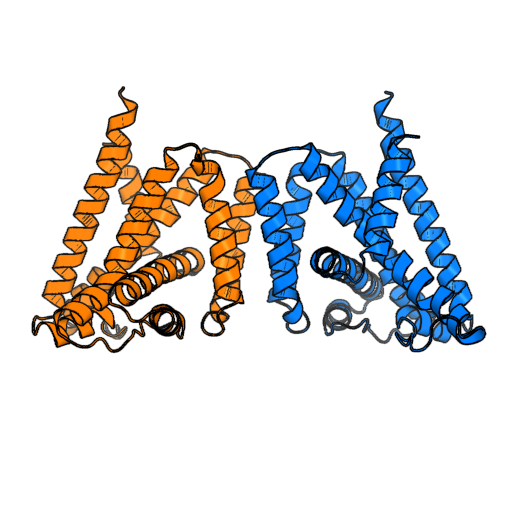.582 1 95.81 94 LYS B O 1
ATOM 2511 N N . LYS B 1 95 ? 17.594 15.992 8.477 1 94.5 95 LYS B N 1
ATOM 2512 C CA . LYS B 1 95 ? 18.984 16.375 8.695 1 94.5 95 LYS B CA 1
ATOM 2513 C C . LYS B 1 95 ? 19.719 15.312 9.523 1 94.5 95 LYS B C 1
ATOM 2515 O O . LYS B 1 95 ? 20.891 15.484 9.844 1 94.5 95 LYS B O 1
ATOM 2520 N N . THR B 1 96 ? 19.062 14.297 9.859 1 95.75 96 THR B N 1
ATOM 2521 C CA . THR B 1 96 ? 19.656 13.25 10.672 1 95.75 96 THR B CA 1
ATOM 2522 C C . THR B 1 96 ? 19.766 11.953 9.883 1 95.75 96 THR B C 1
ATOM 2524 O O . THR B 1 96 ? 19.422 11.906 8.703 1 95.75 96 THR B O 1
ATOM 2527 N N . ASN B 1 97 ? 20.234 10.914 10.602 1 94.5 97 ASN B N 1
ATOM 2528 C CA . ASN B 1 97 ? 20.359 9.594 9.984 1 94.5 97 ASN B CA 1
ATOM 2529 C C . ASN B 1 97 ? 19 8.961 9.742 1 94.5 97 ASN B C 1
ATOM 2531 O O . ASN B 1 97 ? 18.891 7.969 9.016 1 94.5 97 ASN B O 1
ATOM 2535 N N . ALA B 1 98 ? 17.984 9.633 10.234 1 95.44 98 ALA B N 1
ATOM 2536 C CA . ALA B 1 98 ? 16.641 9.102 10.086 1 95.44 98 ALA B CA 1
ATOM 2537 C C . ALA B 1 98 ? 16.062 9.445 8.711 1 95.44 98 ALA B C 1
ATOM 2539 O O . ALA B 1 98 ? 14.992 8.969 8.344 1 95.44 98 ALA B O 1
ATOM 2540 N N . LYS B 1 99 ? 16.781 10.164 7.949 1 95.5 99 LYS B N 1
ATOM 2541 C CA . LYS B 1 99 ? 16.328 10.625 6.645 1 95.5 99 LYS B CA 1
ATOM 2542 C C . LYS B 1 99 ? 15.906 9.461 5.762 1 95.5 99 LYS B C 1
ATOM 2544 O O . LYS B 1 99 ? 14.836 9.492 5.145 1 95.5 99 LYS B O 1
ATOM 2549 N N . LYS B 1 100 ? 16.719 8.398 5.812 1 93.56 100 LYS B N 1
ATOM 2550 C CA . LYS B 1 100 ? 16.484 7.273 4.91 1 93.56 100 LYS B CA 1
ATOM 2551 C C . LYS B 1 100 ? 15.234 6.5 5.297 1 93.56 100 LYS B C 1
ATOM 2553 O O . LYS B 1 100 ? 14.727 5.695 4.516 1 93.56 100 LYS B O 1
ATOM 2558 N N . TYR B 1 101 ? 14.648 6.77 6.465 1 96.12 101 TYR B N 1
ATOM 2559 C CA .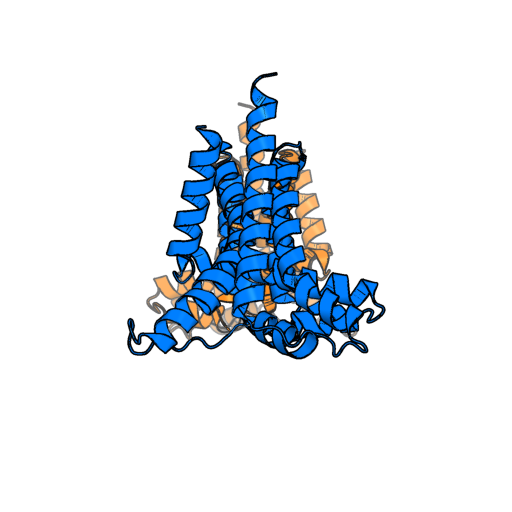 TYR B 1 101 ? 13.484 6.031 6.953 1 96.12 101 TYR B CA 1
ATOM 2560 C C . TYR B 1 101 ? 12.219 6.859 6.824 1 96.12 101 TYR B C 1
ATOM 2562 O O . TYR B 1 101 ? 11.109 6.352 7.031 1 96.12 101 TYR B O 1
ATOM 2570 N N . LEU B 1 102 ? 12.344 8.094 6.48 1 97.44 102 LEU B N 1
ATOM 2571 C CA . LEU B 1 102 ? 11.242 9.047 6.602 1 97.44 102 LEU B CA 1
ATOM 2572 C C . LEU B 1 102 ? 10.117 8.703 5.633 1 97.44 102 LEU B C 1
ATOM 2574 O O . LEU B 1 102 ? 8.984 8.445 6.051 1 97.44 102 LEU B O 1
ATOM 2578 N N . LEU B 1 103 ? 10.445 8.617 4.359 1 97.88 103 LEU B N 1
ATOM 2579 C CA . LEU B 1 103 ? 9.406 8.43 3.352 1 97.88 103 LEU B CA 1
ATOM 2580 C C . LEU B 1 103 ? 8.758 7.051 3.488 1 97.88 103 LEU B C 1
ATOM 2582 O O . LEU B 1 103 ? 7.539 6.922 3.379 1 97.88 103 LEU B O 1
ATOM 2586 N N . GLY B 1 104 ? 9.609 6.078 3.725 1 98.19 104 GLY B N 1
ATOM 2587 C CA . GLY B 1 104 ? 9.086 4.73 3.873 1 98.19 104 GLY B CA 1
ATOM 2588 C C . GLY B 1 104 ? 8.172 4.574 5.078 1 98.19 104 GLY B C 1
ATOM 2589 O O . GLY B 1 104 ? 7.121 3.945 4.988 1 98.19 104 GLY B O 1
ATOM 2590 N N . SER B 1 105 ? 8.562 5.137 6.203 1 98.44 105 SER B N 1
ATOM 2591 C CA . SER B 1 105 ? 7.742 5.055 7.41 1 98.44 105 SER B CA 1
ATOM 2592 C C . SER B 1 105 ? 6.406 5.762 7.219 1 98.44 105 SER B C 1
ATOM 2594 O O . SER B 1 105 ? 5.363 5.246 7.625 1 98.44 105 SER B O 1
ATOM 2596 N N . LEU B 1 106 ? 6.488 6.895 6.582 1 98.75 106 LEU B N 1
ATOM 2597 C CA . LEU B 1 106 ? 5.262 7.637 6.309 1 98.75 106 LEU B CA 1
ATOM 2598 C C . LEU B 1 106 ? 4.348 6.848 5.375 1 98.75 106 LEU B C 1
ATOM 2600 O O . LEU B 1 106 ? 3.131 6.816 5.57 1 98.75 106 LEU B O 1
ATOM 2604 N N . ALA B 1 107 ? 4.949 6.211 4.375 1 98.81 107 ALA B N 1
ATOM 2605 C CA . ALA B 1 107 ? 4.18 5.41 3.428 1 98.81 107 ALA B CA 1
ATOM 2606 C C . ALA B 1 107 ? 3.471 4.258 4.133 1 98.81 107 ALA B C 1
ATOM 2608 O O . ALA B 1 107 ? 2.283 4.016 3.9 1 98.81 107 ALA B O 1
ATOM 2609 N N . ILE B 1 108 ? 4.184 3.57 5.02 1 98.75 108 ILE B N 1
ATOM 2610 C CA . ILE B 1 108 ? 3.631 2.424 5.73 1 98.75 108 ILE B CA 1
ATOM 2611 C C . ILE B 1 108 ? 2.496 2.881 6.645 1 98.75 108 ILE B C 1
ATOM 2613 O O . ILE B 1 108 ? 1.398 2.318 6.613 1 98.75 108 ILE B O 1
ATOM 2617 N N . ILE B 1 109 ? 2.705 3.932 7.395 1 98.5 109 ILE B N 1
ATOM 2618 C CA . ILE B 1 109 ? 1.705 4.438 8.328 1 98.5 109 ILE B CA 1
ATOM 2619 C C . ILE B 1 109 ? 0.479 4.926 7.559 1 98.5 109 ILE B C 1
ATOM 2621 O O . ILE B 1 109 ? -0.655 4.602 7.918 1 98.5 109 ILE B O 1
ATOM 2625 N N . TYR B 1 110 ? 0.755 5.719 6.492 1 98.62 110 TYR B N 1
ATOM 2626 C CA . TYR B 1 110 ? -0.296 6.242 5.625 1 98.62 110 TYR B CA 1
ATOM 2627 C C . TYR B 1 110 ? -1.162 5.113 5.078 1 98.62 110 TYR B C 1
ATOM 2629 O O . TYR B 1 110 ? -2.391 5.164 5.172 1 98.62 110 TYR B O 1
ATOM 2637 N N . LEU B 1 111 ? -0.53 4.062 4.625 1 98.38 111 LEU B N 1
ATOM 2638 C CA . LEU B 1 111 ? -1.221 2.926 4.023 1 98.38 111 LEU B CA 1
ATOM 2639 C C . LEU B 1 111 ? -2.062 2.189 5.062 1 98.38 111 LEU B C 1
ATOM 2641 O O . LEU B 1 111 ? -3.246 1.93 4.836 1 98.38 111 LEU B O 1
ATOM 2645 N N . PHE B 1 112 ? -1.602 1.958 6.219 1 98.38 112 PHE B N 1
ATOM 2646 C CA . PHE B 1 112 ? -2.295 1.152 7.215 1 98.38 112 PHE B CA 1
ATOM 2647 C C . PHE B 1 112 ? -3.422 1.947 7.867 1 98.38 112 PHE B C 1
ATOM 2649 O O . PHE B 1 112 ? -4.477 1.394 8.18 1 98.38 112 PHE B O 1
ATOM 2656 N N . ILE B 1 113 ? -3.225 3.252 8.031 1 97.38 113 ILE B N 1
ATOM 2657 C CA . ILE B 1 113 ? -4.305 4.07 8.562 1 97.38 113 ILE B CA 1
ATOM 2658 C C . ILE B 1 113 ? -5.465 4.113 7.57 1 97.38 113 ILE B C 1
ATOM 2660 O O . ILE B 1 113 ? -6.625 3.965 7.957 1 97.38 113 ILE B O 1
ATOM 2664 N N . SER B 1 114 ? -5.129 4.242 6.285 1 97.38 114 SER B N 1
ATOM 2665 C CA . SER B 1 114 ? -6.152 4.312 5.246 1 97.38 114 SER B CA 1
ATOM 2666 C C . SER B 1 114 ? -6.938 3.008 5.156 1 97.38 114 SER B C 1
ATOM 2668 O O . SER B 1 114 ? -8.148 3.02 4.91 1 97.38 114 SER B O 1
ATOM 2670 N N . ILE B 1 115 ? -6.238 1.902 5.461 1 97.25 115 ILE B N 1
ATOM 2671 C CA . ILE B 1 115 ? -6.871 0.594 5.332 1 97.25 115 ILE B CA 1
ATOM 2672 C C . ILE B 1 115 ? -7.664 0.28 6.598 1 97.25 115 ILE B C 1
ATOM 2674 O O . ILE B 1 115 ? -8.781 -0.236 6.523 1 97.25 115 ILE B O 1
ATOM 2678 N N . SER B 1 116 ? -7.223 0.588 7.758 1 95.69 116 SER B N 1
ATOM 2679 C CA . SER B 1 116 ? -7.754 0.127 9.039 1 95.69 116 SER B CA 1
ATOM 2680 C C . SER B 1 116 ? -8.945 0.974 9.477 1 95.69 116 SER B C 1
ATOM 2682 O O . SER B 1 116 ? -9.812 0.497 10.203 1 95.69 116 SER B O 1
ATOM 2684 N N . VAL B 1 117 ? -8.953 2.254 9.07 1 95.69 117 VAL B N 1
ATOM 2685 C CA . VAL B 1 117 ? -10.016 3.158 9.492 1 95.69 117 VAL B CA 1
ATOM 2686 C C . VAL B 1 117 ? -11.102 3.213 8.422 1 95.69 117 VAL B C 1
ATOM 2688 O O . VAL B 1 117 ? -10.875 3.732 7.328 1 95.69 117 VAL B O 1
ATOM 2691 N N . PRO B 1 118 ? -12.25 2.746 8.758 1 94.94 118 PRO B N 1
ATOM 2692 C CA . PRO B 1 118 ? -13.32 2.637 7.766 1 94.94 118 PRO B CA 1
ATOM 2693 C C . PRO B 1 118 ? -13.617 3.965 7.07 1 94.94 118 PRO B C 1
ATOM 2695 O O . PRO B 1 118 ? -13.734 4.008 5.844 1 94.94 118 PRO B O 1
ATOM 2698 N N . ALA B 1 119 ? -13.602 5.047 7.777 1 95.69 119 ALA B N 1
ATOM 2699 C CA . ALA B 1 119 ? -13.953 6.355 7.234 1 95.69 119 ALA B CA 1
ATOM 2700 C C . ALA B 1 119 ? -12.883 6.852 6.266 1 95.69 119 ALA B C 1
ATOM 2702 O O . ALA B 1 119 ? -13.117 7.789 5.5 1 95.69 119 ALA B O 1
ATOM 2703 N N . LEU B 1 120 ? -11.727 6.184 6.254 1 96.38 120 LEU B N 1
ATOM 2704 C CA . LEU B 1 120 ? -10.609 6.656 5.449 1 96.38 120 LEU B CA 1
ATOM 2705 C C . LEU B 1 120 ? -10.328 5.699 4.297 1 96.38 120 LEU B C 1
ATOM 2707 O O . LEU B 1 120 ? -9.359 5.879 3.559 1 96.38 120 LEU B O 1
ATOM 2711 N N . ARG B 1 121 ? -11.133 4.715 4.039 1 94.81 121 ARG B N 1
ATOM 2712 C CA . ARG B 1 121 ? -10.891 3.697 3.02 1 94.81 121 ARG B CA 1
ATOM 2713 C C . ARG B 1 121 ? -10.922 4.305 1.622 1 94.81 121 ARG B C 1
ATOM 2715 O O . ARG B 1 121 ? -10.289 3.789 0.7 1 94.81 121 ARG B O 1
ATOM 2722 N N . GLY B 1 122 ? -11.609 5.488 1.511 1 94.56 122 GLY B N 1
ATOM 2723 C CA . GLY B 1 122 ? -11.594 6.207 0.247 1 94.56 122 GLY B CA 1
ATOM 2724 C C . GLY B 1 122 ? -10.227 6.781 -0.099 1 94.56 122 GLY B C 1
ATOM 2725 O O . GLY B 1 122 ? -9.984 7.168 -1.243 1 94.56 122 GLY B O 1
ATOM 2726 N N . THR B 1 123 ? -9.281 6.77 0.826 1 96.81 123 THR B N 1
ATOM 2727 C CA . THR B 1 123 ? -7.977 7.379 0.619 1 96.81 123 THR B CA 1
ATOM 2728 C C . THR B 1 123 ? -6.926 6.316 0.307 1 96.81 123 THR B C 1
ATOM 2730 O O . THR B 1 123 ? -5.754 6.637 0.103 1 96.81 123 THR B O 1
ATOM 2733 N N . VAL B 1 124 ? -7.316 5.086 0.212 1 97.69 124 VAL B N 1
ATOM 2734 C CA . VAL B 1 124 ? -6.375 3.984 0.052 1 97.69 124 VAL B CA 1
ATOM 2735 C C . VAL B 1 124 ? -5.621 4.133 -1.269 1 97.69 124 VAL B C 1
ATOM 2737 O O . VAL B 1 124 ? -4.418 3.873 -1.337 1 97.69 124 VAL B O 1
ATOM 2740 N N . LEU B 1 125 ? -6.301 4.527 -2.293 1 97.5 125 LEU B N 1
ATOM 2741 C CA . LEU B 1 125 ? -5.656 4.707 -3.588 1 97.5 125 LEU B CA 1
ATOM 2742 C C . LEU B 1 125 ? -4.559 5.766 -3.504 1 97.5 125 LEU B C 1
ATOM 2744 O O . LEU B 1 125 ? -3.467 5.574 -4.047 1 97.5 125 LEU B O 1
ATOM 2748 N N . TYR B 1 126 ? -4.805 6.855 -2.844 1 98.12 126 TYR B N 1
ATOM 2749 C CA . TYR B 1 126 ? -3.824 7.926 -2.711 1 98.12 126 TYR B CA 1
ATOM 2750 C C . TYR B 1 126 ? -2.643 7.48 -1.861 1 98.12 126 TYR B C 1
ATOM 2752 O O . TYR B 1 126 ? -1.492 7.812 -2.162 1 98.12 126 TYR B O 1
ATOM 2760 N N . ALA B 1 127 ? -2.994 6.73 -0.786 1 98.62 127 ALA B N 1
ATOM 2761 C CA . ALA B 1 127 ? -1.927 6.152 0.026 1 98.62 127 ALA B CA 1
ATOM 2762 C C . ALA B 1 127 ? -1.06 5.207 -0.801 1 98.62 127 ALA B C 1
ATOM 2764 O O . ALA B 1 127 ? 0.164 5.184 -0.647 1 98.62 127 ALA B O 1
ATOM 2765 N N . ALA B 1 128 ? -1.693 4.441 -1.668 1 98.69 128 ALA B N 1
ATOM 2766 C CA . ALA B 1 128 ? -0.974 3.504 -2.527 1 98.69 128 ALA B CA 1
ATOM 2767 C C . ALA B 1 128 ? -0.07 4.242 -3.51 1 98.69 128 ALA B C 1
ATOM 2769 O O . ALA B 1 128 ? 1.061 3.82 -3.762 1 98.69 128 ALA B O 1
ATOM 2770 N N . VAL B 1 129 ? -0.574 5.285 -4.086 1 98.75 129 VAL B N 1
ATOM 2771 C CA . VAL B 1 129 ? 0.219 6.082 -5.016 1 98.75 129 VAL B CA 1
ATOM 2772 C C . VAL B 1 129 ? 1.428 6.672 -4.293 1 98.75 129 VAL B C 1
ATOM 2774 O O . VAL B 1 129 ? 2.551 6.617 -4.797 1 98.75 129 VAL B O 1
ATOM 2777 N N . PHE B 1 130 ? 1.25 7.246 -3.092 1 98.75 130 PHE B N 1
ATOM 2778 C CA . PHE B 1 130 ? 2.352 7.758 -2.287 1 98.75 130 PHE B CA 1
ATOM 2779 C C . PHE B 1 130 ? 3.367 6.66 -1.996 1 98.75 130 PHE B C 1
ATOM 2781 O O . PHE B 1 130 ? 4.574 6.879 -2.098 1 98.75 130 PHE B O 1
ATOM 2788 N N . THR B 1 131 ? 2.842 5.488 -1.65 1 98.75 131 THR B N 1
ATOM 2789 C CA . THR B 1 131 ? 3.68 4.332 -1.345 1 98.75 131 THR B CA 1
ATOM 2790 C C . THR B 1 131 ? 4.484 3.91 -2.57 1 98.75 131 THR B C 1
ATOM 2792 O O . THR B 1 131 ? 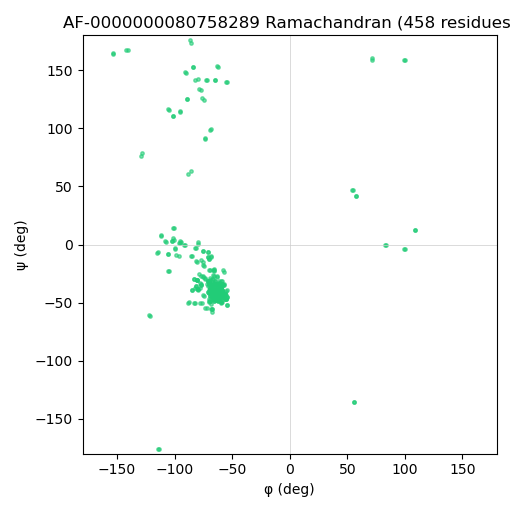5.68 3.625 -2.465 1 98.75 131 THR B O 1
ATOM 2795 N N . ALA B 1 132 ? 3.859 3.865 -3.729 1 98.69 132 ALA B N 1
ATOM 2796 C CA . ALA B 1 132 ? 4.555 3.533 -4.969 1 98.69 132 ALA B CA 1
ATOM 2797 C C . ALA B 1 132 ? 5.684 4.523 -5.246 1 98.69 132 ALA B C 1
ATOM 2799 O O . ALA B 1 132 ? 6.781 4.129 -5.648 1 98.69 132 ALA B O 1
ATOM 2800 N N . ILE B 1 133 ? 5.441 5.793 -5.016 1 98.19 133 ILE B N 1
ATOM 2801 C CA . ILE B 1 133 ? 6.461 6.824 -5.195 1 98.19 133 ILE B CA 1
ATOM 2802 C C . ILE B 1 133 ? 7.637 6.555 -4.258 1 98.19 133 ILE B C 1
ATOM 2804 O O . ILE B 1 133 ? 8.797 6.586 -4.68 1 98.19 133 ILE B O 1
ATOM 2808 N N . ALA B 1 134 ? 7.316 6.281 -2.98 1 98 134 ALA B N 1
ATOM 2809 C CA . ALA B 1 134 ? 8.367 5.996 -2.004 1 98 134 ALA B CA 1
ATOM 2810 C C . ALA B 1 134 ? 9.211 4.805 -2.439 1 98 134 ALA B C 1
ATOM 2812 O O . ALA B 1 134 ? 10.445 4.859 -2.402 1 98 134 ALA B O 1
ATOM 2813 N N . ILE B 1 135 ? 8.547 3.764 -2.91 1 98.19 135 ILE B N 1
ATOM 2814 C CA . ILE B 1 135 ? 9.242 2.555 -3.332 1 98.19 135 ILE B CA 1
ATOM 2815 C C . ILE B 1 135 ? 10.133 2.863 -4.535 1 98.19 135 ILE B C 1
ATOM 2817 O O . ILE B 1 135 ? 11.289 2.443 -4.586 1 98.19 135 ILE B O 1
ATOM 2821 N N . LEU B 1 136 ? 9.625 3.586 -5.5 1 97.56 136 LEU B N 1
ATOM 2822 C CA . LEU B 1 136 ? 10.391 3.941 -6.695 1 97.56 136 LEU B CA 1
ATOM 2823 C C . LEU B 1 136 ? 11.633 4.742 -6.324 1 97.56 136 LEU B C 1
ATOM 2825 O O . LEU B 1 136 ? 12.703 4.543 -6.906 1 97.56 136 LEU B O 1
ATOM 2829 N N . LEU B 1 137 ? 11.531 5.598 -5.355 1 96.69 137 LEU B N 1
ATOM 2830 C CA . LEU B 1 137 ? 12.672 6.395 -4.922 1 96.69 137 LEU B CA 1
ATOM 2831 C C . LEU B 1 137 ? 13.727 5.523 -4.246 1 96.69 137 LEU B C 1
ATOM 2833 O O . LEU B 1 137 ? 14.922 5.742 -4.422 1 96.69 137 LEU B O 1
ATOM 2837 N N . TYR B 1 138 ? 13.227 4.543 -3.473 1 94.12 138 TYR B N 1
ATOM 2838 C CA . TYR B 1 138 ? 14.156 3.602 -2.854 1 94.12 138 TYR B CA 1
ATOM 2839 C C . TYR B 1 138 ? 14.875 2.77 -3.908 1 94.12 138 TYR B C 1
ATOM 2841 O O . TYR B 1 138 ? 16.047 2.439 -3.752 1 94.12 138 TYR B O 1
ATOM 2849 N N . MET B 1 139 ? 14.172 2.467 -4.984 1 93.88 139 MET B N 1
ATOM 2850 C CA . MET B 1 139 ? 14.734 1.662 -6.062 1 93.88 139 MET B CA 1
ATOM 2851 C C . MET B 1 139 ? 15.812 2.441 -6.816 1 93.88 139 MET B C 1
ATOM 2853 O O . MET B 1 139 ? 16.844 1.886 -7.176 1 93.88 139 MET B O 1
ATOM 2857 N N . ILE B 1 140 ? 15.594 3.654 -7.035 1 90.69 140 ILE B N 1
ATOM 2858 C CA . ILE B 1 140 ? 16.484 4.477 -7.84 1 90.69 140 ILE B CA 1
ATOM 2859 C C . ILE B 1 140 ? 17.672 4.922 -7.004 1 90.69 140 ILE B C 1
ATOM 2861 O O . ILE B 1 140 ? 18.797 5.066 -7.52 1 90.69 140 ILE B O 1
ATOM 2865 N N . GLN B 1 141 ? 17.531 5.105 -5.711 1 86.38 141 GLN B N 1
ATOM 2866 C CA . GLN B 1 141 ? 18.578 5.434 -4.75 1 86.38 141 GLN B CA 1
ATOM 2867 C C . GLN B 1 141 ? 19.297 6.719 -5.145 1 86.38 141 GLN B C 1
ATOM 2869 O O . GLN B 1 141 ? 20.531 6.754 -5.184 1 86.38 141 GLN B O 1
ATOM 2874 N N . ARG B 1 142 ? 18.562 7.723 -5.586 1 84.81 142 ARG B N 1
ATOM 2875 C CA . ARG B 1 142 ? 19.109 9.047 -5.844 1 84.81 142 ARG B CA 1
ATOM 2876 C C . ARG B 1 142 ? 18.781 10.008 -4.703 1 84.81 142 ARG B C 1
ATOM 2878 O O . ARG B 1 142 ? 17.641 10.438 -4.559 1 84.81 142 ARG B O 1
ATOM 2885 N N . GLY B 1 143 ? 19.719 10.367 -4.008 1 85 143 GLY B N 1
ATOM 2886 C CA . GLY B 1 143 ? 19.578 11.156 -2.795 1 85 143 GLY B CA 1
ATOM 2887 C C . GLY B 1 143 ? 18.891 12.492 -3.035 1 85 143 GLY B C 1
ATOM 2888 O O . GLY B 1 143 ? 18.047 12.914 -2.246 1 85 143 GLY B O 1
ATOM 2889 N N . GLY B 1 144 ? 19.172 13.125 -4.105 1 90.06 144 GLY B N 1
ATOM 2890 C CA . GLY B 1 144 ? 18.609 14.43 -4.41 1 90.06 144 GLY B CA 1
ATOM 2891 C C . GLY B 1 144 ? 17.109 14.406 -4.609 1 90.06 144 GLY B C 1
ATOM 2892 O O . GLY B 1 144 ? 16.391 15.273 -4.102 1 90.06 144 GLY B O 1
ATOM 2893 N N . VAL B 1 145 ? 16.688 13.398 -5.352 1 92.62 145 VAL B N 1
ATOM 2894 C CA . VAL B 1 145 ? 15.266 13.297 -5.637 1 92.62 145 VAL B CA 1
ATOM 2895 C C . VAL B 1 145 ? 14.508 12.93 -4.367 1 92.62 145 VAL B C 1
ATOM 2897 O O . VAL B 1 145 ? 13.398 13.422 -4.125 1 92.62 145 VAL B O 1
ATOM 2900 N N . GLU B 1 146 ? 15.117 12.086 -3.598 1 94.31 146 GLU B N 1
ATOM 2901 C CA . GLU B 1 146 ? 14.523 11.711 -2.318 1 94.31 146 GLU B CA 1
ATOM 2902 C C . GLU B 1 146 ? 14.344 12.922 -1.411 1 94.31 146 GLU B C 1
ATOM 2904 O O . GLU B 1 146 ? 13.312 13.07 -0.759 1 94.31 146 GLU B O 1
ATOM 2909 N N . GLU B 1 147 ? 15.289 13.805 -1.397 1 95 147 GLU B N 1
ATOM 2910 C CA . GLU B 1 147 ? 15.242 15 -0.567 1 95 147 GLU B CA 1
ATOM 2911 C C . GLU B 1 147 ? 14.125 15.938 -1.015 1 95 147 GLU B C 1
ATOM 2913 O O . GLU B 1 147 ? 13.438 16.531 -0.183 1 95 147 GLU B O 1
ATOM 2918 N N . ILE B 1 148 ? 14.008 16.031 -2.264 1 95.12 148 ILE B N 1
ATOM 2919 C CA . ILE B 1 148 ? 12.945 16.875 -2.795 1 95.12 148 ILE B CA 1
ATOM 2920 C C . ILE B 1 148 ? 11.586 16.328 -2.379 1 95.12 148 ILE B C 1
ATOM 2922 O O . ILE B 1 148 ? 10.688 17.094 -2.002 1 95.12 148 ILE B O 1
ATOM 2926 N N . ALA B 1 149 ? 11.477 14.992 -2.475 1 97.12 149 ALA B N 1
ATOM 2927 C CA . ALA B 1 149 ? 10.219 14.367 -2.078 1 97.12 149 ALA B CA 1
ATOM 2928 C C . ALA B 1 149 ? 9.914 14.633 -0.606 1 97.12 149 ALA B C 1
ATOM 2930 O O . ALA B 1 149 ? 8.773 14.914 -0.245 1 97.12 149 ALA B O 1
ATOM 2931 N N . ILE B 1 150 ? 10.922 14.586 0.202 1 97.88 150 ILE B N 1
ATOM 2932 C CA . ILE B 1 150 ? 10.758 14.859 1.626 1 97.88 150 ILE B CA 1
ATOM 2933 C C . ILE B 1 150 ? 10.336 16.312 1.828 1 97.88 150 ILE B C 1
ATOM 2935 O O . ILE B 1 150 ? 9.438 16.609 2.629 1 97.88 150 ILE B O 1
ATOM 2939 N N . ASP B 1 151 ? 10.93 17.188 1.07 1 97.44 151 ASP B N 1
ATOM 2940 C CA . ASP B 1 151 ? 10.578 18.609 1.149 1 97.44 151 ASP B CA 1
ATOM 2941 C C . ASP B 1 151 ? 9.125 18.828 0.754 1 97.44 151 ASP B C 1
ATOM 2943 O O . ASP B 1 151 ? 8.43 19.656 1.368 1 97.44 151 ASP B O 1
ATOM 2947 N N . VAL B 1 152 ? 8.703 18.156 -0.237 1 98.12 152 VAL B N 1
ATOM 2948 C CA . VAL B 1 152 ? 7.328 18.297 -0.71 1 98.12 152 VAL B CA 1
ATOM 2949 C C . VAL B 1 152 ? 6.355 17.844 0.376 1 98.12 152 VAL B C 1
ATOM 2951 O O . VAL B 1 152 ? 5.34 18.5 0.621 1 98.12 152 VAL B O 1
ATOM 2954 N N . VAL B 1 153 ? 6.676 16.734 1.03 1 98.62 153 VAL B N 1
ATOM 2955 C CA . VAL B 1 153 ? 5.828 16.234 2.104 1 98.62 153 VAL B CA 1
ATOM 2956 C C . VAL B 1 153 ? 5.77 17.25 3.238 1 98.62 153 VAL B C 1
ATOM 2958 O O . VAL B 1 153 ? 4.688 17.609 3.711 1 98.62 153 VAL B O 1
ATOM 2961 N N . ALA B 1 154 ? 6.93 17.734 3.627 1 98.38 154 ALA B N 1
ATOM 2962 C CA . ALA B 1 154 ? 7.004 18.703 4.719 1 98.38 154 ALA B CA 1
ATOM 2963 C C . ALA B 1 154 ? 6.25 19.984 4.371 1 98.38 154 ALA B C 1
ATOM 2965 O O . ALA B 1 154 ? 5.422 20.453 5.156 1 98.38 154 ALA B O 1
ATOM 2966 N N . MET B 1 155 ? 6.469 20.453 3.191 1 98 155 MET B N 1
ATOM 2967 C CA . MET B 1 155 ? 5.855 21.719 2.766 1 98 155 MET B CA 1
ATOM 2968 C C . MET B 1 155 ? 4.352 21.547 2.564 1 98 155 MET B C 1
ATOM 2970 O O . MET B 1 155 ? 3.584 22.484 2.768 1 98 155 MET B O 1
ATOM 2974 N N . SER B 1 156 ? 3.947 20.391 2.168 1 98.62 156 SER B N 1
ATOM 2975 C CA . SER B 1 156 ? 2.52 20.125 2.027 1 98.62 156 SER B CA 1
ATOM 2976 C C . SER B 1 156 ? 1.804 20.234 3.369 1 98.62 156 SER B C 1
ATOM 2978 O O . SER B 1 156 ? 0.648 20.656 3.434 1 98.62 156 SER B O 1
ATOM 2980 N N . SER B 1 157 ? 2.486 19.859 4.402 1 98.44 157 SER B N 1
ATOM 2981 C CA . SER B 1 157 ? 1.899 19.938 5.734 1 98.44 157 SER B CA 1
ATOM 2982 C C . SER B 1 157 ? 1.562 21.375 6.098 1 98.44 157 SER B C 1
ATOM 2984 O O . SER B 1 157 ? 0.461 21.672 6.574 1 98.44 157 SER B O 1
ATOM 2986 N N . VAL B 1 158 ? 2.455 22.281 5.824 1 97.62 158 VAL B N 1
ATOM 2987 C CA . VAL B 1 158 ? 2.215 23.672 6.16 1 97.62 158 VAL B CA 1
ATOM 2988 C C . VAL B 1 158 ? 1.328 24.312 5.094 1 97.62 158 VAL B C 1
ATOM 2990 O O . VAL B 1 158 ? 0.531 25.203 5.398 1 97.62 158 VAL B O 1
ATOM 2993 N N . ALA B 1 159 ? 1.447 23.828 3.883 1 97.81 159 ALA B N 1
ATOM 2994 C CA . ALA B 1 159 ? 0.57 24.312 2.818 1 97.81 159 ALA B CA 1
ATOM 2995 C C . ALA B 1 159 ? -0.896 24.062 3.16 1 97.81 159 ALA B C 1
ATOM 2997 O O . ALA B 1 159 ? -1.773 24.828 2.75 1 97.81 159 ALA B O 1
ATOM 2998 N N . TYR B 1 160 ? -1.158 23.016 3.887 1 97.69 160 TYR B N 1
ATOM 2999 C CA . TYR B 1 160 ? -2.514 22.734 4.344 1 97.69 160 TYR B CA 1
ATOM 3000 C C . TYR B 1 160 ? -3.09 23.922 5.117 1 97.69 160 TYR B C 1
ATOM 3002 O O . TYR B 1 160 ? -4.234 24.312 4.887 1 97.69 160 TYR B O 1
ATOM 3010 N N . ILE B 1 161 ? -2.303 24.484 5.961 1 97.44 161 ILE B N 1
ATOM 3011 C CA . ILE B 1 161 ? -2.703 25.656 6.742 1 97.44 161 ILE B CA 1
ATOM 3012 C C . ILE B 1 161 ? -2.922 26.844 5.816 1 97.44 161 ILE B C 1
ATOM 3014 O O . ILE B 1 161 ? -3.963 27.5 5.875 1 97.44 161 ILE B O 1
ATOM 3018 N N . ILE B 1 162 ? -1.983 27.047 4.969 1 97.06 162 ILE B N 1
ATOM 3019 C CA . ILE B 1 162 ? -2.006 28.219 4.094 1 97.06 162 ILE B CA 1
ATOM 3020 C C . ILE B 1 162 ? -3.225 28.141 3.174 1 97.06 162 ILE B C 1
ATOM 3022 O O . ILE B 1 162 ? -3.924 29.141 2.986 1 97.06 162 ILE B O 1
ATOM 3026 N N . TYR B 1 163 ? -3.48 27.016 2.701 1 96.5 163 TYR B N 1
ATOM 3027 C CA . TYR B 1 163 ? -4.605 26.875 1.786 1 96.5 163 TYR B CA 1
ATOM 3028 C C . TYR B 1 163 ? -5.93 27.109 2.51 1 96.5 163 TYR B C 1
ATOM 3030 O O . TYR B 1 163 ? -6.789 27.844 2.027 1 96.5 163 TYR B O 1
ATOM 3038 N N . GLU B 1 164 ? -6.094 26.562 3.637 1 95.25 164 GLU B N 1
ATOM 3039 C CA . GLU B 1 164 ? -7.332 26.688 4.395 1 95.25 164 GLU B CA 1
ATOM 3040 C C . GLU B 1 164 ? -7.539 28.125 4.879 1 95.25 164 GLU B C 1
ATOM 3042 O O . GLU B 1 164 ? -8.664 28.625 4.875 1 95.25 164 GLU B O 1
ATOM 3047 N N . THR B 1 165 ? -6.547 28.75 5.254 1 96.31 165 THR B N 1
ATOM 3048 C CA . THR B 1 165 ? -6.66 30.078 5.848 1 96.31 165 THR B CA 1
ATOM 3049 C C . THR B 1 165 ? -6.637 31.156 4.77 1 96.31 165 THR B C 1
ATOM 3051 O O . THR B 1 165 ? -7.559 31.969 4.68 1 96.31 165 THR B O 1
ATOM 3054 N N . LEU B 1 166 ? -5.723 31.109 3.914 1 95 166 LEU B N 1
ATOM 3055 C CA . LEU B 1 166 ? -5.574 32.156 2.9 1 95 166 LEU B CA 1
ATOM 3056 C C . LEU B 1 166 ? -6.598 31.953 1.782 1 95 166 LEU B C 1
ATOM 3058 O O . LEU B 1 166 ? -7.363 32.875 1.479 1 95 166 LEU B O 1
ATOM 3062 N N . VAL B 1 167 ? -6.652 30.75 1.265 1 93.94 167 VAL B N 1
ATOM 3063 C CA . VAL B 1 167 ? -7.473 30.516 0.079 1 93.94 167 VAL B CA 1
ATOM 3064 C C . VAL B 1 167 ? -8.93 30.312 0.489 1 93.94 167 VAL B C 1
ATOM 3066 O O . VAL B 1 167 ? -9.805 31.094 0.104 1 93.94 167 VAL B O 1
ATOM 3069 N N . ASP B 1 168 ? -9.188 29.469 1.416 1 94.38 168 ASP B N 1
ATOM 3070 C CA . ASP B 1 168 ? -10.555 29.062 1.715 1 94.38 168 ASP B CA 1
ATOM 3071 C C . ASP B 1 168 ? -11.227 30.031 2.676 1 94.38 168 ASP B C 1
ATOM 3073 O O . ASP B 1 168 ? -12.438 29.984 2.887 1 94.38 168 ASP B O 1
ATOM 3077 N N . THR B 1 169 ? -10.422 30.953 3.252 1 94.5 169 THR B N 1
ATOM 3078 C CA . THR B 1 169 ? -11.031 31.891 4.199 1 94.5 169 THR B CA 1
ATOM 3079 C C . THR B 1 169 ? -10.828 33.344 3.754 1 94.5 169 THR B C 1
ATOM 3081 O O . THR B 1 169 ? -11.781 34 3.365 1 94.5 169 THR B O 1
ATOM 3084 N N . VAL B 1 170 ? -9.633 33.781 3.648 1 94.19 170 VAL B N 1
ATOM 3085 C CA . VAL B 1 170 ? -9.352 35.188 3.355 1 94.19 170 VAL B CA 1
ATOM 3086 C C . VAL B 1 170 ? -9.805 35.5 1.938 1 94.19 170 VAL B C 1
ATOM 3088 O O . VAL B 1 170 ? -10.656 36.375 1.741 1 94.19 170 VAL B O 1
ATOM 3091 N N . LEU B 1 171 ? -9.305 34.812 1.001 1 92.81 171 LEU B N 1
ATOM 3092 C CA . LEU B 1 171 ? -9.633 35.094 -0.391 1 92.81 171 LEU B CA 1
ATOM 3093 C C . LEU B 1 171 ? -11.109 34.812 -0.672 1 92.81 171 LEU B C 1
ATOM 3095 O O . LEU B 1 171 ? -11.734 35.5 -1.472 1 92.81 171 LEU B O 1
ATOM 3099 N N . PHE B 1 172 ? -11.609 33.812 -0.025 1 91.69 172 PHE B N 1
ATOM 3100 C CA . PHE B 1 172 ? -13.023 33.5 -0.189 1 91.69 172 PHE B CA 1
ATOM 3101 C C . PHE B 1 172 ? -13.906 34.625 0.309 1 91.69 172 PHE B C 1
ATOM 3103 O O . PHE B 1 172 ? -14.859 35.031 -0.371 1 91.69 172 PHE B O 1
ATOM 3110 N N . LYS B 1 173 ? -13.617 35.156 1.42 1 90.44 173 LYS B N 1
ATOM 3111 C CA . LYS B 1 173 ? -14.406 36.25 1.988 1 90.44 173 LYS B CA 1
ATOM 3112 C C . LYS B 1 173 ? -14.258 37.531 1.164 1 90.44 173 LYS B C 1
ATOM 3114 O O . LYS B 1 173 ? -15.227 38.25 0.973 1 90.44 173 LYS B O 1
ATOM 3119 N N . ILE B 1 174 ? -13.094 37.719 0.753 1 90.19 174 ILE B N 1
ATOM 3120 C CA . ILE B 1 174 ? -12.875 38.875 -0.125 1 90.19 174 ILE B CA 1
ATOM 3121 C C . ILE B 1 174 ? -13.688 38.719 -1.404 1 90.19 174 ILE B C 1
ATOM 3123 O O . ILE B 1 174 ? -14.32 39.656 -1.873 1 90.19 174 ILE B O 1
ATOM 3127 N N . ASN B 1 175 ? -13.703 37.562 -1.887 1 90.62 175 ASN B N 1
ATOM 3128 C CA . ASN B 1 175 ? -14.484 37.281 -3.086 1 90.62 175 ASN B CA 1
ATOM 3129 C C . ASN B 1 175 ? -15.977 37.438 -2.836 1 90.62 175 ASN B C 1
ATOM 3131 O O . ASN B 1 175 ? -16.719 37.875 -3.721 1 90.62 175 ASN B O 1
ATOM 3135 N N . GLN B 1 176 ? -16.359 36.969 -1.667 1 86.44 176 GLN B N 1
ATOM 3136 C CA . GLN B 1 176 ? -17.766 37.125 -1.314 1 86.44 176 GLN B CA 1
ATOM 3137 C C . GLN B 1 176 ? -18.172 38.625 -1.246 1 86.44 176 GLN B C 1
ATOM 3139 O O . GLN B 1 176 ? -19.281 38.969 -1.613 1 86.44 176 GLN B O 1
ATOM 3144 N N . GLN B 1 177 ? -17.312 39.406 -0.829 1 86.69 177 GLN B N 1
ATOM 3145 C CA . GLN B 1 177 ? -17.562 40.812 -0.667 1 86.69 177 GLN B CA 1
ATOM 3146 C C . GLN B 1 177 ? -17.516 41.562 -2.008 1 86.69 177 GLN B C 1
ATOM 3148 O O . GLN B 1 177 ? -18.312 42.438 -2.266 1 86.69 177 GLN B O 1
ATOM 3153 N N . PHE B 1 178 ? -16.656 41.062 -2.867 1 89.94 178 PHE B N 1
ATOM 3154 C CA . PHE B 1 178 ? -16.406 41.844 -4.078 1 89.94 178 PHE B CA 1
ATOM 3155 C C . PHE B 1 178 ? -16.875 41.094 -5.312 1 89.94 178 PHE B C 1
ATOM 3157 O O . PHE B 1 178 ? -16.859 41.625 -6.422 1 89.94 178 PHE B O 1
ATOM 3164 N N . SER B 1 179 ? -17.281 39.844 -5.18 1 85.69 179 SER B N 1
ATOM 3165 C CA . SER B 1 179 ? -17.812 39 -6.234 1 85.69 179 SER B CA 1
ATOM 3166 C C . SER B 1 179 ? -16.875 38.906 -7.43 1 85.69 179 SER B C 1
ATOM 3168 O O . SER B 1 179 ? -17.281 39.125 -8.57 1 85.69 179 SER B O 1
ATOM 3170 N N . ILE B 1 180 ? -15.734 38.688 -7.121 1 84.25 180 ILE B N 1
ATOM 3171 C CA . ILE B 1 180 ? -14.703 38.656 -8.148 1 84.25 180 ILE B CA 1
ATOM 3172 C C . ILE B 1 180 ? -14.836 37.406 -8.992 1 84.25 180 ILE B C 1
ATOM 3174 O O . ILE B 1 180 ? -14.891 37.469 -10.219 1 84.25 180 ILE B O 1
ATOM 3178 N N . ILE B 1 181 ? -14.844 36.188 -8.391 1 84.06 181 ILE B N 1
ATOM 3179 C CA . ILE B 1 181 ? -15.016 34.906 -9.047 1 84.06 181 ILE B CA 1
ATOM 3180 C C . ILE B 1 181 ? -16.422 34.375 -8.766 1 84.06 181 ILE B C 1
ATOM 3182 O O . ILE B 1 181 ? -16.719 34 -7.629 1 84.06 181 ILE B O 1
ATOM 3186 N N . LYS B 1 182 ? -17.172 34.25 -9.844 1 78.19 182 LYS B N 1
ATOM 3187 C CA . LYS B 1 182 ? -18.531 33.781 -9.75 1 78.19 182 LYS B CA 1
ATOM 3188 C C . LYS B 1 182 ? -18.562 32.25 -9.531 1 78.19 182 LYS B C 1
ATOM 3190 O O . LYS B 1 182 ? -17.797 31.516 -10.156 1 78.19 182 LYS B O 1
ATOM 3195 N N . GLY B 1 183 ? -19.188 31.891 -8.586 1 77.56 183 GLY B N 1
ATOM 3196 C CA . GLY B 1 183 ? -19.438 30.469 -8.406 1 77.56 183 GLY B CA 1
ATOM 3197 C C . GLY B 1 183 ? -18.484 29.812 -7.422 1 77.56 183 GLY B C 1
ATOM 3198 O O . GLY B 1 183 ? -18.609 28.625 -7.129 1 77.56 183 GLY B O 1
ATOM 3199 N N . TRP B 1 184 ? -17.547 30.609 -6.957 1 79.81 184 TRP B N 1
ATOM 3200 C CA . TRP B 1 184 ? -16.641 30.078 -5.938 1 79.81 184 TRP B CA 1
ATOM 3201 C C . TRP B 1 184 ? -17.375 29.844 -4.621 1 79.81 184 TRP B C 1
ATOM 3203 O O . TRP B 1 184 ? -17.781 30.797 -3.955 1 79.81 184 TRP B O 1
ATOM 3213 N N . ASN B 1 185 ? -17.766 28.469 -4.414 1 75.88 185 ASN B N 1
ATOM 3214 C CA . ASN B 1 185 ? -18.484 28.141 -3.193 1 75.88 185 ASN B CA 1
ATOM 3215 C C . ASN B 1 185 ? -17.844 26.969 -2.457 1 75.88 185 ASN B C 1
ATOM 3217 O O . ASN B 1 185 ? -18.266 25.828 -2.623 1 75.88 185 ASN B O 1
ATOM 3221 N N . THR B 1 186 ? -16.797 27.125 -1.745 1 75.69 186 THR B N 1
ATOM 3222 C CA . THR B 1 186 ? -16.141 26.047 -1.023 1 75.69 186 THR B CA 1
ATOM 3223 C C . THR B 1 186 ? -16.562 26.047 0.444 1 75.69 186 THR B C 1
ATOM 3225 O O . THR B 1 186 ? -16.406 25.031 1.138 1 75.69 186 THR B O 1
ATOM 3228 N N . GLY B 1 187 ? -17.219 27 0.883 1 78.5 187 GLY B N 1
ATOM 3229 C CA . GLY B 1 187 ? -17.609 27.078 2.283 1 78.5 187 GLY B CA 1
ATOM 3230 C C . GLY B 1 187 ? -16.438 27.359 3.203 1 78.5 187 GLY B C 1
ATOM 3231 O O . GLY B 1 187 ? -15.273 27.203 2.807 1 78.5 187 GLY B O 1
ATOM 3232 N N . ILE B 1 188 ? -16.625 27.875 4.422 1 85.94 188 ILE B N 1
ATOM 3233 C CA . ILE B 1 188 ? -15.617 28.172 5.426 1 85.94 188 ILE B CA 1
ATOM 3234 C C . ILE B 1 188 ? -15.164 26.891 6.113 1 85.94 188 ILE B C 1
ATOM 3236 O O . ILE B 1 188 ? -15.984 26.031 6.453 1 85.94 188 ILE B O 1
ATOM 3240 N N . PRO B 1 189 ? -13.805 26.734 6.246 1 91.5 189 PRO B N 1
ATOM 3241 C CA . PRO B 1 189 ? -13.312 25.562 6.969 1 91.5 189 PRO B CA 1
ATOM 3242 C C . PRO B 1 189 ? -13.906 25.438 8.367 1 91.5 189 PRO B C 1
ATOM 3244 O O . PRO B 1 189 ? -14.078 26.438 9.062 1 91.5 189 PRO B O 1
ATOM 3247 N N . LEU B 1 190 ? -14.211 24.25 8.742 1 90.94 190 LEU B N 1
ATOM 3248 C CA . LEU B 1 190 ? -14.898 23.969 10 1 90.94 190 LEU B CA 1
ATOM 3249 C C . LEU B 1 190 ? -14.078 24.453 11.188 1 90.94 190 LEU B C 1
ATOM 3251 O O . LEU B 1 190 ? -14.633 24.906 12.188 1 90.94 190 LEU B O 1
ATOM 3255 N N . ASP B 1 191 ? -12.797 24.375 11.055 1 92.75 191 ASP B N 1
ATOM 3256 C CA . ASP B 1 191 ? -11.93 24.828 12.141 1 92.75 191 ASP B CA 1
ATOM 3257 C C . ASP B 1 191 ? -12.047 26.328 12.359 1 92.75 191 ASP B C 1
ATOM 3259 O O . ASP B 1 191 ? -12.062 26.797 13.5 1 92.75 191 ASP B O 1
ATOM 3263 N N . MET B 1 192 ? -12.141 27.047 11.312 1 93.31 192 MET B N 1
ATOM 3264 C CA . MET B 1 192 ? -12.289 28.484 11.398 1 93.31 192 MET B CA 1
ATOM 3265 C C . MET B 1 192 ? -13.633 28.859 12.016 1 93.31 192 MET B C 1
ATOM 3267 O O . MET B 1 192 ? -13.711 29.781 12.836 1 93.31 192 MET B O 1
ATOM 3271 N N . ALA B 1 193 ? -14.688 28.141 11.609 1 92.94 193 ALA B N 1
ATOM 3272 C CA . ALA B 1 193 ? -16.016 28.359 12.164 1 92.94 193 ALA B CA 1
ATOM 3273 C C . ALA B 1 193 ? -16.047 28.078 13.664 1 92.94 193 ALA B C 1
ATOM 3275 O O . ALA B 1 193 ? -16.688 28.797 14.43 1 92.94 193 ALA B O 1
ATOM 3276 N N . ARG B 1 194 ? -15.352 27.078 14.07 1 94.12 194 ARG B N 1
ATOM 3277 C CA . ARG B 1 194 ? -15.305 26.719 15.484 1 94.12 194 ARG B CA 1
ATOM 3278 C C . ARG B 1 194 ? -14.578 27.781 16.297 1 94.12 194 ARG B C 1
ATOM 3280 O O . ARG B 1 194 ? -15.031 28.141 17.391 1 94.12 194 ARG B O 1
ATOM 3287 N N . LEU B 1 195 ? -13.508 28.234 15.758 1 95.44 195 LEU B N 1
ATOM 3288 C CA . LEU B 1 195 ? -12.758 29.25 16.469 1 95.44 195 LEU B CA 1
ATOM 3289 C C . LEU B 1 195 ? -13.578 30.531 16.625 1 95.44 195 LEU B C 1
ATOM 3291 O O . LEU B 1 195 ? -13.547 31.156 17.688 1 95.44 195 LEU B O 1
ATOM 3295 N N . LYS B 1 196 ? -14.344 30.828 15.594 1 95.88 196 LYS B N 1
ATOM 3296 C CA . LYS B 1 196 ? -15.258 31.953 15.688 1 95.88 196 LYS B CA 1
ATOM 3297 C C . LYS B 1 196 ? -16.297 31.75 16.781 1 95.88 196 LYS B C 1
ATOM 3299 O O . LYS B 1 196 ? -16.516 32.625 17.625 1 95.88 196 LYS B O 1
ATOM 3304 N N . ASN B 1 197 ? -16.859 30.594 16.812 1 94.38 197 ASN B N 1
ATOM 3305 C CA . ASN B 1 197 ? -17.938 30.297 17.75 1 94.38 197 ASN B CA 1
ATOM 3306 C C . ASN B 1 197 ? -17.438 30.266 19.188 1 94.38 197 ASN B C 1
ATOM 3308 O O . ASN B 1 197 ? -18.141 30.703 20.094 1 94.38 197 ASN B O 1
ATOM 3312 N N . ILE B 1 198 ? -16.234 29.844 19.359 1 95.25 198 ILE B N 1
ATOM 3313 C CA . ILE B 1 198 ? -15.664 29.703 20.703 1 95.25 198 ILE B CA 1
ATOM 3314 C C . ILE B 1 198 ? -15.219 31.062 21.219 1 95.25 198 ILE B C 1
ATOM 3316 O O . ILE B 1 198 ? -15.438 31.406 22.391 1 95.25 198 ILE B O 1
ATOM 3320 N N . THR B 1 199 ? -14.672 31.891 20.344 1 96.06 199 THR B N 1
ATOM 3321 C CA . THR B 1 199 ? -14 33.094 20.812 1 96.06 199 THR B CA 1
ATOM 3322 C C . THR B 1 199 ? -14.859 34.344 20.547 1 96.06 199 THR B C 1
ATOM 3324 O O . THR B 1 199 ? -14.617 35.406 21.125 1 96.06 199 THR B O 1
ATOM 3327 N N . GLY B 1 200 ? -15.758 34.25 19.594 1 96.5 200 GLY B N 1
ATOM 3328 C CA . GLY B 1 200 ? -16.562 35.406 19.203 1 96.5 200 GLY B CA 1
ATOM 3329 C C . GLY B 1 200 ? -15.859 36.312 18.219 1 96.5 200 GLY B C 1
ATOM 3330 O O . GLY B 1 200 ? -16.422 37.312 17.781 1 96.5 200 GLY B O 1
ATOM 3331 N N . LEU B 1 201 ? -14.68 35.969 17.875 1 96.81 201 LEU B N 1
ATOM 3332 C CA . LEU B 1 201 ? -13.898 36.75 16.922 1 96.81 201 LEU B CA 1
ATOM 3333 C C . LEU B 1 201 ? -14.117 36.281 15.5 1 96.81 201 LEU B C 1
ATOM 3335 O O . LEU B 1 201 ? -14.352 35.094 15.273 1 96.81 201 LEU B O 1
ATOM 3339 N N . PRO B 1 202 ? -14.039 37.219 14.555 1 96.06 202 PRO B N 1
ATOM 3340 C CA . PRO B 1 202 ? -14.312 36.812 13.172 1 96.06 202 PRO B CA 1
ATOM 3341 C C . PRO B 1 202 ? -13.32 35.781 12.641 1 96.06 202 PRO B C 1
ATOM 3343 O O . PRO B 1 202 ? -12.156 35.781 13.062 1 96.06 202 PRO B O 1
ATOM 3346 N N . GLU B 1 203 ? -13.719 34.969 11.695 1 95.88 203 GLU B N 1
ATOM 3347 C CA . GLU B 1 203 ? -12.898 33.938 11.047 1 95.88 203 GLU B CA 1
ATOM 3348 C C . GLU B 1 203 ? -11.656 34.562 10.406 1 95.88 203 GLU B C 1
ATOM 3350 O O . GLU B 1 203 ? -10.586 33.969 10.422 1 95.88 203 GLU B O 1
ATOM 3355 N N . LEU B 1 204 ? -11.812 35.781 9.875 1 95.75 204 LEU B N 1
ATOM 3356 C CA . LEU B 1 204 ? -10.734 36.438 9.164 1 95.75 204 LEU B CA 1
ATOM 3357 C C . LEU B 1 204 ? -9.555 36.719 10.102 1 95.75 204 LEU B C 1
ATOM 3359 O O . LEU B 1 204 ? -8.398 36.594 9.688 1 95.75 204 LEU B O 1
ATOM 3363 N N . LEU B 1 205 ? -9.828 37.094 11.234 1 97 205 LEU B N 1
ATOM 3364 C CA . LEU B 1 205 ? -8.773 37.344 12.211 1 97 205 LEU B CA 1
ATOM 3365 C C . LEU B 1 205 ? -7.98 36.094 12.5 1 97 205 LEU B C 1
ATOM 3367 O O . LEU B 1 205 ? -6.746 36.094 12.492 1 97 205 LEU B O 1
ATOM 3371 N N . TRP B 1 206 ? -8.633 34.969 12.719 1 97.19 206 TRP B N 1
ATOM 3372 C CA . TRP B 1 206 ? -7.961 33.719 13.031 1 97.19 206 TRP B CA 1
ATOM 3373 C C . TRP B 1 206 ? -7.191 33.219 11.812 1 97.19 206 TRP B C 1
ATOM 3375 O O . TRP B 1 206 ? -6.129 32.594 11.961 1 97.19 206 TRP B O 1
ATOM 3385 N N . ALA B 1 207 ? -7.781 33.406 10.633 1 97.81 207 ALA B N 1
ATOM 3386 C CA . ALA B 1 207 ? -7.059 33.031 9.414 1 97.81 207 ALA B CA 1
ATOM 3387 C C . ALA B 1 207 ? -5.723 33.781 9.336 1 97.81 207 ALA B C 1
ATOM 3389 O O . ALA B 1 207 ? -4.688 33.156 9.062 1 97.81 207 ALA B O 1
ATOM 3390 N N . VAL B 1 208 ? -5.746 35.062 9.617 1 97.44 208 VAL B N 1
ATOM 3391 C CA . VAL B 1 208 ? -4.535 35.875 9.539 1 97.44 208 VAL B CA 1
ATOM 3392 C C . VAL B 1 208 ? -3.539 35.406 10.602 1 97.44 208 VAL B C 1
ATOM 3394 O O . VAL B 1 208 ? -2.342 35.281 10.328 1 97.44 208 VAL B O 1
ATOM 3397 N N . VAL B 1 209 ? -4.012 35.125 11.758 1 98 209 VAL B N 1
ATOM 3398 C CA . VAL B 1 209 ? -3.16 34.688 12.852 1 98 209 VAL B CA 1
ATOM 3399 C C . VAL B 1 209 ? -2.432 33.406 12.445 1 98 209 VAL B C 1
ATOM 3401 O O . VAL B 1 209 ? -1.21 33.312 12.594 1 98 209 VAL B O 1
ATOM 3404 N N . TRP B 1 210 ? -3.092 32.438 11.938 1 98 210 TRP B N 1
ATOM 3405 C CA . TRP B 1 210 ? -2.49 31.141 11.625 1 98 210 TRP B CA 1
ATOM 3406 C C . TRP B 1 210 ? -1.61 31.234 10.383 1 98 210 TRP B C 1
ATOM 3408 O O . TRP B 1 210 ? -0.628 30.5 10.25 1 98 210 TRP B O 1
ATOM 3418 N N . ILE B 1 211 ? -1.937 32.156 9.453 1 97.56 211 ILE B N 1
ATOM 3419 C CA . ILE B 1 211 ? -1.03 32.406 8.336 1 97.56 211 ILE B CA 1
ATOM 3420 C C . ILE B 1 211 ? 0.3 32.938 8.875 1 97.56 211 ILE B C 1
ATOM 3422 O O . ILE B 1 211 ? 1.367 32.469 8.477 1 97.56 211 ILE B O 1
ATOM 3426 N N . VAL B 1 212 ? 0.212 33.906 9.734 1 97.69 212 VAL B N 1
ATOM 3427 C CA . VAL B 1 212 ? 1.404 34.531 10.297 1 97.69 212 VAL B CA 1
ATOM 3428 C C . VAL B 1 212 ? 2.234 33.5 11.047 1 97.69 212 VAL B C 1
ATOM 3430 O O . VAL B 1 212 ? 3.453 33.438 10.867 1 97.69 212 VAL B O 1
ATOM 3433 N N . ILE B 1 213 ? 1.578 32.656 11.828 1 97.88 213 ILE B N 1
ATOM 3434 C CA . ILE B 1 213 ? 2.279 31.609 12.57 1 97.88 213 ILE B CA 1
ATOM 3435 C C . ILE B 1 213 ? 2.953 30.641 11.602 1 97.88 213 ILE B C 1
ATOM 3437 O O . ILE B 1 213 ? 4.121 30.281 11.781 1 97.88 213 ILE B O 1
ATOM 3441 N N . ALA B 1 214 ? 2.236 30.219 10.594 1 97.38 214 ALA B N 1
ATOM 3442 C CA . ALA B 1 214 ? 2.791 29.312 9.602 1 97.38 214 ALA B CA 1
ATOM 3443 C C . ALA B 1 214 ? 4.031 29.891 8.938 1 97.38 214 ALA B C 1
ATOM 3445 O O . ALA B 1 214 ? 5.055 29.219 8.805 1 97.38 214 ALA B O 1
ATOM 3446 N N . VAL B 1 215 ? 3.984 31.156 8.555 1 95 215 VAL B N 1
ATOM 3447 C CA . VAL B 1 215 ? 5.086 31.812 7.879 1 95 215 VAL B CA 1
ATOM 3448 C C . VAL B 1 215 ? 6.277 31.938 8.828 1 95 215 VAL B C 1
ATOM 3450 O O . VAL B 1 215 ? 7.422 31.719 8.422 1 95 215 VAL B O 1
ATOM 3453 N N . LEU B 1 216 ? 6.02 32.312 10.047 1 96.38 216 LEU B N 1
ATOM 3454 C CA . LEU B 1 216 ? 7.086 32.438 11.031 1 96.38 216 LEU B CA 1
ATOM 3455 C C . LEU B 1 216 ? 7.781 31.094 11.258 1 96.38 216 LEU B C 1
ATOM 3457 O O . LEU B 1 216 ? 9.008 31.031 11.359 1 96.38 216 LEU B O 1
ATOM 3461 N N . VAL B 1 217 ? 7 30.047 11.352 1 96.56 217 VAL B N 1
ATOM 3462 C CA . VAL B 1 217 ? 7.562 28.719 11.594 1 96.56 217 VAL B CA 1
ATOM 3463 C C . VAL B 1 217 ? 8.383 28.281 10.383 1 96.56 217 VAL B C 1
ATOM 3465 O O . VAL B 1 217 ? 9.477 27.734 10.531 1 96.56 217 VAL B O 1
ATOM 3468 N N . ILE B 1 218 ? 7.812 28.5 9.188 1 95.75 218 ILE B N 1
ATOM 3469 C CA . ILE B 1 218 ? 8.555 28.172 7.98 1 95.75 218 ILE B CA 1
ATOM 3470 C C . ILE B 1 218 ? 9.906 28.891 7.984 1 95.75 218 ILE B C 1
ATOM 3472 O O . ILE B 1 218 ? 10.945 28.266 7.75 1 95.75 218 ILE B O 1
ATOM 3476 N N . ASN B 1 219 ? 9.883 30.172 8.289 1 93.44 219 ASN B N 1
ATOM 3477 C CA . ASN B 1 219 ? 11.102 30.984 8.32 1 93.44 219 ASN B CA 1
ATOM 3478 C C . ASN B 1 219 ? 12.086 30.469 9.367 1 93.44 219 ASN B C 1
ATOM 3480 O O . ASN B 1 219 ? 13.273 30.312 9.094 1 93.44 219 ASN B O 1
ATOM 3484 N N . ALA B 1 220 ? 11.594 30.156 10.484 1 94.44 220 ALA B N 1
ATOM 3485 C CA . ALA B 1 220 ? 12.445 29.688 11.57 1 94.44 220 ALA B CA 1
ATOM 3486 C C . ALA B 1 220 ? 13.086 28.344 11.227 1 94.44 220 ALA B C 1
ATOM 3488 O O . ALA B 1 220 ? 14.281 28.141 11.461 1 94.44 220 ALA B O 1
ATOM 3489 N N . VAL B 1 221 ? 12.312 27.469 10.664 1 93.94 221 VAL B N 1
ATOM 3490 C CA . VAL B 1 221 ? 12.781 26.109 10.383 1 93.94 221 VAL B CA 1
ATOM 3491 C C . VAL B 1 221 ? 13.719 26.125 9.18 1 93.94 221 VAL B C 1
ATOM 3493 O O . VAL B 1 221 ? 14.789 25.5 9.211 1 93.94 221 VAL B O 1
ATOM 3496 N N . VAL B 1 222 ? 13.367 26.859 8.125 1 89.81 222 VAL B N 1
ATOM 3497 C CA . VAL B 1 222 ? 14.164 26.891 6.902 1 89.81 222 VAL B CA 1
ATOM 3498 C C . VAL B 1 222 ? 15.469 27.641 7.152 1 89.81 222 VAL B C 1
ATOM 3500 O O . VAL B 1 222 ? 16.516 27.266 6.637 1 89.81 222 VAL B O 1
ATOM 3503 N N . LEU B 1 223 ? 15.461 28.812 7.906 1 83.12 223 LEU B N 1
ATOM 3504 C CA . LEU B 1 223 ? 16.672 29.547 8.258 1 83.12 223 LEU B CA 1
ATOM 3505 C C . LEU B 1 223 ? 17.641 28.672 9.055 1 83.12 223 LEU B C 1
ATOM 3507 O O . LEU B 1 223 ? 18.844 28.734 8.859 1 83.12 223 LEU B O 1
ATOM 3511 N N . LYS B 1 224 ? 17.078 27.922 9.945 1 78.81 224 LYS B N 1
ATOM 3512 C CA . LYS B 1 224 ? 17.906 27 10.727 1 78.81 224 LYS B CA 1
ATOM 3513 C C . LYS B 1 224 ? 18.5 25.922 9.844 1 78.81 224 LYS B C 1
ATOM 3515 O O . LYS B 1 224 ? 19.609 25.422 10.117 1 78.81 224 LYS B O 1
ATOM 3520 N N . MET B 1 225 ? 17.844 25.5 8.859 1 75.19 225 MET B N 1
ATOM 3521 C CA . MET B 1 225 ? 18.359 24.516 7.918 1 75.19 225 MET B CA 1
ATOM 3522 C C . MET B 1 225 ? 19.516 25.078 7.102 1 75.19 225 MET B C 1
ATOM 3524 O O . MET B 1 225 ? 20.438 24.344 6.758 1 75.19 225 MET B O 1
ATOM 3528 N N . GLY B 1 226 ? 19.469 26.266 6.629 1 64.38 226 GLY B N 1
ATOM 3529 C CA . GLY B 1 226 ? 20.516 26.922 5.863 1 64.38 226 GLY B CA 1
ATOM 3530 C C . GLY B 1 226 ? 21.734 27.281 6.703 1 64.38 226 GLY B C 1
ATOM 3531 O O . GLY B 1 226 ? 22.844 27.391 6.188 1 64.38 226 GLY B O 1
ATOM 3532 N N . GLY B 1 227 ? 21.672 27.672 7.953 1 58 227 GLY B N 1
ATOM 3533 C CA . GLY B 1 227 ? 22.781 28.078 8.797 1 58 227 GLY B CA 1
ATOM 3534 C C . GLY B 1 227 ? 23.703 26.922 9.164 1 58 227 GLY B C 1
ATOM 3535 O O . GLY B 1 227 ? 24.844 27.156 9.562 1 58 227 GLY B O 1
ATOM 3536 N N . THR B 1 228 ? 23.359 25.719 9.273 1 49.59 228 THR B N 1
ATOM 3537 C CA . THR B 1 228 ? 24.234 24.641 9.703 1 49.59 228 THR B CA 1
ATOM 3538 C C . THR B 1 228 ? 25.172 24.219 8.578 1 49.59 228 THR B C 1
ATOM 3540 O O . THR B 1 228 ? 26.078 23.406 8.781 1 49.59 228 THR B O 1
ATOM 3543 N N . GLY B 1 229 ? 25.109 24.516 7.332 1 41.41 229 GLY B N 1
ATOM 3544 C CA . GLY B 1 229 ? 26.078 24.156 6.312 1 41.41 229 GLY B CA 1
ATOM 3545 C C . GLY B 1 229 ? 27.359 24.984 6.375 1 41.41 229 GLY B C 1
ATOM 3546 O O . GLY B 1 229 ? 28.281 24.75 5.605 1 41.41 229 GLY B O 1
ATOM 3547 N N . LYS B 1 230 ? 27.422 26.188 6.855 1 41.84 230 LYS B N 1
ATOM 3548 C CA . LYS B 1 230 ? 28.688 26.906 6.898 1 41.84 230 LYS B CA 1
ATOM 3549 C C . LYS B 1 230 ? 29.531 26.453 8.094 1 41.84 230 LYS B C 1
ATOM 3551 O O . LYS B 1 230 ? 30.594 27.031 8.359 1 41.84 230 LYS B O 1
ATOM 3556 N N . ARG B 1 231 ? 29.094 25.5 8.945 1 31.06 231 ARG B N 1
ATOM 3557 C CA . ARG B 1 231 ? 30.219 25.203 9.82 1 31.06 231 ARG B CA 1
ATOM 3558 C C . ARG B 1 231 ? 31.078 24.094 9.234 1 31.06 231 ARG B C 1
ATOM 3560 O O . ARG B 1 231 ? 30.578 23.109 8.719 1 31.06 231 ARG B O 1
#